Protein AF-A0A0D1YVL4-F1 (afdb_monomer_lite)

Secondary structure (DSSP, 8-state):
--SSS-S-HHHHHHHHHHHHHIIIIIHHHHHHH-HHHHHHHHHHHHHHHIIIII---GGG-HHHHHHHHHHHHHHHHTTTTS-HHHHHHHHHHHHHHHHHHT-HHHHHHHHHHHHHHHHHHHHTTPPPPHHIIIIIHHHHHHHHHHHHHHT-S-TT--S----------PPPPPSS-SSHHHHHHHHHHHHHHHHHHHTT--HHHHTTHHHHHHHHHHHHHHHHHHHHHH--S-HHHHHHHHHHHHHHHHHHHHHHHSTTT--SGGGG-HHHHHHHHHHHHHHHHTTTT---GGGGGG-S-SSBS-SHHHHHHHHHH---HHHHHHHHHHHHHH-EEETTEEHHHHHHHHHHHHHHHHHHHHH-TTS-EEEEEEEEEE-TTS-EEEEEEEEETTEEEEEEEEEEE-S---TT-GGG-S-HHHHHHTTT--SSB--EE--S-SS------

pLDDT: mean 76.83, std 17.74, range [25.94, 97.75]

Sequence (449 aa):
MMESLNDDKGMVSYSTAQAWTFWNKLVVQASETNASIRHSLAAISSLHEWLELTKRNPFQNHSFTLHYTNAITEINKNQGTIPLEILLIACVLFAHCDFLMGAAGAGMKHLRSGYMIMSESRQKQVQLPVEVRELIEPMIAGFMAKSAKYRLTDSAATKSEAAEATSPSLPEMPKIFQNLSQANKHLLEAVYWVLSLELRQSQQLATMAPSVRKYVTDWATAFDRWKSTYELDDPLMKDWQLLLLAHHRMAFLILKTLPPENDQGYTRAAADFRIMFAQLRTFLRAGYTNLDPKQSDHLVLKTHLGFIAPLFFIATNCRVHEIRQGALEALEDLNVVEGHWNSCVAYAIAKTAGEIDEKINETNPSKTIRIKLDRVDRLKDGTMTMTFYKAYGHVSSDEAESKIITEPACHHEVNMQWPVVRVVQLHGFQASVKPRKLHCNCRPTKPTR

Radius of gyration: 23.59 Å; chains: 1; bounding box: 61×60×64 Å

Foldseek 3Di:
DQQQADPDPVVSVLLVVLQCCCVVPVLVVCLVVALLSVLLVQLLVQLVCCCVPVLDQSVPSPSNVVSNVVSVVSCVVCPPPDDLSSLLSSLQSVLSSCVSNQNLQRSLVSLVVNVVSVVVCVVVVHDDDPSCVRRRVVVSVSVVLVCVLVVSHDPPDDDDDDDDDDQDDQDDQDQADPAVSRLQNLLLSLLSLLLCVLVCVDPSSVVCLVVSLVSLVSSVNRHVVHCVVPPDVDPLRVLSVLVSVLSSLLSNLSSCCGPPNVPQFCAVVQVSLVSSLVSLVVSVVVPPLVCDVVCLVVHRDQKGFDNLQSLLCSLQGHPPPVSNVSSLVCLQPSQKDWQLDHSLVSSLVSVVLNVVLVVVCVVPVPFNKHKQWQWWDADPVRKIKTKIWIDRSPDTDPDIDIDIRPFDGPSSRSSNPHTRRVCSSSSNGDRMTRMDGHPDGRDPDDPPD

Organism: NCBI:txid1016849

Structure (mmCIF, N/CA/C/O backbone):
data_AF-A0A0D1YVL4-F1
#
_entry.id   AF-A0A0D1YVL4-F1
#
loop_
_atom_site.group_PDB
_atom_site.id
_atom_site.type_symbol
_atom_site.label_atom_id
_atom_site.label_alt_id
_atom_site.label_comp_id
_atom_site.label_asym_id
_atom_site.label_entity_id
_atom_site.label_seq_id
_atom_site.pdbx_PDB_ins_code
_atom_site.Cartn_x
_atom_site.Cartn_y
_atom_site.Cartn_z
_atom_site.occupancy
_atom_site.B_iso_or_equiv
_atom_site.auth_seq_id
_atom_site.auth_comp_id
_atom_site.auth_asym_id
_atom_site.auth_atom_id
_atom_site.pdbx_PDB_model_num
ATOM 1 N N . MET A 1 1 ? -11.411 -2.832 7.078 1.00 29.89 1 MET A N 1
ATOM 2 C CA . MET A 1 1 ? -10.036 -3.048 7.605 1.00 29.89 1 MET A CA 1
ATOM 3 C C . MET A 1 1 ? -9.834 -4.447 8.218 1.00 29.89 1 MET A C 1
ATOM 5 O O . MET A 1 1 ? -8.715 -4.956 8.196 1.00 29.89 1 MET A O 1
ATOM 9 N N . MET A 1 2 ? -10.878 -5.112 8.750 1.00 25.94 2 MET A N 1
ATOM 10 C CA . MET A 1 2 ? -10.729 -6.448 9.353 1.00 25.94 2 MET A CA 1
ATOM 11 C C . MET A 1 2 ? -10.723 -7.637 8.369 1.00 25.94 2 MET A C 1
ATOM 13 O O . MET A 1 2 ? -10.011 -8.604 8.628 1.00 25.94 2 MET A O 1
ATOM 17 N N . GLU A 1 3 ? -11.402 -7.530 7.228 1.00 31.95 3 GLU A N 1
ATOM 18 C CA . GLU A 1 3 ? -11.808 -8.673 6.386 1.00 31.95 3 GLU A CA 1
ATOM 19 C C . GLU A 1 3 ? -10.750 -9.254 5.434 1.00 31.95 3 GLU A C 1
ATOM 21 O O . GLU A 1 3 ? -10.950 -10.335 4.893 1.00 31.95 3 GLU A O 1
ATOM 26 N N . SER A 1 4 ? -9.617 -8.592 5.196 1.00 32.59 4 SER A N 1
ATOM 27 C CA . SER A 1 4 ? -8.809 -8.903 4.006 1.00 32.59 4 SER A CA 1
ATOM 28 C C . SER A 1 4 ? -7.952 -10.180 4.065 1.00 32.59 4 SER A C 1
ATOM 30 O O . SER A 1 4 ? -7.156 -10.364 3.150 1.00 32.59 4 SER A O 1
ATOM 32 N N . LEU A 1 5 ? -8.021 -11.031 5.106 1.00 33.94 5 LEU A N 1
ATOM 33 C CA . LEU A 1 5 ? -6.963 -12.038 5.332 1.00 33.94 5 LEU A CA 1
ATOM 34 C C . LEU A 1 5 ? -7.321 -13.422 5.914 1.00 33.94 5 LEU A C 1
ATOM 36 O O . LEU A 1 5 ? -6.435 -14.271 5.890 1.00 33.94 5 LEU A O 1
ATOM 40 N N . ASN A 1 6 ? -8.537 -13.725 6.381 1.00 29.23 6 ASN A N 1
ATOM 41 C CA . ASN A 1 6 ? -8.824 -15.073 6.922 1.00 29.23 6 ASN A CA 1
ATOM 42 C C . ASN A 1 6 ? -9.355 -16.028 5.832 1.00 29.23 6 ASN A C 1
ATOM 44 O O . ASN A 1 6 ? -10.251 -15.655 5.082 1.00 29.23 6 ASN A O 1
ATOM 48 N N . ASP A 1 7 ? -8.787 -17.239 5.724 1.00 30.92 7 ASP A N 1
ATOM 49 C CA . ASP A 1 7 ? -9.175 -18.278 4.739 1.00 30.92 7 ASP A CA 1
ATOM 50 C C . ASP A 1 7 ? -10.385 -19.122 5.152 1.00 30.92 7 ASP A C 1
ATOM 52 O O . ASP A 1 7 ? -10.988 -19.795 4.318 1.00 30.92 7 ASP A O 1
ATOM 56 N N . ASP A 1 8 ? -10.775 -19.079 6.421 1.00 33.75 8 ASP A N 1
ATOM 57 C CA . ASP A 1 8 ? -11.943 -19.806 6.894 1.00 33.75 8 ASP A CA 1
ATOM 58 C C . ASP A 1 8 ? -13.174 -18.894 6.829 1.00 33.75 8 ASP A C 1
ATOM 60 O O . ASP A 1 8 ? -13.328 -17.976 7.636 1.00 33.75 8 ASP A O 1
ATOM 64 N N . LYS A 1 9 ? -14.062 -19.139 5.855 1.00 32.72 9 LYS A N 1
ATOM 65 C CA . LYS A 1 9 ? -15.342 -18.420 5.716 1.00 32.72 9 LYS A CA 1
ATOM 66 C C . LYS A 1 9 ? -16.157 -18.453 7.016 1.00 32.72 9 LYS A C 1
ATOM 68 O O . LYS A 1 9 ? -16.844 -17.475 7.305 1.00 32.72 9 LYS A O 1
ATOM 73 N N . GLY A 1 10 ? -16.039 -19.523 7.809 1.00 31.12 10 GLY A N 1
ATOM 74 C CA . GLY A 1 10 ? -16.618 -19.649 9.143 1.00 31.12 10 GLY A CA 1
ATOM 75 C C . GLY A 1 10 ? -16.019 -18.635 10.113 1.00 31.12 10 GLY A C 1
ATOM 76 O O . GLY A 1 10 ? -16.753 -17.809 10.648 1.00 31.12 10 GLY A O 1
ATOM 77 N N . MET A 1 11 ? -14.692 -18.596 10.262 1.00 34.12 11 MET A N 1
ATOM 78 C CA . MET A 1 11 ? -14.016 -17.611 11.121 1.00 34.12 11 MET A CA 1
ATOM 79 C C . MET A 1 11 ? -14.140 -16.164 10.632 1.00 34.12 11 MET A C 1
ATOM 81 O O . MET A 1 11 ? -14.194 -15.262 11.463 1.00 34.12 11 MET A O 1
ATOM 85 N N . VAL A 1 12 ? -14.188 -15.909 9.318 1.00 36.03 12 VAL A N 1
ATOM 86 C CA . VAL A 1 12 ? -14.478 -14.569 8.781 1.00 36.03 12 VAL A CA 1
ATOM 87 C C . VAL A 1 12 ? -15.893 -14.174 9.171 1.00 36.03 12 VAL A C 1
ATOM 89 O O . VAL A 1 12 ? -16.058 -13.143 9.801 1.00 36.03 12 VAL A O 1
ATOM 92 N N . SER A 1 13 ? -16.899 -15.009 8.891 1.00 42.59 13 SER A N 1
ATOM 93 C CA . SER A 1 13 ? -18.294 -14.708 9.244 1.00 42.59 13 SER A CA 1
ATOM 94 C C . SER A 1 13 ? -18.495 -14.518 10.753 1.00 42.59 13 SER A C 1
ATOM 96 O O . SER A 1 13 ? -19.195 -13.598 11.169 1.00 42.59 13 SER A O 1
ATOM 98 N N . TYR A 1 14 ? -17.807 -15.319 11.568 1.00 48.09 14 TYR A N 1
ATOM 99 C CA . TYR A 1 14 ? -17.820 -15.245 13.025 1.00 48.09 14 TYR A CA 1
ATOM 100 C C . TYR A 1 14 ? -17.128 -13.976 13.545 1.00 48.09 14 TYR A C 1
ATOM 102 O O . TYR A 1 14 ? -17.696 -13.253 14.359 1.00 48.09 14 TYR A O 1
ATOM 110 N N . SER A 1 15 ? -15.949 -13.635 13.014 1.00 55.88 15 SER A N 1
ATOM 111 C CA . SER A 1 15 ? -15.232 -12.395 13.342 1.00 55.88 15 SER A CA 1
ATOM 112 C C . SER A 1 15 ? -16.010 -11.148 12.904 1.00 55.88 15 SER A C 1
ATOM 114 O O . SER A 1 15 ? -16.061 -10.164 13.643 1.00 55.88 15 SER A O 1
ATOM 116 N N . THR A 1 16 ? -16.678 -11.194 11.747 1.00 61.78 16 THR A N 1
ATOM 117 C CA . THR A 1 16 ? -17.556 -10.122 11.264 1.00 61.78 16 THR A CA 1
ATOM 118 C C . THR A 1 16 ? -18.801 -9.995 12.146 1.00 61.78 16 THR A C 1
ATOM 120 O O . THR A 1 16 ? -19.187 -8.878 12.474 1.00 61.78 16 THR A O 1
ATOM 123 N N . ALA A 1 17 ? -19.395 -11.102 12.608 1.00 72.31 17 ALA A N 1
ATOM 124 C CA . ALA A 1 17 ? -20.541 -11.084 13.521 1.00 72.31 17 ALA A CA 1
ATOM 125 C C . ALA A 1 17 ? -20.182 -10.529 14.912 1.00 72.31 17 ALA A C 1
ATOM 127 O O . ALA A 1 17 ? -20.935 -9.729 15.473 1.00 72.31 17 ALA A O 1
ATOM 128 N N . GLN A 1 18 ? -19.016 -10.891 15.454 1.00 78.12 18 GLN A N 1
ATOM 129 C CA . GLN A 1 18 ? -18.507 -10.343 16.717 1.00 78.12 18 GLN A CA 1
ATOM 130 C C . GLN A 1 18 ? -18.211 -8.848 16.602 1.00 78.12 18 GLN A C 1
ATOM 132 O O . GLN A 1 18 ? -18.669 -8.065 17.431 1.00 78.12 18 GLN A O 1
ATOM 137 N N . ALA A 1 19 ? -17.511 -8.433 15.543 1.00 74.88 19 ALA A N 1
ATOM 138 C CA . ALA A 1 19 ? -17.250 -7.023 15.279 1.00 74.88 19 ALA A CA 1
ATOM 139 C C . ALA A 1 19 ? -18.554 -6.235 15.094 1.00 74.88 19 ALA A C 1
ATOM 141 O O . ALA A 1 19 ? -18.701 -5.144 15.641 1.00 74.88 19 ALA A O 1
ATOM 142 N N . TRP A 1 20 ? -19.523 -6.796 14.368 1.00 85.25 20 TRP A N 1
ATOM 143 C CA . TRP A 1 20 ? -20.833 -6.180 14.190 1.00 85.25 20 TRP A CA 1
ATOM 144 C C . TRP A 1 20 ? -21.561 -6.019 15.526 1.00 85.25 20 TRP A C 1
ATOM 146 O O . TRP A 1 20 ? -22.065 -4.934 15.806 1.00 85.25 20 TRP A O 1
ATOM 156 N N . THR A 1 21 ? -21.562 -7.051 16.373 1.00 88.75 21 THR A N 1
ATOM 157 C CA . THR A 1 21 ? -22.201 -7.023 17.699 1.00 88.75 21 THR A CA 1
ATOM 158 C C . THR A 1 21 ? -21.517 -6.023 18.631 1.00 88.75 21 THR A C 1
ATOM 160 O O . THR A 1 21 ? -22.193 -5.268 19.328 1.00 88.75 21 THR A O 1
ATOM 163 N N . PHE A 1 22 ? -20.185 -5.954 18.603 1.00 90.50 22 PHE A N 1
ATOM 164 C CA . PHE A 1 22 ? -19.420 -4.947 19.332 1.00 90.50 22 PHE A CA 1
ATOM 165 C C . PHE A 1 22 ? -19.878 -3.527 18.960 1.00 90.50 22 PHE A C 1
ATOM 167 O O . PHE A 1 22 ? -20.283 -2.762 19.833 1.00 90.50 22 PHE A O 1
ATOM 174 N N . TRP A 1 23 ? -19.879 -3.189 17.667 1.00 89.44 23 TRP A N 1
ATOM 175 C CA . TRP A 1 23 ? -20.183 -1.830 17.208 1.00 89.44 23 TRP A CA 1
ATOM 176 C C . TRP A 1 23 ? -21.665 -1.460 17.310 1.00 89.44 23 TRP A C 1
ATOM 178 O O . TRP A 1 23 ? -21.982 -0.349 17.721 1.00 89.44 23 TRP A O 1
ATOM 188 N N . ASN A 1 24 ? -22.574 -2.370 16.951 1.00 88.31 24 ASN A N 1
ATOM 189 C CA . ASN A 1 24 ? -24.004 -2.060 16.829 1.00 88.31 24 ASN A CA 1
ATOM 190 C C . ASN A 1 24 ? -24.798 -2.305 18.114 1.00 88.31 24 ASN A C 1
ATOM 192 O O . ASN A 1 24 ? -25.922 -1.825 18.229 1.00 88.31 24 ASN A O 1
ATOM 196 N N . LYS A 1 25 ? -24.242 -3.052 19.075 1.00 92.12 25 LYS A N 1
ATOM 197 C CA . LYS A 1 25 ? -24.911 -3.340 20.346 1.00 92.12 25 LYS A CA 1
ATOM 198 C C . LYS A 1 25 ? -24.093 -2.840 21.524 1.00 92.12 25 LYS A C 1
ATOM 200 O O . LYS A 1 25 ? -24.546 -1.945 22.231 1.00 92.12 25 LYS A O 1
ATOM 205 N N . LEU A 1 26 ? -22.887 -3.374 21.713 1.00 93.31 26 LEU A N 1
ATOM 206 C CA . LEU A 1 26 ? -22.133 -3.139 22.944 1.00 93.31 26 LEU A CA 1
ATOM 207 C C . LEU A 1 26 ? -21.722 -1.669 23.113 1.00 93.31 26 LEU A C 1
ATOM 209 O O . LEU A 1 26 ? -21.994 -1.061 24.145 1.00 93.31 26 LEU A O 1
ATOM 213 N N . VAL A 1 27 ? -21.111 -1.077 22.085 1.00 94.94 27 VAL A N 1
ATOM 214 C CA . VAL A 1 27 ? -20.679 0.331 22.110 1.00 94.94 27 VAL A CA 1
ATOM 215 C C . VAL A 1 27 ? -21.872 1.275 22.286 1.00 94.94 27 VAL A C 1
ATOM 217 O O . VAL A 1 27 ? -21.785 2.235 23.052 1.00 94.94 27 VAL A O 1
ATOM 220 N N . VAL A 1 28 ? -22.996 0.987 21.621 1.00 94.44 28 VAL A N 1
ATOM 221 C CA . VAL A 1 28 ? -24.224 1.792 21.715 1.00 94.44 28 VAL A CA 1
ATOM 222 C C . VAL A 1 28 ? -24.767 1.768 23.143 1.00 94.44 28 VAL A C 1
ATOM 224 O O . VAL A 1 28 ? -24.925 2.827 23.746 1.00 94.44 28 VAL A O 1
ATOM 227 N N . GLN A 1 29 ? -24.947 0.582 23.729 1.00 95.00 29 GLN A N 1
ATOM 228 C CA . GLN A 1 29 ? -25.432 0.419 25.105 1.00 95.00 29 GLN A CA 1
ATOM 229 C C . GLN A 1 29 ? -24.494 1.071 26.133 1.00 95.00 29 GLN A C 1
ATOM 231 O O . GLN A 1 29 ? -24.939 1.777 27.041 1.00 95.00 29 GLN A O 1
ATOM 236 N N . ALA A 1 30 ? -23.180 0.904 25.967 1.00 95.62 30 ALA A N 1
ATOM 237 C CA . ALA A 1 30 ? -22.191 1.543 26.830 1.00 95.62 30 ALA A CA 1
ATOM 238 C C . ALA A 1 30 ? -22.230 3.080 26.724 1.00 95.62 30 ALA A C 1
ATOM 240 O O . ALA A 1 30 ? -22.016 3.774 27.718 1.00 95.62 30 ALA A O 1
ATOM 241 N N . SER A 1 31 ? -22.545 3.638 25.551 1.00 96.69 31 SER A N 1
ATOM 242 C CA . SER A 1 31 ? -22.654 5.091 25.359 1.00 96.69 31 SER A CA 1
ATOM 243 C C . SER A 1 31 ? -23.870 5.716 26.064 1.00 96.69 31 SER A C 1
ATOM 245 O O . SER A 1 31 ? -23.820 6.877 26.487 1.00 96.69 31 SER A O 1
ATOM 247 N N . GLU A 1 32 ? -24.951 4.956 26.254 1.00 95.44 32 GLU A N 1
ATOM 248 C CA . GLU A 1 32 ? -26.157 5.424 26.953 1.00 95.44 32 GLU A CA 1
ATOM 249 C C . GLU A 1 32 ? -25.934 5.585 28.456 1.00 95.44 32 GLU A C 1
ATOM 251 O O . GLU A 1 32 ? -26.510 6.475 29.081 1.00 95.44 32 GLU A O 1
ATOM 256 N N . THR A 1 33 ? -25.052 4.774 29.033 1.00 93.38 33 THR A N 1
ATOM 257 C CA . THR A 1 33 ? -24.821 4.733 30.481 1.00 93.38 33 THR A CA 1
ATOM 258 C C . THR A 1 33 ? -23.506 5.386 30.899 1.00 93.38 33 THR A C 1
ATOM 260 O O . THR A 1 33 ? -23.402 5.875 32.021 1.00 93.38 33 THR A O 1
ATOM 263 N N . ASN A 1 34 ? -22.511 5.463 30.007 1.00 96.06 34 ASN A N 1
ATOM 264 C CA . ASN A 1 34 ? -21.194 6.007 30.318 1.00 96.06 34 ASN A CA 1
ATOM 265 C C . ASN A 1 34 ? -20.825 7.224 29.449 1.00 96.06 34 ASN A C 1
ATOM 267 O O . ASN A 1 34 ? -20.706 7.141 28.224 1.00 96.06 34 ASN A O 1
ATOM 271 N N . ALA A 1 35 ? -20.572 8.362 30.104 1.00 95.44 35 ALA A N 1
ATOM 272 C CA . ALA A 1 35 ? -20.254 9.626 29.439 1.00 95.44 35 ALA A CA 1
ATOM 273 C C . ALA A 1 35 ? -18.943 9.584 28.635 1.00 95.44 35 ALA A C 1
ATOM 275 O O . ALA A 1 35 ? -18.873 10.166 27.550 1.00 95.44 35 ALA A O 1
ATOM 276 N N . SER A 1 36 ? -17.920 8.863 29.111 1.00 95.31 36 SER A N 1
ATOM 277 C CA . SER A 1 36 ? -16.647 8.757 28.387 1.00 95.31 36 SER A CA 1
ATOM 278 C C . SER A 1 36 ? -16.800 8.013 27.060 1.00 95.31 36 SER A C 1
ATOM 280 O O . SER A 1 36 ? -16.270 8.452 26.037 1.00 95.31 36 SER A O 1
ATOM 282 N N . ILE A 1 37 ? -17.599 6.941 27.041 1.00 97.50 37 ILE A N 1
ATOM 283 C CA . ILE A 1 37 ? -17.903 6.183 25.823 1.00 97.50 37 ILE A CA 1
ATOM 284 C C . ILE A 1 37 ? -18.762 7.011 24.877 1.00 97.50 37 ILE A C 1
ATOM 286 O O . ILE A 1 37 ? -18.483 7.045 23.682 1.00 97.50 37 ILE A O 1
ATOM 290 N N . ARG A 1 38 ? -19.747 7.747 25.400 1.00 97.75 38 ARG A N 1
ATOM 291 C CA . ARG A 1 38 ? -20.570 8.664 24.600 1.00 97.75 38 ARG A CA 1
ATOM 292 C C . ARG A 1 38 ? -19.735 9.705 23.870 1.00 97.75 38 ARG A C 1
ATOM 294 O O . ARG A 1 38 ? -19.902 9.900 22.669 1.00 97.75 38 ARG A O 1
ATOM 301 N N . HIS A 1 39 ? -18.817 10.351 24.582 1.00 92.62 39 HIS A N 1
ATOM 302 C CA . HIS A 1 39 ? -17.907 11.318 23.987 1.00 92.62 39 HIS A CA 1
ATOM 303 C C . HIS A 1 39 ? -16.929 10.662 23.004 1.00 92.62 39 HIS A C 1
ATOM 305 O O . HIS A 1 39 ? -16.737 11.188 21.912 1.00 92.62 39 HIS A O 1
ATOM 311 N N . SER A 1 40 ? -16.387 9.484 23.319 1.00 94.25 40 SER A N 1
ATOM 312 C CA . SER A 1 40 ? -15.508 8.745 22.399 1.00 94.25 40 SER A CA 1
ATOM 313 C C . SER A 1 40 ? -16.224 8.371 21.095 1.00 94.25 40 SER A C 1
ATOM 315 O O . SER A 1 40 ? -15.682 8.559 20.008 1.00 94.25 40 SER A O 1
ATOM 317 N N . LEU A 1 41 ? -17.471 7.900 21.186 1.00 96.44 41 LEU A N 1
ATOM 318 C CA . LEU A 1 41 ? -18.295 7.548 20.031 1.00 96.44 41 LEU A CA 1
ATOM 319 C C . LEU A 1 41 ? -18.633 8.779 19.177 1.00 96.44 41 LEU A C 1
ATOM 321 O O . LEU A 1 41 ? -18.522 8.722 17.951 1.00 96.44 41 LEU A O 1
ATOM 325 N N . ALA A 1 42 ? -18.988 9.902 19.810 1.00 94.81 42 ALA A N 1
ATOM 326 C CA . ALA A 1 42 ? -19.219 11.168 19.117 1.00 94.81 42 ALA A CA 1
ATOM 327 C C . ALA A 1 42 ? -17.950 11.674 18.408 1.00 94.81 42 ALA A C 1
ATOM 329 O O . ALA A 1 42 ? -18.030 12.158 17.279 1.00 94.81 42 ALA A O 1
ATOM 330 N N . ALA A 1 43 ? -16.778 11.509 19.031 1.00 86.19 43 ALA A N 1
ATOM 331 C CA . ALA A 1 43 ? -15.497 11.873 18.437 1.00 86.19 43 ALA A CA 1
ATOM 332 C C . ALA A 1 43 ? -15.207 11.052 17.170 1.00 86.19 43 ALA A C 1
ATOM 334 O O . ALA A 1 43 ? -14.975 11.644 16.117 1.00 86.19 43 ALA A O 1
ATOM 335 N N . ILE A 1 44 ? -15.286 9.714 17.232 1.00 90.25 44 ILE A N 1
ATOM 336 C CA . ILE A 1 44 ? -15.070 8.850 16.054 1.00 90.25 44 ILE A CA 1
ATOM 337 C C . ILE A 1 44 ? -16.070 9.175 14.952 1.00 90.25 44 ILE A C 1
ATOM 339 O O . ILE A 1 44 ? -15.676 9.298 13.797 1.00 90.25 44 ILE A O 1
ATOM 343 N N . SER A 1 45 ? -17.349 9.331 15.301 1.00 89.88 45 SER A N 1
ATOM 344 C CA . SER A 1 45 ? -18.410 9.597 14.325 1.00 89.88 45 SER A CA 1
ATOM 345 C C . SER A 1 45 ? -18.168 10.917 13.600 1.00 89.88 45 SER A C 1
ATOM 347 O O . SER A 1 45 ? -18.145 10.946 12.372 1.00 89.88 45 SER A O 1
ATOM 349 N N . SER A 1 46 ? -17.885 11.988 14.352 1.00 87.00 46 SER A N 1
ATOM 350 C CA . SER A 1 46 ? -17.562 13.298 13.785 1.00 87.00 46 SER A CA 1
ATOM 351 C C . SER A 1 46 ? -16.297 13.253 12.929 1.00 87.00 46 SER A C 1
ATOM 353 O O . SER A 1 46 ? -16.257 13.854 11.858 1.00 87.00 46 SER A O 1
ATOM 355 N N . LEU A 1 47 ? -15.259 12.542 13.376 1.00 77.62 47 LEU A N 1
ATOM 356 C CA . LEU A 1 47 ? -14.011 12.417 12.629 1.00 77.62 47 LEU A CA 1
ATOM 357 C C . LEU A 1 47 ? -14.206 11.638 11.326 1.00 77.62 47 LEU A C 1
ATOM 359 O O . LEU A 1 47 ? -13.735 12.075 10.279 1.00 77.62 47 LEU A O 1
ATOM 363 N N . HIS A 1 48 ? -14.914 10.514 11.383 1.00 77.75 48 HIS A N 1
ATOM 364 C CA . HIS A 1 48 ? -15.219 9.697 10.216 1.00 77.75 48 HIS A CA 1
ATOM 365 C C . HIS A 1 48 ? -16.060 10.481 9.203 1.00 77.75 48 HIS A C 1
ATOM 367 O O . HIS A 1 48 ? -15.702 10.551 8.032 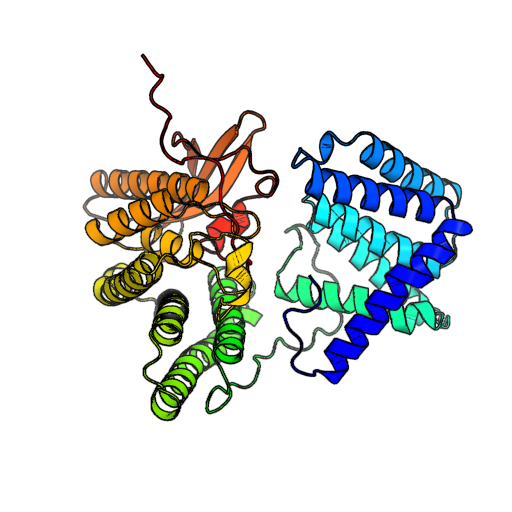1.00 77.75 48 HIS A O 1
ATOM 373 N N . GLU A 1 49 ? -17.138 11.129 9.651 1.00 80.06 49 GLU A N 1
ATOM 374 C CA . GLU A 1 49 ? -17.970 11.986 8.804 1.00 80.06 49 GLU A CA 1
ATOM 375 C C . GLU A 1 49 ? -17.156 13.125 8.174 1.00 80.06 49 GLU A C 1
ATOM 377 O O . GLU A 1 49 ? -17.245 13.367 6.971 1.00 80.06 49 GLU A O 1
ATOM 382 N N . TRP A 1 50 ? -16.307 13.794 8.957 1.00 75.44 50 TRP A N 1
ATOM 383 C CA . TRP A 1 50 ? -15.437 14.860 8.467 1.00 75.44 50 TRP A CA 1
ATOM 384 C C . TRP A 1 50 ? -14.476 14.368 7.383 1.00 75.44 50 TRP A C 1
ATOM 386 O O . TRP A 1 50 ? -14.341 15.016 6.341 1.00 75.44 50 TRP A O 1
ATOM 396 N N . LEU A 1 51 ? -13.834 13.222 7.603 1.00 55.81 51 LEU A N 1
ATOM 397 C CA . LEU A 1 51 ? -12.914 12.609 6.648 1.00 55.81 51 LEU A CA 1
ATOM 398 C C . LEU A 1 51 ? -13.621 12.201 5.350 1.00 55.81 51 LEU A C 1
ATOM 400 O O . LEU A 1 51 ? -13.121 12.514 4.268 1.00 55.81 51 LEU A O 1
ATOM 404 N N . GLU A 1 52 ? -14.788 11.566 5.454 1.00 65.38 52 GLU A N 1
ATOM 405 C CA . GLU A 1 52 ? -15.542 11.068 4.301 1.00 65.38 52 GLU A CA 1
ATOM 406 C C . GLU A 1 52 ? -16.213 12.194 3.501 1.00 65.38 52 GLU A C 1
ATOM 408 O O . GLU A 1 52 ? -16.097 12.237 2.273 1.00 65.38 52 GLU A O 1
ATOM 413 N N . LEU A 1 53 ? -16.892 13.129 4.175 1.00 62.16 53 LEU A N 1
ATOM 414 C CA . LEU A 1 53 ? -17.699 14.159 3.516 1.00 62.16 53 LEU A CA 1
ATOM 415 C C . LEU A 1 53 ? -16.885 15.382 3.115 1.00 62.16 53 LEU A C 1
ATOM 417 O O . LEU A 1 53 ? -17.031 15.892 2.005 1.00 62.16 53 LEU A O 1
ATOM 421 N N . THR A 1 54 ? -16.049 15.891 4.022 1.00 53.03 54 THR A N 1
ATOM 422 C CA . THR A 1 54 ? -15.363 17.167 3.779 1.00 53.03 54 THR A CA 1
ATOM 423 C C . THR A 1 54 ? -14.025 16.978 3.094 1.00 53.03 54 THR A C 1
ATOM 425 O O . THR A 1 54 ? -13.572 17.902 2.418 1.00 53.03 54 THR A O 1
ATOM 428 N N . LYS A 1 55 ? -13.391 15.808 3.276 1.00 50.25 55 LYS A N 1
ATOM 429 C CA . LYS A 1 55 ? -11.999 15.571 2.883 1.00 50.25 55 LYS A CA 1
ATOM 430 C C . LYS A 1 55 ? -11.136 16.759 3.322 1.00 50.25 55 LYS A C 1
ATOM 432 O O . LYS A 1 55 ? -10.442 17.373 2.514 1.00 50.25 55 LYS A O 1
ATOM 437 N N . ARG A 1 56 ? -11.212 17.136 4.601 1.00 48.59 56 ARG A N 1
ATOM 438 C CA . ARG A 1 56 ? -10.376 18.180 5.218 1.00 48.59 56 ARG A CA 1
ATOM 439 C C . ARG A 1 56 ? -9.487 17.586 6.299 1.00 48.59 56 ARG A C 1
ATOM 441 O O . ARG A 1 56 ? -9.646 16.437 6.699 1.00 48.59 56 ARG A O 1
ATOM 448 N N . ASN A 1 57 ? -8.532 18.380 6.778 1.00 50.03 57 ASN A N 1
ATOM 449 C CA . ASN A 1 57 ? -7.594 17.939 7.798 1.00 50.03 57 ASN A CA 1
ATOM 450 C C . ASN A 1 57 ? -8.331 17.569 9.110 1.00 50.03 57 ASN A C 1
ATOM 452 O O . ASN A 1 57 ? -9.084 18.405 9.615 1.00 50.03 57 ASN A O 1
ATOM 456 N N . PRO A 1 58 ? -8.111 16.367 9.678 1.00 52.03 58 PRO A N 1
ATOM 457 C CA . PRO A 1 58 ? -8.668 15.953 10.966 1.00 52.03 58 PRO A CA 1
ATOM 458 C C . PRO A 1 58 ? -8.438 16.930 12.123 1.00 52.03 58 PRO A C 1
ATOM 460 O O . PRO A 1 58 ? -9.341 17.161 12.921 1.00 52.03 58 PRO A O 1
ATOM 463 N N . PHE A 1 59 ? -7.268 17.575 12.185 1.00 52.62 59 PHE A N 1
ATOM 464 C CA . PHE A 1 59 ? -6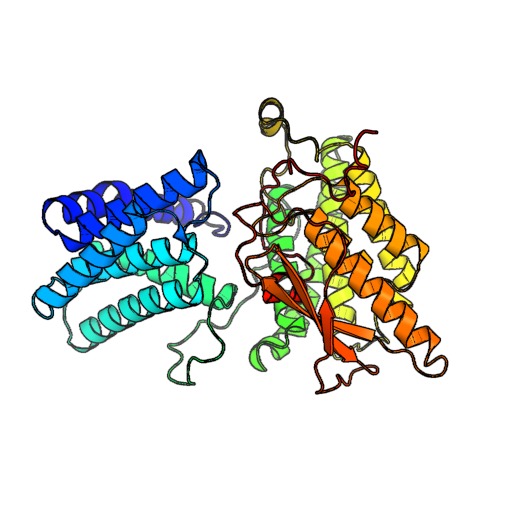.911 18.537 13.235 1.00 52.62 59 PHE A CA 1
ATOM 465 C C . PHE A 1 59 ? -7.759 19.821 13.205 1.00 52.62 59 PHE A C 1
ATOM 467 O O . PHE A 1 59 ? -7.748 20.586 14.165 1.00 52.62 59 PHE A O 1
ATOM 474 N N . GLN A 1 60 ? -8.488 20.077 12.113 1.00 57.03 60 GLN A N 1
ATOM 475 C CA . GLN A 1 60 ? -9.415 21.210 11.997 1.00 57.03 60 GLN A CA 1
ATOM 476 C C . GLN A 1 60 ? -10.827 20.870 12.487 1.00 57.03 60 GLN A C 1
ATOM 478 O O . GLN A 1 60 ? -11.663 21.766 12.608 1.00 57.03 60 GLN A O 1
ATOM 483 N N . ASN A 1 61 ? -11.111 19.597 12.774 1.00 70.00 61 ASN A N 1
ATOM 484 C CA . ASN A 1 61 ? -12.398 19.186 13.303 1.00 70.00 61 ASN A CA 1
ATOM 485 C C . ASN A 1 61 ? -12.476 19.527 14.802 1.00 70.00 61 ASN A C 1
ATOM 487 O O . ASN A 1 61 ? -12.013 18.782 15.670 1.00 70.00 61 ASN A O 1
ATOM 491 N N . HIS A 1 62 ? -13.067 20.684 15.108 1.00 72.69 62 HIS A N 1
ATOM 492 C CA . HIS A 1 62 ? -13.237 21.140 16.487 1.00 72.69 62 HIS A CA 1
ATOM 493 C C . HIS A 1 62 ? -14.145 20.207 17.303 1.00 72.69 62 HIS A C 1
ATOM 495 O O . HIS A 1 62 ? -13.858 19.959 18.472 1.00 72.69 62 HIS A O 1
ATOM 501 N N . SER A 1 63 ? -15.186 19.639 16.686 1.00 80.12 63 SER A N 1
ATOM 502 C CA . SER A 1 63 ? -16.102 18.695 17.338 1.00 80.12 63 SER A CA 1
ATOM 503 C C . SER A 1 63 ? -15.399 17.401 17.746 1.00 80.12 63 SER A C 1
ATOM 505 O O . SER A 1 63 ? -15.594 16.936 18.869 1.00 80.12 63 SER A O 1
ATOM 507 N N . PHE A 1 64 ? -14.530 16.860 16.884 1.00 80.25 64 PHE A N 1
ATOM 508 C CA . PHE A 1 64 ? -13.656 15.741 17.236 1.00 80.25 64 PHE A CA 1
ATOM 509 C C . PHE A 1 64 ? -12.782 16.092 18.444 1.00 80.25 64 PHE A C 1
ATOM 511 O O . PHE A 1 64 ? -12.846 15.399 19.455 1.00 80.25 64 PHE A O 1
ATOM 518 N N . THR A 1 65 ? -12.019 17.189 18.375 1.00 72.00 65 THR A N 1
ATOM 519 C CA . THR A 1 65 ? -11.095 17.595 19.449 1.00 72.00 65 THR A CA 1
ATOM 520 C C . THR A 1 65 ? -11.817 17.805 20.781 1.00 72.00 65 THR A C 1
ATOM 522 O O . THR A 1 65 ? -11.339 17.355 21.825 1.00 72.00 65 THR A O 1
ATOM 525 N N . LEU A 1 66 ? -12.985 18.450 20.753 1.00 73.06 66 LEU A N 1
ATOM 526 C CA . LEU A 1 66 ? -13.819 18.683 21.927 1.00 73.06 66 LEU A CA 1
ATOM 527 C C . LEU A 1 66 ? -14.265 17.363 22.564 1.00 73.06 66 LEU A C 1
ATOM 529 O O . LEU A 1 66 ? -14.040 17.138 23.752 1.00 73.06 66 LEU A O 1
ATOM 533 N N . HIS A 1 67 ? -14.877 16.472 21.783 1.00 86.38 67 HIS A N 1
ATOM 534 C CA . HIS A 1 67 ? -15.392 15.210 22.307 1.00 86.38 67 HIS A CA 1
ATOM 535 C C . HIS A 1 67 ? -14.280 14.245 22.727 1.00 86.38 67 HIS A C 1
ATOM 537 O O . HIS A 1 67 ? -14.395 13.610 23.771 1.00 86.38 67 HIS A O 1
ATOM 543 N N . TYR A 1 68 ? -13.173 14.191 21.989 1.00 80.00 68 TYR A N 1
ATOM 544 C CA . TYR A 1 68 ? -11.996 13.409 22.360 1.00 80.00 68 TYR A CA 1
ATOM 545 C C . TYR A 1 68 ? -11.433 13.854 23.719 1.00 80.00 68 TYR A C 1
ATOM 547 O O . TYR A 1 68 ? -11.185 13.030 24.600 1.00 80.00 68 TYR A O 1
ATOM 555 N N . THR A 1 69 ? -11.304 15.170 23.926 1.00 72.19 69 THR A N 1
ATOM 556 C CA . THR A 1 69 ? -10.820 15.744 25.192 1.00 72.19 69 THR A CA 1
ATOM 557 C C . THR A 1 69 ? -11.793 15.464 26.335 1.00 72.19 69 THR A C 1
ATOM 559 O O . THR A 1 69 ? -11.372 14.994 27.391 1.00 72.19 69 THR A O 1
ATOM 562 N N . ASN A 1 70 ? -13.097 15.665 26.118 1.00 78.12 70 ASN A N 1
ATOM 563 C CA . ASN A 1 70 ? -14.114 15.385 27.133 1.00 78.12 70 ASN A CA 1
ATOM 564 C C . ASN A 1 70 ? -14.125 13.907 27.541 1.00 78.12 70 ASN A C 1
ATOM 566 O O . ASN A 1 70 ? -14.257 13.606 28.724 1.00 78.12 70 ASN A O 1
ATOM 570 N N . ALA A 1 71 ? -13.941 12.980 26.596 1.00 87.06 71 ALA A N 1
ATOM 571 C CA . ALA A 1 71 ? -13.853 11.556 26.904 1.00 87.06 71 ALA A CA 1
ATOM 572 C C . ALA A 1 71 ? -12.686 11.244 27.857 1.00 87.06 71 ALA A C 1
ATOM 574 O O . ALA A 1 71 ? -12.875 10.536 28.846 1.00 87.06 71 ALA A O 1
ATOM 575 N N . ILE A 1 72 ? -11.504 11.821 27.608 1.00 78.81 72 ILE A N 1
ATOM 576 C CA . ILE A 1 72 ? -10.334 11.683 28.490 1.00 78.81 72 ILE A CA 1
ATOM 577 C C . ILE A 1 72 ? -10.608 12.304 29.861 1.00 78.81 72 ILE A C 1
ATOM 579 O O . ILE A 1 72 ? -10.294 11.704 30.889 1.00 78.81 72 ILE A O 1
ATOM 583 N N . THR A 1 73 ? -11.214 13.493 29.897 1.00 79.00 73 THR A N 1
ATOM 584 C CA . THR A 1 73 ? -11.579 14.159 31.150 1.00 79.00 73 THR A CA 1
ATOM 585 C C . THR A 1 73 ? -12.520 13.298 31.994 1.00 79.00 73 THR A C 1
ATOM 587 O O . THR A 1 73 ? -12.288 13.155 33.192 1.00 79.00 73 THR A O 1
ATOM 590 N N . GLU A 1 74 ? -13.540 12.685 31.391 1.00 90.44 74 GLU A N 1
ATOM 591 C CA . GLU A 1 74 ? -14.467 11.798 32.102 1.00 90.44 74 GLU A CA 1
ATOM 592 C C . GLU A 1 74 ? -13.792 10.517 32.609 1.00 90.44 74 GLU A C 1
ATOM 594 O O . GLU A 1 74 ? -14.098 10.065 33.713 1.00 90.44 74 GLU A O 1
ATOM 599 N N . ILE A 1 75 ? -12.831 9.962 31.864 1.00 88.94 75 ILE A N 1
ATOM 600 C CA . ILE A 1 75 ? -12.037 8.816 32.334 1.00 88.94 75 ILE A CA 1
ATOM 601 C C . ILE A 1 75 ? -11.190 9.202 33.549 1.00 88.94 75 ILE A C 1
ATOM 603 O O . ILE A 1 75 ? -11.184 8.494 34.553 1.00 88.94 75 ILE A O 1
ATOM 607 N N . ASN A 1 76 ? -10.512 10.348 33.483 1.00 84.88 76 ASN A N 1
ATOM 608 C CA . ASN A 1 76 ? -9.643 10.813 34.562 1.00 84.88 76 ASN A CA 1
ATOM 609 C C . ASN A 1 76 ? -10.430 11.162 35.832 1.00 84.88 76 ASN A C 1
ATOM 611 O O . ASN A 1 76 ? -9.977 10.863 36.932 1.00 84.88 76 ASN A O 1
ATOM 615 N N . LYS A 1 77 ? -11.623 11.755 35.698 1.00 89.25 77 LYS A N 1
ATOM 616 C CA . LYS A 1 77 ? -12.500 12.057 36.843 1.00 89.25 77 LYS A CA 1
ATOM 617 C C . LYS A 1 77 ? -12.949 10.805 37.593 1.00 89.25 77 LYS A C 1
ATOM 619 O O . LYS A 1 77 ? -13.094 10.847 38.808 1.00 89.25 77 LYS A O 1
ATOM 624 N N . ASN A 1 78 ? -13.180 9.711 36.872 1.00 86.44 78 ASN A N 1
ATOM 625 C CA . ASN A 1 78 ? -13.699 8.461 37.425 1.00 86.44 78 ASN A CA 1
ATOM 626 C C . ASN A 1 78 ? -12.596 7.406 37.610 1.00 86.44 78 ASN A C 1
ATOM 628 O O . ASN A 1 78 ? -12.864 6.207 37.667 1.00 86.44 78 ASN A O 1
ATOM 632 N N . GLN A 1 79 ? -11.330 7.820 37.674 1.00 82.56 79 GLN A N 1
ATOM 633 C CA . GLN A 1 79 ? -10.212 6.887 37.736 1.00 82.56 79 GLN A CA 1
ATOM 634 C C . GLN A 1 79 ? -10.347 5.930 38.935 1.00 82.56 79 GLN A C 1
ATOM 636 O O . GLN A 1 79 ? -10.554 6.348 40.071 1.00 82.56 79 GLN A O 1
ATOM 641 N N . GLY A 1 80 ? -10.241 4.626 38.672 1.00 79.81 80 GLY A N 1
ATOM 642 C CA . GLY A 1 80 ? -10.378 3.574 39.687 1.00 79.81 80 GLY A CA 1
ATOM 643 C C . GLY A 1 80 ? -11.810 3.096 39.954 1.00 79.81 80 GLY A C 1
ATOM 644 O O . GLY A 1 80 ? -11.969 2.050 40.577 1.00 79.81 80 GLY A O 1
ATOM 645 N N . THR A 1 81 ? -12.841 3.786 39.453 1.00 88.12 81 THR A N 1
ATOM 646 C CA . THR A 1 81 ? -14.249 3.353 39.574 1.00 88.12 81 THR A CA 1
ATOM 647 C C . THR A 1 81 ? -14.846 2.856 38.256 1.00 88.12 81 THR A C 1
ATOM 649 O O . THR A 1 81 ? -15.927 2.266 38.254 1.00 88.12 81 THR A O 1
ATOM 652 N N . ILE A 1 82 ? -14.153 3.061 37.130 1.00 88.56 82 ILE A N 1
ATOM 653 C CA . ILE A 1 82 ? -14.633 2.648 35.806 1.00 88.56 82 ILE A CA 1
ATOM 654 C C . ILE A 1 82 ? -14.618 1.117 35.694 1.00 88.56 82 ILE A C 1
ATOM 656 O O . ILE A 1 82 ? -13.567 0.505 35.906 1.00 88.56 82 ILE A O 1
ATOM 660 N N . PRO A 1 83 ? -15.742 0.491 35.299 1.00 90.69 83 PRO A N 1
ATOM 661 C CA . PRO A 1 83 ? -15.784 -0.940 35.039 1.00 90.69 83 PRO A CA 1
ATOM 662 C C . PRO A 1 83 ? -14.777 -1.358 33.965 1.00 90.69 83 PRO A C 1
ATOM 664 O O . PRO A 1 83 ? -14.572 -0.656 32.973 1.00 90.69 83 PRO A O 1
ATOM 667 N N . LEU A 1 84 ? -14.199 -2.547 34.134 1.00 90.06 84 LEU A N 1
ATOM 668 C CA . LEU A 1 84 ? -13.204 -3.112 33.221 1.00 90.06 84 LEU A CA 1
ATOM 669 C C . LEU A 1 84 ? -13.665 -3.095 31.756 1.00 90.06 84 LEU A C 1
ATOM 671 O O . LEU A 1 84 ? -12.926 -2.667 30.874 1.00 90.06 84 LEU A O 1
ATOM 675 N N . GLU A 1 85 ? -14.897 -3.527 31.501 1.00 92.06 85 GLU A N 1
ATOM 676 C CA . GLU A 1 85 ? -15.492 -3.544 30.164 1.00 92.06 85 GLU A CA 1
ATOM 677 C C . GLU A 1 85 ? -15.477 -2.158 29.505 1.00 92.06 85 GLU A C 1
ATOM 679 O O . GLU A 1 85 ? -15.042 -2.018 28.363 1.00 92.06 85 GLU A O 1
ATOM 684 N N . ILE A 1 86 ? -15.856 -1.114 30.246 1.00 94.12 86 ILE A N 1
ATOM 685 C CA . ILE A 1 86 ? -15.880 0.266 29.754 1.00 94.12 86 ILE A CA 1
ATOM 686 C C . ILE A 1 86 ? -14.468 0.753 29.412 1.00 94.12 86 ILE A C 1
ATOM 688 O O . ILE A 1 86 ? -14.271 1.366 28.363 1.00 94.12 86 ILE A O 1
ATOM 692 N N . LEU A 1 87 ? -13.468 0.449 30.245 1.00 92.38 87 LEU A N 1
ATOM 693 C CA . LEU A 1 87 ? -12.071 0.792 29.953 1.00 92.38 87 LEU A CA 1
AT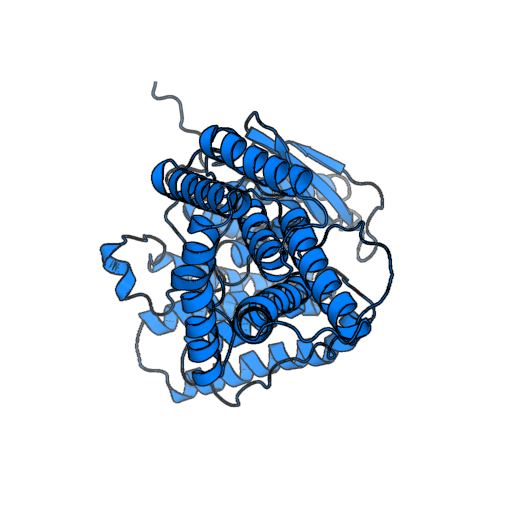OM 694 C C . LEU A 1 87 ? -11.581 0.132 28.660 1.00 92.38 87 LEU A C 1
ATOM 696 O O . LEU A 1 87 ? -10.889 0.768 27.862 1.00 92.38 87 LEU A O 1
ATOM 700 N N . LEU A 1 88 ? -11.948 -1.128 28.430 1.00 94.88 88 LEU A N 1
ATOM 701 C CA . LEU A 1 88 ? -11.533 -1.866 27.240 1.00 94.88 88 LEU A CA 1
ATOM 702 C C . LEU A 1 88 ? -12.257 -1.377 25.978 1.00 94.88 88 LEU A C 1
ATOM 704 O O . LEU A 1 88 ? -11.611 -1.222 24.939 1.00 94.88 88 LEU A O 1
ATOM 708 N N . ILE A 1 89 ? -13.550 -1.043 26.069 1.00 94.88 89 ILE A N 1
ATOM 709 C CA . ILE A 1 89 ? -14.279 -0.371 24.981 1.00 94.88 89 ILE A CA 1
ATOM 710 C C . ILE A 1 89 ? -13.594 0.960 24.651 1.00 94.88 89 ILE A C 1
ATOM 712 O O . ILE A 1 89 ? -13.292 1.215 23.485 1.00 94.88 89 ILE A O 1
ATOM 716 N N . ALA A 1 90 ? -13.281 1.781 25.660 1.00 94.31 90 ALA A N 1
ATOM 717 C CA . ALA A 1 90 ? -12.587 3.050 25.460 1.00 94.31 90 ALA A CA 1
ATOM 718 C C . ALA A 1 90 ? -11.237 2.854 24.750 1.00 94.31 90 ALA A C 1
ATOM 720 O O . ALA A 1 90 ? -10.949 3.568 23.794 1.00 94.31 90 ALA A O 1
ATOM 721 N N . CYS A 1 91 ? -10.438 1.853 25.143 1.00 93.81 91 CYS A N 1
ATOM 722 C CA . CYS A 1 91 ? -9.166 1.539 24.479 1.00 93.81 91 CYS A CA 1
ATOM 723 C C . CYS A 1 91 ? -9.346 1.252 22.978 1.00 93.81 91 CYS A C 1
ATOM 725 O O . CYS A 1 91 ? -8.572 1.751 22.162 1.00 93.81 91 CYS A O 1
ATOM 727 N N . VAL A 1 92 ? -10.371 0.484 22.595 1.00 93.62 92 VAL A N 1
ATOM 728 C CA . VAL A 1 92 ? -10.671 0.215 21.178 1.00 93.62 92 VAL A CA 1
ATOM 729 C C . VAL A 1 92 ? -11.122 1.489 20.460 1.00 93.62 92 VAL A C 1
ATOM 731 O O . VAL A 1 92 ? -10.642 1.763 19.360 1.00 93.62 92 VAL A O 1
ATOM 734 N N . LEU A 1 93 ? -12.004 2.285 21.066 1.00 94.44 93 LEU A N 1
ATOM 735 C CA . LEU A 1 93 ? -12.515 3.528 20.479 1.00 94.44 93 LEU A CA 1
ATOM 736 C C . LEU A 1 93 ? -11.401 4.565 20.257 1.00 94.44 93 LEU A C 1
ATOM 738 O O . LEU A 1 93 ? -11.262 5.084 19.150 1.00 94.44 93 LEU A O 1
ATOM 742 N N . PHE A 1 94 ? -10.550 4.803 21.258 1.00 88.12 94 PHE A N 1
ATOM 743 C CA . PHE A 1 94 ? -9.392 5.692 21.133 1.00 88.12 94 PHE A CA 1
ATOM 744 C C . PHE A 1 94 ? -8.386 5.192 20.102 1.00 88.12 94 PHE A C 1
ATOM 746 O O . PHE A 1 94 ? -7.898 5.983 19.299 1.00 88.12 94 PHE A O 1
ATOM 753 N N . ALA A 1 95 ? -8.145 3.879 20.040 1.00 84.56 95 ALA A N 1
ATOM 754 C CA . ALA A 1 95 ? -7.296 3.320 18.998 1.00 84.56 95 ALA A CA 1
ATOM 755 C C . ALA A 1 95 ? -7.822 3.638 17.593 1.00 84.56 95 ALA A C 1
ATOM 757 O O . ALA A 1 95 ? -7.042 4.000 16.718 1.00 84.56 95 ALA A O 1
ATOM 758 N N . HIS A 1 96 ? -9.138 3.558 17.379 1.00 82.50 96 HIS A N 1
ATOM 759 C CA . HIS A 1 96 ? -9.749 3.900 16.095 1.00 82.50 96 HIS A CA 1
ATOM 760 C C . HIS A 1 96 ? -9.704 5.401 15.799 1.00 82.50 96 HIS A C 1
ATOM 762 O O . HIS A 1 96 ? -9.423 5.756 14.656 1.00 82.50 96 HIS A O 1
ATOM 768 N N . CYS A 1 97 ? -9.909 6.275 16.794 1.00 78.62 97 CYS A N 1
ATOM 769 C CA . CYS A 1 97 ? -9.636 7.709 16.641 1.00 78.62 97 CYS A CA 1
ATOM 770 C C . CYS A 1 97 ? -8.205 7.924 16.143 1.00 78.62 97 CYS A C 1
ATOM 772 O O . CYS A 1 97 ? -8.002 8.546 15.108 1.00 78.62 97 CYS A O 1
ATOM 774 N N . ASP A 1 98 ? -7.220 7.349 16.830 1.00 72.38 98 ASP A N 1
ATOM 775 C CA . ASP A 1 98 ? -5.810 7.510 16.488 1.00 72.38 98 ASP A CA 1
ATOM 776 C C . ASP A 1 98 ? -5.465 6.931 15.114 1.00 72.38 98 ASP A C 1
ATOM 778 O O . ASP A 1 98 ? -4.706 7.536 14.357 1.00 72.38 98 ASP A O 1
ATOM 782 N N . PHE A 1 99 ? -6.049 5.789 14.743 1.00 70.75 99 PHE A N 1
ATOM 783 C CA . PHE A 1 99 ? -5.898 5.225 13.403 1.00 70.75 99 PHE A CA 1
ATOM 784 C C . PHE A 1 99 ? -6.520 6.115 12.329 1.00 70.75 99 PHE A C 1
ATOM 786 O O . PHE A 1 99 ? -5.931 6.259 11.267 1.00 70.75 99 PHE A O 1
ATOM 793 N N . LEU A 1 100 ? -7.667 6.743 12.577 1.00 66.88 100 LEU A N 1
ATOM 794 C CA . LEU A 1 100 ? -8.244 7.714 11.642 1.00 66.88 100 LEU A CA 1
ATOM 795 C C . LEU A 1 100 ? -7.425 9.013 11.589 1.00 66.88 100 LEU A C 1
ATOM 797 O O . LEU A 1 100 ? -7.365 9.665 10.549 1.00 66.88 100 LEU A O 1
ATOM 801 N N . MET A 1 101 ? -6.763 9.367 12.690 1.00 59.19 101 MET A N 1
ATOM 802 C CA . MET A 1 101 ? -5.964 10.585 12.836 1.00 59.19 101 MET A CA 1
ATOM 803 C C . MET A 1 101 ? -4.563 10.519 12.225 1.00 59.19 101 MET A C 1
ATOM 805 O O . MET A 1 101 ? -3.890 11.547 12.199 1.00 59.19 101 MET A O 1
ATOM 809 N N . GLY A 1 102 ? -4.069 9.361 11.782 1.00 51.94 102 GLY A N 1
ATOM 810 C CA . GLY A 1 102 ? -2.664 9.271 11.359 1.00 51.94 102 GLY A CA 1
ATOM 811 C C . GLY A 1 102 ? -1.730 8.550 12.336 1.00 51.94 102 GLY A C 1
ATOM 812 O O . GLY A 1 102 ? -0.594 8.199 12.013 1.00 51.94 102 GLY A O 1
ATOM 813 N N . ALA A 1 103 ? -2.172 8.360 13.574 1.00 53.22 103 ALA A N 1
ATOM 814 C CA . ALA A 1 103 ? -1.318 8.080 14.716 1.00 53.22 103 ALA A CA 1
ATOM 815 C C . ALA A 1 103 ? -1.287 6.582 15.049 1.00 53.22 103 ALA A C 1
ATOM 817 O O . ALA A 1 103 ? -1.607 6.165 16.160 1.00 53.22 103 ALA A O 1
ATOM 818 N N . ALA A 1 104 ? -0.856 5.746 14.096 1.00 59.47 104 ALA A N 1
ATOM 819 C CA . ALA A 1 104 ? -0.850 4.288 14.268 1.00 59.47 104 ALA A CA 1
ATOM 820 C C . ALA A 1 104 ? -0.093 3.814 15.524 1.00 59.47 104 ALA A C 1
ATOM 822 O O . ALA A 1 104 ? -0.534 2.882 16.198 1.00 59.47 104 ALA A O 1
ATOM 823 N N . GLY A 1 105 ? 1.006 4.488 15.879 1.00 57.56 105 GLY A N 1
ATOM 824 C CA . GLY A 1 105 ? 1.746 4.218 17.111 1.00 57.56 105 GLY A CA 1
ATOM 825 C C . GLY A 1 105 ? 0.938 4.518 18.379 1.00 57.56 105 GLY A C 1
ATOM 826 O O . GLY A 1 105 ? 0.987 3.727 19.319 1.00 57.56 105 GLY A O 1
ATOM 827 N N . ALA A 1 106 ? 0.174 5.616 18.404 1.00 62.66 106 ALA A N 1
ATOM 828 C CA . ALA A 1 106 ? -0.701 5.978 19.522 1.00 62.66 106 ALA A CA 1
ATOM 829 C C . ALA A 1 106 ? -1.885 5.009 19.636 1.00 62.66 106 ALA A C 1
ATOM 831 O O . ALA A 1 106 ? -2.089 4.416 20.697 1.00 62.66 106 ALA A O 1
ATOM 832 N N . GLY A 1 107 ? -2.533 4.689 18.512 1.00 71.38 107 GLY A N 1
ATOM 833 C CA . GLY A 1 107 ? -3.623 3.719 18.513 1.00 71.38 107 GLY A CA 1
ATOM 834 C C . GLY A 1 107 ? -3.164 2.331 18.966 1.00 71.38 107 GLY A C 1
ATOM 835 O O . GLY A 1 107 ? -3.845 1.654 19.734 1.00 71.38 107 GLY A O 1
ATOM 836 N N . MET A 1 108 ? -1.941 1.932 18.603 1.00 77.56 108 MET A N 1
ATOM 837 C CA . MET A 1 108 ? -1.347 0.690 19.097 1.00 77.56 108 MET A CA 1
ATOM 838 C C . MET A 1 108 ? -1.015 0.726 20.593 1.00 77.56 108 MET A C 1
ATOM 840 O O . MET A 1 108 ? -1.075 -0.313 21.251 1.00 77.56 108 MET A O 1
ATOM 844 N N . LYS A 1 109 ? -0.675 1.891 21.159 1.00 77.75 109 LYS A N 1
ATOM 845 C CA . LYS A 1 109 ? -0.503 2.034 22.613 1.00 77.75 109 LYS A CA 1
ATOM 846 C C . LYS A 1 109 ? -1.823 1.774 23.337 1.00 77.75 109 LYS A C 1
ATOM 848 O O . LYS A 1 109 ? -1.812 0.989 24.276 1.00 77.75 109 LYS A O 1
ATOM 853 N N . HIS A 1 110 ? -2.945 2.318 22.859 1.00 86.75 110 HIS A N 1
ATOM 854 C CA . HIS A 1 110 ? -4.260 2.044 23.451 1.00 86.75 110 HIS A CA 1
ATOM 855 C C . HIS A 1 110 ? -4.613 0.552 23.438 1.00 86.75 110 HIS A C 1
ATOM 857 O O . HIS A 1 110 ? -5.014 0.003 24.464 1.00 86.75 110 HIS A O 1
ATOM 863 N N . LEU A 1 111 ? -4.400 -0.132 22.310 1.00 87.88 111 LEU A N 1
ATOM 864 C CA . LEU A 1 111 ? -4.669 -1.570 22.212 1.00 87.88 111 LEU A CA 1
ATOM 865 C C . LEU A 1 111 ? -3.765 -2.405 23.126 1.00 87.88 111 LEU A C 1
ATOM 867 O O . LEU A 1 111 ? -4.239 -3.343 23.764 1.00 87.88 111 LEU A O 1
ATOM 871 N N . ARG A 1 112 ? -2.478 -2.050 23.239 1.00 86.38 112 ARG A N 1
ATOM 872 C CA . ARG A 1 112 ? -1.556 -2.700 24.182 1.00 86.38 112 ARG A CA 1
ATOM 873 C C . ARG A 1 112 ? -1.962 -2.482 25.627 1.00 86.38 112 ARG A C 1
ATOM 875 O O . ARG A 1 112 ? -1.926 -3.433 26.395 1.00 86.38 112 ARG A O 1
ATOM 882 N N . SER A 1 113 ? -2.357 -1.265 25.993 1.00 88.56 113 SER A N 1
ATOM 883 C CA . SER A 1 113 ? -2.888 -0.982 27.326 1.00 88.56 113 SER A CA 1
ATOM 884 C C . SER A 1 113 ? -4.107 -1.852 27.621 1.00 88.56 113 SER A C 1
ATOM 886 O O . SER A 1 113 ? -4.132 -2.503 28.659 1.00 88.56 113 SER A O 1
ATOM 888 N N . GLY A 1 114 ? -5.052 -1.968 26.681 1.00 92.06 114 GLY A N 1
ATOM 889 C CA . GLY A 1 114 ? -6.192 -2.878 26.817 1.00 92.06 114 GLY A CA 1
ATOM 890 C C . GLY A 1 114 ? -5.774 -4.342 27.003 1.00 92.06 114 GLY A C 1
ATOM 891 O O . GLY A 1 114 ? -6.284 -5.027 27.887 1.00 92.06 114 GLY A O 1
ATOM 892 N N . TYR A 1 115 ? -4.791 -4.813 26.230 1.00 90.31 115 TYR A N 1
ATOM 893 C CA . TYR A 1 115 ? -4.234 -6.160 26.380 1.00 90.31 115 TYR A CA 1
ATOM 894 C C . TYR A 1 115 ? -3.585 -6.389 27.755 1.00 90.31 115 TYR A C 1
ATOM 896 O O . TYR A 1 115 ? -3.867 -7.396 28.405 1.00 90.31 115 TYR A O 1
ATOM 904 N N . MET A 1 116 ? -2.769 -5.441 28.231 1.00 90.44 116 MET A N 1
ATOM 905 C CA . MET A 1 116 ? -2.135 -5.514 29.552 1.00 90.44 116 MET A CA 1
ATOM 906 C C . MET A 1 116 ? -3.183 -5.576 30.668 1.00 90.44 116 MET A C 1
ATOM 908 O O . MET A 1 116 ? -3.110 -6.467 31.511 1.00 90.44 116 MET A O 1
ATOM 912 N N . ILE A 1 117 ? -4.219 -4.733 30.615 1.00 90.25 117 ILE A N 1
ATOM 913 C CA . ILE A 1 117 ? -5.311 -4.727 31.601 1.00 90.25 117 ILE A CA 1
ATOM 914 C C . ILE A 1 117 ? -6.013 -6.100 31.672 1.00 90.25 117 ILE A C 1
ATOM 916 O O . ILE A 1 117 ? -6.292 -6.609 32.764 1.00 90.25 117 ILE A O 1
ATOM 920 N N . MET A 1 118 ? -6.281 -6.735 30.524 1.00 90.69 118 MET A N 1
ATOM 921 C CA . MET A 1 118 ? -6.867 -8.084 30.489 1.00 90.69 118 MET A CA 1
ATOM 922 C C . MET A 1 118 ? -5.917 -9.131 31.084 1.00 90.69 118 MET A C 1
ATOM 924 O O . MET A 1 118 ? -6.354 -10.002 31.839 1.00 90.69 118 MET A O 1
ATOM 928 N N . SER A 1 119 ? -4.619 -9.037 30.783 1.00 87.81 119 SER A N 1
ATOM 929 C CA . SER A 1 119 ? -3.610 -9.963 31.306 1.00 87.81 119 SER A CA 1
ATOM 930 C C . SER A 1 119 ? -3.455 -9.862 32.830 1.00 87.81 119 SER A C 1
ATOM 932 O O . SER A 1 119 ? -3.464 -10.886 33.513 1.00 87.81 119 SER A O 1
ATOM 934 N N . GLU A 1 120 ? -3.439 -8.645 33.382 1.00 88.56 120 GLU A N 1
ATOM 935 C CA . GLU A 1 120 ? -3.392 -8.400 34.828 1.00 88.56 120 GLU A CA 1
ATOM 936 C C . GLU A 1 120 ? -4.647 -8.928 35.532 1.00 88.56 120 GLU A C 1
ATOM 938 O O . GLU A 1 120 ? -4.568 -9.499 36.622 1.00 88.56 120 GLU A O 1
ATOM 943 N N . SER A 1 121 ? -5.816 -8.782 34.900 1.00 87.00 121 SER A N 1
ATOM 944 C CA . SER A 1 121 ? -7.084 -9.296 35.433 1.00 87.00 121 SER A CA 1
ATOM 945 C C . SER A 1 121 ? -7.068 -10.825 35.543 1.00 87.00 121 SER A C 1
ATOM 947 O O . SER A 1 121 ? -7.480 -11.376 36.565 1.00 87.00 121 SER A O 1
ATOM 949 N N . ARG A 1 122 ? -6.507 -11.517 34.539 1.00 85.75 122 ARG A N 1
ATOM 950 C CA . ARG A 1 122 ? -6.319 -12.978 34.570 1.00 85.75 122 ARG A CA 1
ATOM 951 C C . ARG A 1 122 ? -5.322 -13.412 35.645 1.00 85.75 122 ARG A C 1
ATOM 953 O O . ARG A 1 122 ? -5.583 -14.391 36.338 1.00 85.75 122 ARG A O 1
ATOM 960 N N . GLN A 1 123 ? -4.214 -12.685 35.821 1.00 86.81 123 GLN A N 1
ATOM 961 C CA . GLN A 1 123 ? -3.232 -12.970 36.880 1.00 86.81 123 GLN A CA 1
ATOM 962 C C . GLN A 1 123 ? -3.845 -12.848 38.280 1.00 86.81 123 GLN A C 1
ATOM 964 O O . GLN A 1 123 ? -3.562 -13.664 39.154 1.00 86.81 123 GLN A O 1
ATOM 969 N N . LYS A 1 124 ? -4.746 -11.879 38.475 1.00 87.75 124 LYS A N 1
ATOM 970 C CA . LYS A 1 124 ? -5.530 -11.706 39.709 1.00 87.75 124 LYS A CA 1
ATOM 971 C C . LYS A 1 124 ? -6.694 -12.700 39.846 1.00 87.75 124 LYS A C 1
ATOM 973 O O . LYS A 1 124 ? -7.497 -12.554 40.761 1.00 87.75 124 LYS A O 1
ATOM 978 N N . GLN A 1 125 ? -6.798 -13.687 38.951 1.00 82.31 125 GLN A N 1
ATOM 979 C CA . GLN A 1 125 ? -7.865 -14.695 38.904 1.00 82.31 125 GLN A CA 1
ATOM 980 C C . GLN A 1 125 ? -9.283 -14.102 38.804 1.00 82.31 125 GLN A C 1
ATOM 982 O O . GLN A 1 125 ? -10.266 -14.745 39.173 1.00 82.31 125 GLN A O 1
ATOM 987 N N . VAL A 1 126 ? -9.412 -12.886 38.265 1.00 82.38 126 VAL A N 1
ATOM 988 C CA . VAL A 1 126 ? -10.710 -12.263 37.996 1.00 82.38 126 VAL A CA 1
ATOM 989 C C . VAL A 1 126 ? -11.266 -12.847 36.699 1.00 82.38 126 VAL A C 1
ATOM 991 O O . VAL A 1 126 ? -10.609 -12.806 35.656 1.00 82.38 126 VAL A O 1
ATOM 994 N N . GLN A 1 127 ? -12.484 -13.391 36.744 1.00 82.62 127 GLN A N 1
ATOM 995 C CA . GLN A 1 127 ? -13.169 -13.837 35.532 1.00 82.62 127 GLN A CA 1
ATOM 996 C C . GLN A 1 127 ? -13.539 -12.626 34.672 1.00 82.62 127 GLN A C 1
ATOM 998 O O . GLN A 1 127 ? -14.222 -11.711 35.130 1.00 82.62 127 GLN A O 1
ATOM 1003 N N . LEU A 1 128 ? -13.077 -12.624 33.420 1.00 84.94 128 LEU A N 1
ATOM 1004 C CA . LEU A 1 128 ? -13.460 -11.600 32.453 1.00 84.94 128 LEU A CA 1
ATOM 1005 C C . LEU A 1 128 ? -14.941 -11.772 32.076 1.00 84.94 128 LEU A C 1
ATOM 1007 O O . LEU A 1 128 ? -15.359 -12.912 31.845 1.00 84.94 128 LEU A O 1
ATOM 1011 N N . PRO A 1 129 ? -15.713 -10.674 31.957 1.00 87.75 129 PRO A N 1
ATOM 1012 C CA . PRO A 1 129 ? -17.067 -10.719 31.413 1.00 87.75 129 PRO A CA 1
ATOM 1013 C C . PRO A 1 129 ? -17.107 -11.405 30.043 1.00 87.75 129 PRO A C 1
ATOM 1015 O O . PRO A 1 129 ? -16.144 -11.335 29.269 1.00 87.75 129 PRO A O 1
ATOM 1018 N N . VAL A 1 130 ? -18.225 -12.062 29.733 1.00 87.56 130 VAL A N 1
ATOM 1019 C CA . VAL A 1 130 ? -18.396 -12.821 28.483 1.00 87.56 130 VAL A CA 1
ATOM 1020 C C . VAL A 1 130 ? -18.242 -11.896 27.277 1.00 87.56 130 VAL A C 1
ATOM 1022 O O . VAL A 1 130 ? -17.534 -12.225 26.328 1.00 87.56 130 VAL A O 1
ATOM 1025 N N . GLU A 1 131 ? -18.808 -10.697 27.367 1.00 87.25 131 GLU A N 1
ATOM 1026 C CA . GLU A 1 131 ? -18.736 -9.631 26.374 1.00 87.25 131 GLU A CA 1
ATOM 1027 C C . GLU A 1 131 ? -17.284 -9.232 26.084 1.00 87.25 131 GLU A C 1
ATOM 1029 O O . GLU A 1 131 ? -16.883 -9.103 24.927 1.00 87.25 131 GLU A O 1
ATOM 1034 N N . VAL A 1 132 ? -16.455 -9.113 27.126 1.00 87.25 132 VAL A N 1
ATOM 1035 C CA . VAL A 1 132 ? -15.026 -8.801 26.985 1.00 87.25 132 VAL A CA 1
ATOM 1036 C C . VAL A 1 132 ? -14.300 -9.929 26.253 1.00 87.25 132 VAL A C 1
ATOM 1038 O O . VAL A 1 132 ? -13.583 -9.666 25.287 1.00 87.25 132 VAL A O 1
ATOM 1041 N N . ARG A 1 133 ? -14.506 -11.177 26.683 1.00 88.19 133 ARG A N 1
ATOM 1042 C CA . ARG A 1 133 ? -13.832 -12.361 26.128 1.00 88.19 133 ARG A CA 1
ATOM 1043 C C . ARG A 1 133 ? -14.226 -12.642 24.676 1.00 88.19 133 ARG A C 1
ATOM 1045 O O . ARG A 1 133 ? -13.402 -13.101 23.894 1.00 88.19 133 ARG A O 1
ATOM 1052 N N . GLU A 1 134 ? -15.485 -12.410 24.318 1.00 87.44 134 GLU A N 1
ATOM 1053 C CA . GLU A 1 134 ? -16.026 -12.812 23.015 1.00 87.44 134 GLU A CA 1
ATOM 1054 C C . GLU A 1 134 ? -16.065 -11.677 21.993 1.00 87.44 134 GLU A C 1
ATOM 1056 O O . GLU A 1 134 ? -15.981 -11.952 20.799 1.00 87.44 134 GLU A O 1
ATOM 1061 N N . LEU A 1 135 ? -16.159 -10.414 22.420 1.00 87.56 135 LEU A N 1
ATOM 1062 C CA . LEU A 1 135 ? -16.312 -9.281 21.499 1.00 87.56 135 LEU A CA 1
ATOM 1063 C C . LEU A 1 135 ? -15.082 -8.369 21.460 1.00 87.56 135 LEU A C 1
ATOM 1065 O O . LEU A 1 135 ? -14.728 -7.871 20.390 1.00 87.56 135 LEU A O 1
ATOM 1069 N N . ILE A 1 136 ? -14.420 -8.146 22.601 1.00 90.12 136 ILE A N 1
ATOM 1070 C CA . ILE A 1 136 ? -13.335 -7.157 22.707 1.00 90.12 136 ILE A CA 1
ATOM 1071 C C . ILE A 1 136 ? -11.959 -7.804 22.541 1.00 90.12 136 ILE A C 1
ATOM 1073 O O . ILE A 1 136 ? -11.149 -7.348 21.731 1.00 90.12 136 ILE A O 1
ATOM 1077 N N . GLU A 1 137 ? -11.687 -8.880 23.278 1.00 88.38 137 GLU A N 1
ATOM 1078 C CA . GLU A 1 137 ? -10.397 -9.574 23.265 1.00 88.38 137 GLU A CA 1
ATOM 1079 C C . GLU A 1 137 ? -10.001 -10.064 21.859 1.00 88.38 137 GLU A C 1
ATOM 1081 O O . GLU A 1 137 ? -8.881 -9.755 21.439 1.00 88.38 137 GLU A O 1
ATOM 1086 N N . PRO A 1 138 ? -10.885 -10.707 21.063 1.00 83.94 138 PRO A N 1
ATOM 1087 C CA . PRO A 1 138 ? -10.543 -11.123 19.703 1.00 83.94 138 PRO A CA 1
ATOM 1088 C C . PRO A 1 138 ? -10.232 -9.936 18.787 1.00 83.94 138 PRO A C 1
ATOM 1090 O O . PRO A 1 138 ? -9.384 -10.044 17.901 1.00 83.94 138 PRO A O 1
ATOM 1093 N N . MET A 1 139 ? -10.874 -8.784 19.012 1.00 82.19 139 MET A N 1
ATOM 1094 C CA . MET A 1 139 ? -10.618 -7.570 18.242 1.00 82.19 139 MET A CA 1
ATOM 1095 C C . MET A 1 139 ? -9.230 -7.009 18.557 1.00 82.19 139 MET A C 1
ATOM 1097 O O . MET A 1 139 ? -8.433 -6.797 17.640 1.00 82.19 139 MET A O 1
ATOM 1101 N N . ILE A 1 140 ? -8.907 -6.826 19.843 1.00 86.12 140 ILE A N 1
ATOM 1102 C CA . ILE A 1 140 ? -7.583 -6.362 20.283 1.00 86.12 140 ILE A CA 1
ATOM 1103 C C . ILE A 1 140 ? -6.501 -7.338 19.807 1.00 86.12 140 ILE A C 1
ATOM 1105 O O . ILE A 1 140 ? -5.521 -6.911 19.197 1.00 86.12 140 ILE A O 1
ATOM 1109 N N . ALA A 1 141 ? -6.696 -8.644 20.003 1.00 78.44 141 ALA A N 1
ATOM 1110 C CA . ALA A 1 141 ? -5.769 -9.677 19.549 1.00 78.44 141 ALA A CA 1
ATOM 1111 C C . ALA A 1 141 ? -5.593 -9.659 18.023 1.00 78.44 141 ALA A C 1
ATOM 1113 O O . ALA A 1 141 ? -4.467 -9.721 17.532 1.00 78.44 141 ALA A O 1
ATOM 1114 N N . GLY A 1 142 ? -6.677 -9.491 17.261 1.00 70.00 142 GLY A N 1
ATOM 1115 C CA . GLY A 1 142 ? -6.639 -9.380 15.804 1.00 70.00 142 GLY A CA 1
ATOM 1116 C C . GLY A 1 142 ? -5.840 -8.167 15.324 1.00 70.00 142 GLY A C 1
ATOM 1117 O O . GLY A 1 142 ? -5.033 -8.283 14.398 1.00 70.00 142 GLY A O 1
ATOM 1118 N N . PHE A 1 143 ? -6.005 -7.009 15.969 1.00 70.56 143 PHE A N 1
ATOM 1119 C CA . PHE A 1 143 ? -5.194 -5.826 15.678 1.00 70.56 143 PHE A CA 1
ATOM 1120 C C . PHE A 1 143 ? -3.735 -5.990 16.106 1.00 70.56 143 PHE A C 1
ATOM 1122 O O . PHE A 1 143 ? -2.857 -5.534 15.381 1.00 70.56 143 PHE A O 1
ATOM 1129 N N . MET A 1 144 ? -3.455 -6.650 17.231 1.00 70.19 144 MET A N 1
ATOM 1130 C CA . MET A 1 144 ? -2.092 -6.930 17.698 1.00 70.19 144 MET A CA 1
ATOM 1131 C C . MET A 1 144 ? -1.361 -7.919 16.781 1.00 70.19 144 MET A C 1
ATOM 1133 O O . MET A 1 144 ? -0.211 -7.691 16.411 1.00 70.19 144 MET A O 1
ATOM 1137 N N . ALA A 1 145 ? -2.038 -8.975 16.331 1.00 63.06 145 ALA A N 1
ATOM 1138 C CA . ALA A 1 145 ? -1.499 -9.917 15.354 1.00 63.06 145 ALA A CA 1
ATOM 1139 C C . ALA A 1 145 ? -1.208 -9.212 14.021 1.00 63.06 145 ALA A C 1
ATOM 1141 O O . ALA A 1 145 ? -0.135 -9.376 13.438 1.00 63.06 145 ALA A O 1
ATOM 1142 N N . LYS A 1 146 ? -2.127 -8.348 13.569 1.00 59.44 146 LYS A N 1
ATOM 1143 C CA . LYS A 1 146 ? -1.911 -7.500 12.393 1.00 59.44 146 LYS A CA 1
ATOM 1144 C C . LYS A 1 146 ? -0.786 -6.502 12.609 1.00 59.44 146 LYS A C 1
ATOM 1146 O O . LYS A 1 146 ? 0.015 -6.310 11.714 1.00 59.44 146 LYS A O 1
ATOM 1151 N N . SER A 1 147 ? -0.674 -5.871 13.768 1.00 55.66 147 SER A N 1
ATOM 1152 C CA . SER A 1 147 ? 0.370 -4.880 14.017 1.00 55.66 147 SER A CA 1
ATOM 1153 C C . SER A 1 147 ? 1.747 -5.508 14.146 1.00 55.66 147 SER A C 1
ATOM 1155 O O . SER A 1 147 ? 2.703 -4.883 13.712 1.00 55.66 147 SER A O 1
ATOM 1157 N N . ALA A 1 148 ? 1.866 -6.743 14.633 1.00 50.72 148 ALA A N 1
ATOM 1158 C CA . ALA A 1 148 ? 3.086 -7.536 14.512 1.00 50.72 148 ALA A CA 1
ATOM 1159 C C . ALA A 1 148 ? 3.382 -7.868 13.036 1.00 50.72 148 ALA A C 1
ATOM 1161 O O . ALA A 1 148 ? 4.522 -7.731 12.590 1.00 50.72 148 ALA A O 1
ATOM 1162 N N . LYS A 1 149 ? 2.334 -8.188 12.260 1.00 42.12 149 LYS A N 1
ATOM 1163 C CA . LYS A 1 149 ? 2.363 -8.406 10.802 1.00 42.12 149 LYS A CA 1
ATOM 1164 C C . LYS A 1 149 ? 2.496 -7.121 9.960 1.00 42.12 149 LYS A C 1
ATOM 1166 O O . LYS A 1 149 ? 2.675 -7.203 8.768 1.00 42.12 149 LYS A O 1
ATOM 1171 N N . TYR A 1 150 ? 2.406 -5.915 10.506 1.00 39.75 150 TYR A N 1
ATOM 1172 C CA . TYR A 1 150 ? 2.559 -4.657 9.740 1.00 39.75 150 TYR A CA 1
ATOM 1173 C C . TYR A 1 150 ? 3.522 -3.682 10.435 1.00 39.75 150 TYR A C 1
ATOM 1175 O O . TYR A 1 150 ? 3.700 -2.536 10.019 1.00 39.75 150 TYR A O 1
ATOM 1183 N N . ARG A 1 151 ? 4.129 -4.146 11.532 1.00 50.53 151 ARG A N 1
ATOM 1184 C CA . ARG A 1 151 ? 4.991 -3.434 12.480 1.00 50.53 151 ARG A CA 1
ATOM 1185 C C . ARG A 1 151 ? 4.600 -1.986 12.745 1.00 50.53 151 ARG A C 1
ATOM 1187 O O . ARG A 1 151 ? 5.474 -1.129 12.734 1.00 50.53 151 ARG A O 1
ATOM 1194 N N . LEU A 1 152 ? 3.328 -1.676 13.009 1.00 44.03 152 LEU A N 1
ATOM 1195 C CA . LEU A 1 152 ? 2.799 -0.310 13.255 1.00 44.03 152 LEU A CA 1
ATOM 1196 C C . LEU A 1 152 ? 3.346 0.386 14.528 1.00 44.03 152 LEU A C 1
ATOM 1198 O O . LEU A 1 152 ? 2.757 1.329 15.044 1.00 44.03 152 LEU A O 1
ATOM 1202 N N . THR A 1 153 ? 4.459 -0.089 15.075 1.00 39.06 153 THR A N 1
ATOM 1203 C CA . THR A 1 153 ? 5.010 0.312 16.363 1.00 39.06 153 THR A CA 1
ATOM 1204 C C . THR A 1 153 ? 6.151 1.300 16.162 1.00 39.06 153 THR A C 1
ATOM 1206 O O . THR A 1 153 ? 7.037 1.049 15.342 1.00 39.06 153 THR A O 1
ATOM 1209 N N . ASP A 1 154 ? 6.150 2.389 16.930 1.00 37.53 154 ASP A N 1
ATOM 1210 C CA . ASP A 1 154 ? 7.292 3.299 17.028 1.00 37.53 154 ASP A CA 1
ATOM 1211 C C . ASP A 1 154 ? 8.544 2.570 17.528 1.00 37.53 154 ASP A C 1
ATOM 1213 O O . ASP A 1 154 ? 8.471 1.717 18.418 1.00 37.53 154 ASP A O 1
ATOM 1217 N N . SER A 1 155 ? 9.697 2.972 16.992 1.00 37.72 155 SER A N 1
ATOM 1218 C CA . SER A 1 155 ? 11.049 2.467 17.286 1.00 37.72 155 SER A CA 1
ATOM 1219 C C . SER A 1 155 ? 11.530 2.702 18.736 1.00 37.72 155 SER A C 1
ATOM 1221 O O . SER A 1 155 ? 12.713 2.548 19.025 1.00 37.72 155 SER A O 1
ATOM 1223 N N . ALA A 1 156 ? 10.641 3.072 19.658 1.00 33.47 156 ALA A N 1
ATOM 1224 C CA . ALA A 1 156 ? 10.972 3.439 21.035 1.00 33.47 156 ALA A CA 1
ATOM 1225 C C . ALA A 1 156 ? 10.338 2.522 22.100 1.00 33.47 156 ALA A C 1
ATOM 1227 O O . ALA A 1 156 ? 10.424 2.821 23.287 1.00 33.47 156 ALA A O 1
ATOM 1228 N N . ALA A 1 157 ? 9.692 1.414 21.716 1.00 35.16 157 ALA A N 1
ATOM 1229 C CA . ALA A 1 157 ? 9.211 0.438 22.693 1.00 35.16 157 ALA A CA 1
ATOM 1230 C C . ALA A 1 157 ? 10.362 -0.482 23.124 1.00 35.16 157 ALA A C 1
ATOM 1232 O O . ALA A 1 157 ? 10.812 -1.353 22.378 1.00 35.16 157 ALA A O 1
ATOM 1233 N N . THR A 1 158 ? 10.839 -0.225 24.337 1.00 30.94 158 THR A N 1
ATOM 1234 C CA . THR A 1 158 ? 11.822 -0.978 25.109 1.00 30.94 158 THR A CA 1
ATOM 1235 C C . THR A 1 158 ? 11.600 -2.485 24.993 1.00 30.94 158 THR A C 1
ATOM 1237 O O . THR A 1 158 ? 10.472 -2.971 25.073 1.00 30.94 158 THR A O 1
ATOM 1240 N N . LYS A 1 159 ? 12.702 -3.224 24.828 1.00 37.41 159 LYS A N 1
ATOM 1241 C CA . LYS A 1 159 ? 12.757 -4.683 24.947 1.00 37.41 159 LYS A CA 1
ATOM 1242 C C . LYS A 1 159 ? 12.211 -5.092 26.320 1.00 37.41 159 LYS A C 1
ATOM 1244 O O . LYS A 1 159 ? 12.955 -5.041 27.291 1.00 37.41 159 LYS A O 1
ATOM 1249 N N . SER A 1 160 ? 10.950 -5.492 26.412 1.00 31.23 160 SER A N 1
ATOM 1250 C CA . SER A 1 160 ? 10.494 -6.321 27.523 1.00 31.23 160 SER A CA 1
ATOM 1251 C C . SER A 1 160 ? 9.277 -7.139 27.118 1.00 31.23 160 SER A C 1
ATOM 1253 O O . SER A 1 160 ? 8.283 -6.597 26.644 1.00 31.23 160 SER A O 1
ATOM 1255 N N . GLU A 1 161 ? 9.440 -8.446 27.304 1.00 31.97 161 GLU A N 1
ATOM 1256 C CA . GLU A 1 161 ? 8.417 -9.489 27.387 1.00 31.97 161 GLU A CA 1
ATOM 1257 C C . GLU A 1 161 ? 7.526 -9.665 26.153 1.00 31.97 161 GLU A C 1
ATOM 1259 O O . GLU A 1 161 ? 6.349 -9.314 26.093 1.00 31.97 161 GLU A O 1
ATOM 1264 N N . ALA A 1 162 ? 8.126 -10.320 25.156 1.00 30.56 162 ALA A N 1
ATOM 1265 C CA . ALA A 1 162 ? 7.393 -11.097 24.175 1.00 30.56 162 ALA A CA 1
ATOM 1266 C C . ALA A 1 162 ? 6.600 -12.200 24.899 1.00 30.56 162 ALA A C 1
ATOM 1268 O O . ALA A 1 162 ? 7.152 -13.244 25.242 1.00 30.56 162 ALA A O 1
ATOM 1269 N N . ALA A 1 163 ? 5.304 -11.968 25.112 1.00 30.84 163 ALA A N 1
ATOM 1270 C CA . ALA A 1 163 ? 4.346 -13.060 25.224 1.00 30.84 163 ALA A CA 1
ATOM 1271 C C . ALA A 1 163 ? 4.503 -13.943 23.979 1.00 30.84 163 ALA A C 1
ATOM 1273 O O . ALA A 1 163 ? 4.629 -13.401 22.879 1.00 30.84 163 ALA A O 1
ATOM 1274 N N . GLU A 1 164 ? 4.554 -15.261 24.184 1.00 33.56 164 GLU A N 1
ATOM 1275 C CA . GLU A 1 164 ? 4.771 -16.324 23.197 1.00 33.56 164 GLU A CA 1
ATOM 1276 C C . GLU A 1 164 ? 4.088 -16.033 21.853 1.00 33.56 164 GLU A C 1
ATOM 1278 O O . GLU A 1 164 ? 2.948 -16.411 21.585 1.00 33.56 164 GLU A O 1
ATOM 1283 N N . ALA A 1 165 ? 4.804 -15.319 20.987 1.00 34.41 165 ALA A N 1
ATOM 1284 C CA . ALA A 1 165 ? 4.390 -15.090 19.625 1.00 34.41 165 ALA A CA 1
ATOM 1285 C C . ALA A 1 165 ? 4.620 -16.410 18.902 1.00 34.41 165 ALA A C 1
ATOM 1287 O O . ALA A 1 165 ? 5.761 -16.855 18.754 1.00 34.41 165 ALA A O 1
ATOM 1288 N N . THR A 1 166 ? 3.528 -17.037 18.472 1.00 37.94 166 THR A N 1
ATOM 1289 C CA . THR A 1 166 ? 3.554 -18.122 17.494 1.00 37.94 166 THR A CA 1
ATOM 1290 C C . THR A 1 166 ? 4.548 -17.730 16.406 1.00 37.94 166 THR A C 1
ATOM 1292 O O . THR A 1 166 ? 4.452 -16.642 15.832 1.00 37.94 166 THR A O 1
ATOM 1295 N N . SER A 1 167 ? 5.556 -18.575 16.187 1.00 45.47 167 SER A N 1
ATOM 1296 C CA . SER A 1 167 ? 6.588 -18.335 15.183 1.00 45.47 167 SER A CA 1
ATOM 1297 C C . SER A 1 167 ? 5.917 -17.936 13.865 1.00 45.47 167 SER A C 1
ATOM 1299 O O . SER A 1 167 ? 5.030 -18.677 13.429 1.00 45.47 167 SER A O 1
ATOM 1301 N N . PRO A 1 168 ? 6.286 -16.805 13.239 1.00 52.72 168 PRO A N 1
ATOM 1302 C CA . PRO A 1 168 ? 5.680 -16.386 11.984 1.00 52.72 168 PRO A CA 1
ATOM 1303 C C . PRO A 1 168 ? 5.812 -17.512 10.954 1.00 52.72 168 PRO A C 1
ATOM 1305 O O . PRO A 1 168 ? 6.919 -17.864 10.553 1.00 52.72 168 PRO A O 1
ATOM 1308 N N . SER A 1 169 ? 4.689 -18.113 10.564 1.00 62.62 169 SER A N 1
ATOM 1309 C CA . SER A 1 169 ? 4.642 -19.189 9.578 1.00 62.62 169 SER A CA 1
ATOM 1310 C C . SER A 1 169 ? 4.066 -18.669 8.266 1.00 62.62 169 SER A C 1
ATOM 1312 O O . SER A 1 169 ? 3.138 -17.857 8.234 1.00 62.62 169 SER A O 1
ATOM 1314 N N . LEU A 1 170 ? 4.661 -19.117 7.162 1.00 67.44 170 LEU A N 1
ATOM 1315 C CA . LEU A 1 170 ? 4.125 -18.865 5.831 1.00 67.44 170 LEU A CA 1
ATOM 1316 C C . LEU A 1 170 ? 2.914 -19.781 5.608 1.00 67.44 170 LEU A C 1
ATOM 1318 O O . LEU A 1 170 ? 2.980 -20.951 5.995 1.00 67.44 170 LEU A O 1
ATOM 1322 N N . PRO A 1 171 ? 1.838 -19.294 4.966 1.00 77.06 171 PRO A N 1
ATOM 1323 C CA . PRO A 1 171 ? 0.757 -20.158 4.510 1.00 77.06 171 PRO A CA 1
ATOM 1324 C C . PRO A 1 171 ? 1.290 -21.247 3.571 1.00 77.06 171 PRO A C 1
ATOM 1326 O O . PRO A 1 171 ? 2.314 -21.065 2.912 1.00 77.06 171 PRO A O 1
ATOM 1329 N N . GLU A 1 172 ? 0.581 -22.366 3.457 1.00 87.75 172 GLU A N 1
ATOM 1330 C CA . GLU A 1 172 ? 0.898 -23.354 2.426 1.00 87.75 172 GLU A CA 1
ATOM 1331 C C . GLU A 1 172 ? 0.488 -22.821 1.043 1.00 87.75 172 GLU A C 1
ATOM 1333 O O . GLU A 1 172 ? -0.603 -22.272 0.872 1.00 87.75 172 GLU A O 1
ATOM 1338 N N . MET A 1 173 ? 1.368 -22.960 0.046 1.00 93.88 173 MET A N 1
ATOM 1339 C CA . MET A 1 173 ? 1.047 -22.582 -1.330 1.00 93.88 173 MET A CA 1
ATOM 1340 C C . MET A 1 173 ? 0.180 -23.675 -1.975 1.00 93.88 173 MET A C 1
ATOM 1342 O O . MET A 1 173 ? 0.614 -24.830 -2.031 1.00 93.88 173 MET A O 1
ATOM 1346 N N . PRO A 1 174 ? -1.011 -23.357 -2.512 1.00 93.44 174 PRO A N 1
ATOM 1347 C CA . PRO A 1 174 ? -1.805 -24.335 -3.243 1.00 93.44 174 PRO A CA 1
ATOM 1348 C C . PRO A 1 174 ? -1.071 -24.814 -4.502 1.00 93.44 174 PRO A C 1
ATOM 1350 O O . PRO A 1 174 ? -0.350 -24.064 -5.156 1.00 93.44 174 PRO A O 1
ATOM 1353 N N . LYS A 1 175 ? -1.300 -26.072 -4.899 1.00 93.44 175 LYS A N 1
ATOM 1354 C CA . LYS A 1 175 ? -0.687 -26.653 -6.111 1.00 93.44 175 LYS A CA 1
ATOM 1355 C C . LYS A 1 175 ? -1.126 -25.963 -7.407 1.00 93.44 175 LYS A C 1
ATOM 1357 O O . LYS A 1 175 ? -0.378 -26.013 -8.384 1.00 93.44 175 LYS A O 1
ATOM 1362 N N . ILE A 1 176 ? -2.339 -25.412 -7.408 1.00 93.75 176 ILE A N 1
ATOM 1363 C CA . ILE A 1 176 ? -2.979 -24.654 -8.485 1.00 93.75 176 ILE A CA 1
ATOM 1364 C C . ILE A 1 176 ? -3.958 -23.663 -7.846 1.00 93.75 176 ILE A C 1
ATOM 1366 O O . ILE A 1 176 ? -4.622 -24.008 -6.865 1.00 93.75 176 ILE A O 1
ATOM 1370 N N . PHE A 1 177 ? -4.050 -22.443 -8.372 1.00 92.19 177 PHE A N 1
ATOM 1371 C CA . PHE A 1 177 ? -5.039 -21.480 -7.888 1.00 92.19 177 PHE A CA 1
ATOM 1372 C C . PHE A 1 177 ? -6.443 -21.814 -8.399 1.00 92.19 177 PHE A C 1
ATOM 1374 O O . PHE A 1 177 ? -6.614 -22.357 -9.484 1.00 92.19 177 PHE A O 1
ATOM 1381 N N . GLN A 1 178 ? -7.462 -21.477 -7.614 1.00 89.75 178 GLN A N 1
ATOM 1382 C CA . GLN A 1 178 ? -8.866 -21.611 -8.005 1.00 89.75 178 GLN A CA 1
ATOM 1383 C C . GLN A 1 178 ? -9.313 -20.446 -8.893 1.00 89.75 178 GLN A C 1
ATOM 1385 O O . GLN A 1 178 ? -10.146 -20.609 -9.777 1.00 89.75 178 GLN A O 1
ATOM 1390 N N . ASN A 1 179 ? -8.791 -19.249 -8.627 1.00 86.56 179 ASN A N 1
ATOM 1391 C CA . ASN A 1 179 ? -9.125 -18.020 -9.335 1.00 86.56 179 ASN A CA 1
ATOM 1392 C C . ASN A 1 179 ? -8.048 -16.951 -9.095 1.00 86.56 179 ASN A C 1
ATOM 1394 O O . ASN A 1 179 ? -7.157 -17.101 -8.252 1.00 86.56 179 ASN A O 1
ATOM 1398 N N . LEU A 1 180 ? -8.179 -15.832 -9.806 1.00 86.81 180 LEU A N 1
ATOM 1399 C CA . LEU A 1 180 ? -7.239 -14.722 -9.720 1.00 86.81 180 LEU A CA 1
ATOM 1400 C C . LEU A 1 180 ? -7.216 -14.049 -8.335 1.00 86.81 180 LEU A C 1
ATOM 1402 O O . LEU A 1 180 ? -6.169 -13.570 -7.908 1.00 86.81 180 LEU A O 1
ATOM 1406 N N . SER A 1 181 ? -8.333 -14.052 -7.599 1.00 83.25 181 SER A N 1
ATOM 1407 C CA . SER A 1 181 ? -8.387 -13.498 -6.238 1.00 83.25 181 SER A CA 1
ATOM 1408 C C . SER A 1 181 ? -7.511 -14.295 -5.269 1.00 83.25 181 SER A C 1
ATOM 1410 O O . SER A 1 181 ? -6.817 -13.701 -4.442 1.00 83.25 181 SER A O 1
ATOM 1412 N N . GLN A 1 182 ? -7.497 -15.627 -5.380 1.00 85.06 182 GLN A N 1
ATOM 1413 C CA . GLN A 1 182 ? -6.606 -16.472 -4.585 1.00 85.06 182 GLN A CA 1
ATOM 1414 C C . GLN A 1 182 ? -5.137 -16.218 -4.956 1.00 85.06 182 GLN A C 1
ATOM 1416 O O . GLN A 1 182 ? -4.308 -16.027 -4.065 1.00 85.06 182 GLN A O 1
ATOM 1421 N N . ALA A 1 183 ? -4.819 -16.129 -6.252 1.00 91.56 183 ALA A N 1
ATOM 1422 C CA . ALA A 1 183 ? -3.470 -15.795 -6.712 1.00 91.56 183 ALA A CA 1
ATOM 1423 C C . ALA A 1 183 ? -2.997 -14.433 -6.165 1.00 91.56 183 ALA A C 1
ATOM 1425 O O . ALA A 1 183 ? -1.901 -14.337 -5.610 1.00 91.56 183 ALA A O 1
ATOM 1426 N N . ASN A 1 184 ? -3.846 -13.403 -6.251 1.00 84.94 184 ASN A N 1
ATOM 1427 C CA . ASN A 1 184 ? -3.602 -12.064 -5.709 1.00 84.94 184 ASN A CA 1
ATOM 1428 C C . ASN A 1 184 ? -3.342 -12.095 -4.195 1.00 84.94 184 ASN A C 1
ATOM 1430 O O . ASN A 1 184 ? -2.401 -11.464 -3.721 1.00 84.94 184 ASN A O 1
ATOM 1434 N N . LYS A 1 185 ? -4.126 -12.872 -3.437 1.00 78.25 185 LYS A N 1
ATOM 1435 C CA . LYS A 1 185 ? -3.938 -13.030 -1.989 1.00 78.25 185 LYS A CA 1
ATOM 1436 C C . LYS A 1 185 ? -2.577 -13.639 -1.645 1.00 78.25 185 LYS A C 1
ATOM 1438 O O . LYS A 1 185 ? -1.850 -13.077 -0.830 1.00 78.25 185 LYS A O 1
ATOM 1443 N N . HIS A 1 186 ? -2.211 -14.766 -2.257 1.00 84.06 186 HIS A N 1
ATOM 1444 C CA . HIS A 1 186 ? -0.914 -15.390 -1.969 1.00 84.06 186 HIS A CA 1
ATOM 1445 C C . HIS A 1 186 ? 0.258 -14.509 -2.425 1.00 84.06 186 HIS A C 1
ATOM 1447 O O . HIS A 1 186 ? 1.298 -14.500 -1.767 1.00 84.06 186 HIS A O 1
ATOM 1453 N N . LEU A 1 187 ? 0.082 -13.725 -3.496 1.00 87.75 187 LEU A N 1
ATOM 1454 C CA . LEU A 1 187 ? 1.090 -12.764 -3.939 1.00 87.75 187 LEU A CA 1
ATOM 1455 C C . LEU A 1 187 ? 1.252 -11.599 -2.961 1.00 87.75 187 LEU A C 1
ATOM 1457 O O . LEU A 1 187 ? 2.374 -11.170 -2.706 1.00 87.75 187 LEU A O 1
ATOM 1461 N N . LEU A 1 188 ? 0.150 -11.104 -2.393 1.00 77.50 188 LEU A N 1
ATOM 1462 C CA . LEU A 1 188 ? 0.165 -10.070 -1.361 1.00 77.50 188 LEU A CA 1
ATOM 1463 C C . LEU A 1 188 ? 1.004 -10.508 -0.154 1.00 77.50 188 LEU A C 1
ATOM 1465 O O . LEU A 1 188 ? 1.843 -9.742 0.318 1.00 77.50 188 LEU A O 1
ATOM 1469 N N . GLU A 1 189 ? 0.810 -11.747 0.308 1.00 75.44 189 GLU A N 1
ATOM 1470 C CA . GLU A 1 189 ? 1.630 -12.340 1.371 1.00 75.44 189 GLU A CA 1
ATOM 1471 C C . GLU A 1 189 ? 3.099 -12.412 0.951 1.00 75.44 189 GLU A C 1
ATOM 1473 O O . GLU A 1 189 ? 3.979 -11.995 1.700 1.00 75.44 189 GLU A O 1
ATOM 1478 N N . ALA A 1 190 ? 3.374 -12.889 -0.264 1.00 83.81 190 ALA A N 1
ATOM 1479 C CA . ALA A 1 190 ? 4.733 -13.012 -0.773 1.00 83.81 190 ALA A CA 1
ATOM 1480 C C . ALA A 1 190 ? 5.467 -11.657 -0.804 1.00 83.81 190 ALA A C 1
ATOM 1482 O O . ALA A 1 190 ? 6.552 -11.540 -0.239 1.00 83.81 190 ALA A O 1
ATOM 1483 N N . VAL A 1 191 ? 4.860 -10.622 -1.397 1.00 78.00 191 VAL A N 1
ATOM 1484 C CA . VAL A 1 191 ? 5.423 -9.259 -1.457 1.00 78.00 191 VAL A CA 1
ATOM 1485 C C . VAL A 1 191 ? 5.646 -8.701 -0.055 1.00 78.00 191 VAL A C 1
ATOM 1487 O O . VAL A 1 191 ? 6.710 -8.149 0.218 1.00 78.00 191 VAL A O 1
ATOM 1490 N N . TYR A 1 192 ? 4.687 -8.896 0.852 1.00 74.56 192 TYR A N 1
ATOM 1491 C CA . TYR A 1 192 ? 4.827 -8.478 2.242 1.00 74.56 192 TYR A CA 1
ATOM 1492 C C . TYR A 1 192 ? 6.076 -9.090 2.901 1.00 74.56 192 TYR A C 1
ATOM 1494 O O . TYR A 1 192 ? 6.922 -8.353 3.408 1.00 74.56 192 TYR A O 1
ATOM 1502 N N . TRP A 1 193 ? 6.235 -10.416 2.842 1.00 74.94 193 TRP A N 1
ATOM 1503 C CA . TRP A 1 193 ? 7.378 -11.094 3.458 1.00 74.94 193 TRP A CA 1
ATOM 1504 C C . TRP A 1 193 ? 8.713 -10.671 2.846 1.00 74.94 193 TRP A C 1
ATOM 1506 O O . TRP A 1 193 ? 9.686 -10.482 3.574 1.00 74.94 193 TRP A O 1
ATOM 1516 N N . VAL A 1 194 ? 8.761 -10.479 1.527 1.00 83.38 194 VAL A N 1
ATOM 1517 C CA . VAL A 1 194 ? 9.960 -9.997 0.831 1.00 83.38 194 VAL A CA 1
ATOM 1518 C C . VAL A 1 194 ? 10.373 -8.610 1.322 1.00 83.38 194 VAL A C 1
ATOM 1520 O O . VAL A 1 194 ? 11.537 -8.407 1.670 1.00 83.38 194 VAL A O 1
ATOM 1523 N N . LEU A 1 195 ? 9.428 -7.676 1.418 1.00 76.62 195 LEU A N 1
ATOM 1524 C CA . LEU A 1 195 ? 9.705 -6.323 1.898 1.00 76.62 195 LEU A CA 1
ATOM 1525 C C . LEU A 1 195 ? 10.111 -6.311 3.381 1.00 76.62 195 LEU A C 1
ATOM 1527 O O . LEU A 1 195 ? 11.009 -5.570 3.779 1.00 76.62 195 LEU A O 1
ATOM 1531 N N . SER A 1 196 ? 9.519 -7.176 4.212 1.00 69.06 196 SER A N 1
ATOM 1532 C CA . SER A 1 196 ? 9.943 -7.348 5.609 1.00 69.06 196 SER A CA 1
ATOM 1533 C C . SER A 1 196 ? 11.396 -7.818 5.733 1.00 69.06 196 SER A C 1
ATOM 1535 O O . SER A 1 196 ? 12.104 -7.376 6.644 1.00 69.06 196 SER A O 1
ATOM 1537 N N . LEU A 1 197 ? 11.853 -8.693 4.830 1.00 75.62 197 LEU A N 1
ATOM 1538 C CA . LEU A 1 197 ? 13.253 -9.121 4.772 1.00 75.62 197 LEU A CA 1
ATOM 1539 C C . LEU A 1 197 ? 14.176 -7.986 4.312 1.00 75.62 197 LEU A C 1
ATOM 1541 O O . LEU A 1 197 ? 15.247 -7.803 4.895 1.00 75.62 197 LEU A O 1
ATOM 1545 N N . GLU A 1 198 ? 13.762 -7.207 3.309 1.00 78.06 198 GLU A N 1
ATOM 1546 C CA . GLU A 1 198 ? 14.525 -6.063 2.789 1.00 78.06 198 GLU A CA 1
ATOM 1547 C C . GLU A 1 198 ? 14.761 -4.992 3.858 1.00 78.06 198 GLU A C 1
ATOM 1549 O O . GLU A 1 198 ? 15.885 -4.515 4.020 1.00 78.06 198 GLU A O 1
ATOM 1554 N N . LEU A 1 199 ? 13.744 -4.705 4.674 1.00 66.38 199 LEU A N 1
ATOM 1555 C CA . LEU A 1 199 ? 13.839 -3.772 5.798 1.00 66.38 199 LEU A CA 1
ATOM 1556 C C . LEU A 1 199 ? 14.650 -4.308 6.995 1.00 66.38 199 LEU A C 1
ATOM 1558 O O . LEU A 1 199 ? 14.721 -3.640 8.026 1.00 66.38 199 LEU A O 1
ATOM 1562 N N . ARG A 1 200 ? 15.252 -5.508 6.889 1.00 63.16 200 ARG A N 1
ATOM 1563 C CA . ARG A 1 200 ? 16.147 -6.143 7.888 1.00 63.16 200 ARG A CA 1
ATOM 1564 C C . ARG A 1 200 ? 15.618 -6.064 9.314 1.00 63.16 200 ARG A C 1
ATOM 1566 O O . ARG A 1 200 ? 16.311 -5.767 10.282 1.00 63.16 200 ARG A O 1
ATOM 1573 N N . GLN A 1 201 ? 14.339 -6.366 9.415 1.00 49.38 201 GLN A N 1
ATOM 1574 C CA . GLN A 1 201 ? 13.515 -6.068 10.563 1.00 49.38 201 GLN A CA 1
ATOM 1575 C C . GLN A 1 201 ? 13.871 -6.897 11.823 1.00 49.38 201 GLN A C 1
ATOM 1577 O O . GLN A 1 201 ? 13.615 -6.440 12.938 1.00 49.38 201 GLN A O 1
ATOM 1582 N N . SER A 1 202 ? 14.451 -8.100 11.704 1.00 52.59 202 SER A N 1
ATOM 1583 C CA . SER A 1 202 ? 15.120 -8.804 12.818 1.00 52.59 202 SER A CA 1
ATOM 1584 C C . SER A 1 202 ? 15.970 -9.986 12.334 1.00 52.59 202 SER A C 1
ATOM 1586 O O . SER A 1 202 ? 15.797 -10.482 11.220 1.00 52.59 202 SER A O 1
ATOM 1588 N N . GLN A 1 203 ? 16.839 -10.497 13.211 1.00 57.41 203 GLN A N 1
ATOM 1589 C CA . GLN A 1 203 ? 17.635 -11.703 12.958 1.00 57.41 203 GLN A CA 1
ATOM 1590 C C . GLN A 1 203 ? 16.770 -12.973 12.822 1.00 57.41 203 GLN A C 1
ATOM 1592 O O . GLN A 1 203 ? 17.129 -13.872 12.071 1.00 57.41 203 GLN A O 1
ATOM 1597 N N . GLN A 1 204 ? 15.599 -13.023 13.471 1.00 60.41 204 GLN A N 1
ATOM 1598 C CA . GLN A 1 204 ? 14.623 -14.111 13.308 1.00 60.41 204 GLN A CA 1
ATOM 1599 C C . GLN A 1 204 ? 13.909 -14.067 11.951 1.00 60.41 204 GLN A C 1
ATOM 1601 O O . GLN A 1 204 ? 13.576 -15.106 11.402 1.00 60.41 204 GLN A O 1
ATOM 1606 N N . LEU A 1 205 ? 13.677 -12.883 11.377 1.00 62.16 205 LEU A N 1
ATOM 1607 C CA . LEU A 1 205 ? 13.132 -12.790 10.019 1.00 62.16 205 LEU A CA 1
ATOM 1608 C C . LEU A 1 205 ? 14.167 -13.227 8.983 1.00 62.16 205 LEU A C 1
ATOM 1610 O O . LEU A 1 205 ? 13.817 -13.890 8.014 1.00 62.16 205 LEU A O 1
ATOM 1614 N N . ALA A 1 206 ? 15.449 -12.926 9.210 1.00 69.19 206 ALA A N 1
ATOM 1615 C CA . ALA A 1 206 ? 16.519 -13.344 8.307 1.00 69.19 206 ALA A CA 1
ATOM 1616 C C . ALA A 1 206 ? 16.584 -14.875 8.127 1.00 69.19 206 ALA A C 1
ATOM 1618 O O . ALA A 1 206 ? 16.880 -15.341 7.028 1.00 69.19 206 ALA A O 1
ATOM 1619 N N . THR A 1 207 ? 16.243 -15.665 9.155 1.00 79.31 207 THR A N 1
ATOM 1620 C CA . THR A 1 207 ? 16.203 -17.136 9.043 1.00 79.31 207 THR A CA 1
ATOM 1621 C C . THR A 1 207 ? 15.049 -17.644 8.176 1.00 79.31 207 THR A C 1
ATOM 1623 O O . THR A 1 207 ? 15.125 -18.757 7.662 1.00 79.31 207 THR A O 1
ATOM 1626 N N . MET A 1 208 ? 14.012 -16.831 7.940 1.00 78.62 208 MET A N 1
ATOM 1627 C CA . MET A 1 208 ? 12.897 -17.173 7.052 1.00 78.62 208 MET A CA 1
ATOM 1628 C C . MET A 1 208 ? 13.213 -16.962 5.567 1.00 78.62 208 MET A C 1
ATOM 1630 O O . MET A 1 208 ? 12.423 -17.385 4.723 1.00 78.62 208 MET A O 1
ATOM 1634 N N . ALA A 1 209 ? 14.345 -16.338 5.217 1.00 83.75 209 ALA A N 1
ATOM 1635 C CA . ALA A 1 209 ? 14.674 -16.013 3.829 1.00 83.75 209 ALA A CA 1
ATOM 1636 C C . ALA A 1 209 ? 14.591 -17.217 2.863 1.00 83.75 209 ALA A C 1
ATOM 1638 O O . ALA A 1 209 ? 13.979 -17.059 1.805 1.00 83.75 209 ALA A O 1
ATOM 1639 N N . PRO A 1 210 ? 15.095 -18.428 3.193 1.00 89.44 210 PRO A N 1
ATOM 1640 C CA . PRO A 1 210 ? 14.943 -19.596 2.321 1.00 89.44 210 PRO A CA 1
ATOM 1641 C C . PRO A 1 210 ? 13.476 -19.982 2.091 1.00 89.44 210 PRO A C 1
ATOM 1643 O O . PRO A 1 210 ? 13.071 -20.250 0.960 1.00 89.44 210 PRO A O 1
ATOM 1646 N N . SER A 1 211 ? 12.658 -19.954 3.146 1.00 89.25 211 SER A N 1
ATOM 1647 C CA . SER A 1 211 ? 11.232 -20.283 3.070 1.00 89.25 211 SER A CA 1
ATOM 1648 C C . SER A 1 211 ? 10.455 -19.254 2.249 1.00 89.25 211 SER A C 1
ATOM 1650 O O . SER A 1 211 ? 9.602 -19.631 1.450 1.00 89.25 211 SER A O 1
ATOM 1652 N N . VAL A 1 212 ? 10.782 -17.963 2.377 1.00 86.81 212 VAL A N 1
ATOM 1653 C CA . VAL A 1 212 ? 10.171 -16.890 1.574 1.00 86.81 212 VAL A CA 1
ATOM 1654 C C . VAL A 1 212 ? 10.577 -17.004 0.101 1.00 86.81 212 VAL A C 1
ATOM 1656 O O . VAL A 1 212 ? 9.718 -16.886 -0.772 1.00 86.81 212 VAL A O 1
ATOM 1659 N N . ARG A 1 213 ? 11.850 -17.307 -0.202 1.00 91.94 213 ARG A N 1
ATOM 1660 C CA . ARG A 1 213 ? 12.313 -17.573 -1.581 1.00 91.94 213 ARG A CA 1
ATOM 1661 C C . ARG A 1 213 ? 11.560 -18.737 -2.211 1.00 91.94 213 ARG A C 1
ATOM 1663 O O . ARG A 1 213 ? 11.099 -18.628 -3.350 1.00 91.94 213 ARG A O 1
ATOM 1670 N N . LYS A 1 214 ? 11.399 -19.829 -1.456 1.00 93.81 214 LYS A N 1
ATOM 1671 C CA . LYS A 1 214 ? 10.597 -20.975 -1.883 1.00 93.81 214 LYS A CA 1
ATOM 1672 C C . LYS A 1 214 ? 9.153 -20.550 -2.149 1.00 93.81 214 LYS A C 1
ATOM 1674 O O . LYS A 1 214 ? 8.655 -20.802 -3.233 1.00 93.81 214 LYS A O 1
ATOM 1679 N N . TYR A 1 215 ? 8.524 -19.822 -1.230 1.00 93.69 215 TYR A N 1
ATOM 1680 C CA . TYR A 1 215 ? 7.136 -19.374 -1.371 1.00 93.69 215 TYR A CA 1
ATOM 1681 C C . TYR A 1 215 ? 6.908 -18.479 -2.606 1.00 93.69 215 TYR A C 1
ATOM 1683 O O . TYR A 1 215 ? 5.936 -18.669 -3.334 1.00 93.69 215 TYR A O 1
ATOM 1691 N N . VAL A 1 216 ? 7.828 -17.553 -2.908 1.00 95.00 216 VAL A N 1
ATOM 1692 C CA . VAL A 1 216 ? 7.786 -16.732 -4.138 1.00 95.00 216 VAL A CA 1
ATOM 1693 C C . VAL A 1 216 ? 7.946 -17.588 -5.402 1.00 95.00 216 VAL A C 1
ATOM 1695 O O . VAL A 1 216 ? 7.303 -17.318 -6.418 1.00 95.00 216 VAL A O 1
ATOM 1698 N N . THR A 1 217 ? 8.782 -18.625 -5.357 1.00 95.94 217 THR A N 1
ATOM 1699 C CA . THR A 1 217 ? 8.993 -19.555 -6.483 1.00 95.94 217 THR A CA 1
ATOM 1700 C C . THR A 1 217 ? 7.780 -20.467 -6.696 1.00 95.94 217 THR A C 1
ATOM 1702 O O . THR A 1 217 ? 7.314 -20.647 -7.824 1.00 95.94 217 THR A O 1
ATOM 1705 N N . ASP A 1 218 ? 7.220 -20.990 -5.607 1.00 96.88 218 ASP A N 1
ATOM 1706 C CA . ASP A 1 218 ? 6.034 -21.841 -5.615 1.00 96.88 218 ASP A CA 1
ATOM 1707 C C . ASP A 1 218 ? 4.814 -21.067 -6.133 1.00 96.88 218 ASP A C 1
ATOM 1709 O O . ASP A 1 218 ? 4.016 -21.630 -6.881 1.00 96.88 218 ASP A O 1
ATOM 1713 N N . TRP A 1 219 ? 4.703 -19.764 -5.827 1.00 97.56 219 TRP A N 1
ATOM 1714 C CA . TRP A 1 219 ? 3.647 -18.908 -6.376 1.00 97.56 219 TRP A CA 1
ATOM 1715 C C . TRP A 1 219 ? 3.667 -18.893 -7.906 1.00 97.56 219 TRP A C 1
ATOM 1717 O O . TRP A 1 219 ? 2.624 -19.096 -8.521 1.00 97.56 219 TRP A O 1
ATOM 1727 N N . ALA A 1 220 ? 4.840 -18.705 -8.526 1.00 96.62 220 ALA A N 1
ATOM 1728 C CA . ALA A 1 220 ? 4.965 -18.705 -9.986 1.00 96.62 220 ALA A CA 1
ATOM 1729 C C . ALA A 1 220 ? 4.556 -20.057 -10.580 1.00 96.62 220 ALA A C 1
ATOM 1731 O O . ALA A 1 220 ? 3.786 -20.109 -11.532 1.00 96.62 220 ALA A O 1
ATOM 1732 N N . THR A 1 221 ? 4.986 -21.152 -9.949 1.00 96.81 221 THR A N 1
ATOM 1733 C CA . THR A 1 221 ? 4.634 -22.512 -10.382 1.00 96.81 221 THR A CA 1
ATOM 1734 C C . THR A 1 221 ? 3.124 -22.764 -10.299 1.00 96.81 221 THR A C 1
ATOM 1736 O O . THR A 1 221 ? 2.529 -23.321 -11.223 1.00 96.81 221 THR A O 1
ATOM 1739 N N . ALA A 1 222 ? 2.482 -22.359 -9.200 1.00 96.19 222 ALA A N 1
ATOM 1740 C CA . ALA A 1 222 ? 1.037 -22.478 -9.021 1.00 96.19 222 ALA A CA 1
ATOM 1741 C C . ALA A 1 222 ? 0.261 -21.583 -10.002 1.00 96.19 222 ALA A C 1
ATOM 1743 O O . ALA A 1 222 ? -0.788 -21.990 -10.511 1.00 96.19 222 ALA A O 1
ATOM 1744 N N . PHE A 1 223 ? 0.792 -20.392 -10.296 1.00 95.44 223 PHE A N 1
ATOM 1745 C CA . PHE A 1 223 ? 0.219 -19.445 -11.247 1.00 95.44 223 PHE A CA 1
ATOM 1746 C C . PHE A 1 223 ? 0.286 -19.963 -12.683 1.00 95.44 223 PHE A C 1
ATOM 1748 O O . PHE A 1 223 ? -0.725 -19.932 -13.379 1.00 95.44 223 PHE A O 1
ATOM 1755 N N . ASP A 1 224 ? 1.428 -20.510 -13.101 1.00 93.81 224 ASP A N 1
ATOM 1756 C CA . ASP A 1 224 ? 1.611 -21.079 -14.438 1.00 93.81 224 ASP A CA 1
ATOM 1757 C C . ASP A 1 224 ? 0.703 -22.292 -14.667 1.00 93.81 224 ASP A C 1
ATOM 1759 O O . ASP A 1 224 ? 0.089 -22.413 -15.725 1.00 93.81 224 ASP A O 1
ATOM 1763 N N . ARG A 1 225 ? 0.542 -23.159 -13.656 1.00 93.56 225 ARG A N 1
ATOM 1764 C CA . ARG A 1 225 ? -0.416 -24.279 -13.711 1.00 93.56 225 ARG A CA 1
ATOM 1765 C C . ARG A 1 225 ? -1.857 -23.807 -13.824 1.00 93.56 225 ARG A C 1
ATOM 1767 O O . ARG A 1 225 ? -2.643 -24.400 -14.556 1.00 93.56 225 ARG A O 1
ATOM 1774 N N . TRP A 1 226 ? -2.220 -22.765 -13.080 1.00 91.06 226 TRP A N 1
ATOM 1775 C CA . TRP A 1 226 ? -3.557 -22.187 -13.169 1.00 91.06 226 TRP A CA 1
ATOM 1776 C C . TRP A 1 226 ? -3.795 -21.596 -14.559 1.00 91.06 226 TRP A C 1
ATOM 1778 O O . TRP A 1 226 ? -4.799 -21.912 -15.191 1.00 91.06 226 TRP A O 1
ATOM 1788 N N . LYS A 1 227 ? -2.831 -20.830 -15.073 1.00 88.19 227 LYS A N 1
ATOM 1789 C CA . LYS A 1 227 ? -2.881 -20.248 -16.411 1.00 88.19 227 LYS A CA 1
ATOM 1790 C C . LYS A 1 227 ? -3.032 -21.322 -17.492 1.00 88.19 227 LYS A C 1
ATOM 1792 O O . LYS A 1 227 ? -3.938 -21.217 -18.303 1.00 88.19 227 LYS A O 1
ATOM 1797 N N . SER A 1 228 ? -2.231 -22.387 -17.465 1.00 87.25 228 SER A N 1
ATOM 1798 C CA . SER A 1 228 ? -2.316 -23.452 -18.476 1.00 87.25 228 SER A CA 1
ATOM 1799 C C . SER A 1 228 ? -3.606 -24.278 -18.412 1.00 87.25 228 SER A C 1
ATOM 1801 O O . SER A 1 228 ? -4.026 -24.828 -19.424 1.00 87.25 228 SER A O 1
ATOM 1803 N N . THR A 1 229 ? -4.232 -24.381 -17.236 1.00 82.00 229 THR A N 1
ATOM 1804 C CA . THR A 1 229 ? -5.449 -25.188 -17.037 1.00 82.00 229 THR A CA 1
ATOM 1805 C C . THR A 1 229 ? -6.728 -24.405 -17.340 1.00 82.00 229 THR A C 1
ATOM 1807 O O . THR A 1 229 ? -7.711 -24.989 -17.787 1.00 82.00 229 THR A O 1
ATOM 1810 N N . TYR A 1 230 ? -6.732 -23.095 -17.080 1.00 72.69 230 TYR A N 1
ATOM 1811 C CA . TYR A 1 230 ? -7.935 -22.257 -17.100 1.00 72.69 230 TYR A CA 1
ATOM 1812 C C . TYR A 1 230 ? -7.834 -21.065 -18.061 1.00 72.69 230 TYR A C 1
ATOM 1814 O O . TYR A 1 230 ? -8.600 -20.110 -17.919 1.00 72.69 230 TYR A O 1
ATOM 1822 N N . GLU A 1 231 ? -6.906 -21.092 -19.024 1.00 66.88 231 GLU A N 1
ATOM 1823 C CA . GLU A 1 231 ? -6.832 -20.106 -20.109 1.00 66.88 231 GLU A CA 1
ATOM 1824 C C . GLU A 1 231 ? -8.088 -20.184 -20.995 1.00 66.88 231 GLU A C 1
ATOM 1826 O O . GLU A 1 231 ? -8.135 -20.834 -22.035 1.00 66.88 231 GLU A O 1
ATOM 1831 N N . LEU A 1 232 ? -9.139 -19.498 -20.554 1.00 62.12 232 LEU A N 1
ATOM 1832 C CA . LEU A 1 232 ? -10.195 -18.992 -21.416 1.00 62.12 232 LEU A CA 1
ATOM 1833 C C . LEU A 1 232 ? -9.616 -17.787 -22.173 1.00 62.12 232 LEU A C 1
ATOM 1835 O O . LEU A 1 232 ? -8.843 -17.011 -21.604 1.00 62.12 232 LEU A O 1
ATOM 1839 N N . ASP A 1 233 ? -9.986 -17.607 -23.442 1.00 71.69 233 ASP A N 1
ATOM 1840 C CA . ASP A 1 233 ? -9.588 -16.467 -24.287 1.00 71.69 233 ASP A CA 1
ATOM 1841 C C . ASP A 1 233 ? -10.259 -15.144 -23.850 1.00 71.69 233 ASP A C 1
ATOM 1843 O O . ASP A 1 233 ? -10.779 -14.383 -24.658 1.00 71.69 233 ASP A O 1
ATOM 1847 N N . ASP A 1 234 ? -10.257 -14.865 -22.546 1.00 81.69 234 ASP A N 1
ATOM 1848 C CA . ASP A 1 234 ? -10.800 -13.659 -21.935 1.00 81.69 234 ASP A CA 1
ATOM 1849 C C . ASP A 1 234 ? -9.703 -12.575 -21.835 1.00 81.69 234 ASP A C 1
ATOM 1851 O O . ASP A 1 234 ? -8.762 -12.714 -21.039 1.00 81.69 234 ASP A O 1
ATOM 1855 N N . PRO A 1 235 ? -9.796 -11.484 -22.624 1.00 82.81 235 PRO A N 1
ATOM 1856 C CA . PRO A 1 235 ? -8.823 -10.394 -22.597 1.00 82.81 235 PRO A CA 1
ATOM 1857 C C . PRO A 1 235 ? -8.716 -9.717 -21.227 1.00 82.81 235 PRO A C 1
ATOM 1859 O O . PRO A 1 235 ? -7.613 -9.382 -20.798 1.00 82.81 235 PRO A O 1
ATOM 1862 N N . LEU A 1 236 ? -9.836 -9.578 -20.508 1.00 82.50 236 LEU A N 1
ATOM 1863 C CA . LEU A 1 236 ? -9.873 -8.934 -19.198 1.00 82.50 236 LEU A CA 1
ATOM 1864 C C . LEU A 1 236 ? -9.027 -9.731 -18.201 1.00 82.50 236 LEU A C 1
ATOM 1866 O O . LEU A 1 236 ? -8.173 -9.180 -17.507 1.00 82.50 236 LEU A O 1
ATOM 1870 N N . MET A 1 237 ? -9.210 -11.051 -18.162 1.00 83.00 237 MET A N 1
ATOM 1871 C CA . MET A 1 237 ? -8.425 -11.928 -17.293 1.00 83.00 237 MET A CA 1
ATOM 1872 C C . MET A 1 237 ? -6.935 -11.886 -17.638 1.00 83.00 237 MET A C 1
ATOM 1874 O O . MET A 1 237 ? -6.108 -11.805 -16.726 1.00 83.00 237 MET A O 1
ATOM 1878 N N . LYS A 1 238 ? -6.587 -11.898 -18.933 1.00 87.38 238 LYS A N 1
ATOM 1879 C CA . LYS A 1 238 ? -5.193 -11.800 -19.400 1.00 87.38 238 LYS A CA 1
ATOM 1880 C C . LYS A 1 238 ? -4.532 -10.511 -18.926 1.00 87.38 238 LYS A C 1
ATOM 1882 O O . LYS A 1 238 ? -3.396 -10.561 -18.459 1.00 87.38 238 LYS A O 1
ATOM 1887 N N . ASP A 1 239 ? -5.240 -9.389 -18.958 1.00 88.50 239 ASP A N 1
ATOM 1888 C CA . ASP A 1 239 ? -4.692 -8.129 -18.472 1.00 88.50 239 ASP A CA 1
ATOM 1889 C C . ASP A 1 239 ? -4.383 -8.193 -16.973 1.00 88.50 239 ASP A C 1
ATOM 1891 O O . ASP A 1 239 ? -3.253 -7.931 -16.558 1.00 88.50 239 ASP A O 1
ATOM 1895 N N . TRP A 1 240 ? -5.333 -8.610 -16.134 1.00 89.06 240 TRP A N 1
ATOM 1896 C CA . TRP A 1 240 ? -5.095 -8.668 -14.688 1.00 89.06 240 TRP A CA 1
ATOM 1897 C C . TRP A 1 240 ? -3.982 -9.653 -14.286 1.00 89.06 240 TRP A C 1
ATOM 1899 O O . TRP A 1 240 ? -3.311 -9.444 -13.270 1.00 89.06 240 TRP A O 1
ATOM 1909 N N . GLN A 1 241 ? -3.715 -10.685 -15.093 1.00 91.38 241 GLN A N 1
ATOM 1910 C CA . GLN A 1 241 ? -2.533 -11.535 -14.916 1.00 91.38 241 GLN A CA 1
ATOM 1911 C C . GLN A 1 241 ? -1.226 -10.748 -15.078 1.00 91.38 241 GLN A C 1
ATOM 1913 O O . GLN A 1 241 ? -0.288 -10.978 -14.315 1.00 91.38 241 GLN A O 1
ATOM 1918 N N . LEU A 1 242 ? -1.151 -9.804 -16.025 1.00 93.25 242 LEU A N 1
ATOM 1919 C CA . LEU A 1 242 ? 0.037 -8.967 -16.236 1.00 93.25 242 LEU A CA 1
ATOM 1920 C C . LEU A 1 242 ? 0.368 -8.148 -14.987 1.00 93.25 242 LEU A C 1
ATOM 1922 O O . LEU A 1 242 ? 1.540 -8.044 -14.621 1.00 93.25 242 LEU A O 1
ATOM 1926 N N . LEU A 1 243 ? -0.653 -7.622 -14.303 1.00 93.00 243 LEU A N 1
ATOM 1927 C CA . LEU A 1 243 ? -0.463 -6.878 -13.060 1.00 93.00 243 LEU A CA 1
ATOM 1928 C C . LEU A 1 243 ? 0.140 -7.757 -11.957 1.00 93.00 243 LEU A C 1
ATOM 1930 O O . LEU A 1 243 ? 1.097 -7.344 -11.298 1.00 93.00 243 LEU A O 1
ATOM 1934 N N . LEU A 1 244 ? -0.383 -8.973 -11.760 1.00 94.62 244 LEU A N 1
ATOM 1935 C CA . LEU A 1 244 ? 0.160 -9.902 -10.762 1.00 94.62 244 LEU A CA 1
ATOM 1936 C C . LEU A 1 244 ? 1.584 -10.346 -11.122 1.00 94.62 244 LEU A C 1
ATOM 1938 O O . LEU A 1 244 ? 2.464 -10.354 -10.264 1.00 94.62 244 LEU A O 1
ATOM 1942 N N . LEU A 1 245 ? 1.849 -10.643 -12.395 1.00 95.88 245 LEU A N 1
ATOM 1943 C CA . LEU A 1 245 ? 3.186 -11.017 -12.857 1.00 95.88 245 LEU A CA 1
ATOM 1944 C C . LEU A 1 245 ? 4.213 -9.893 -12.651 1.00 95.88 245 LEU A C 1
ATOM 1946 O O . LEU A 1 245 ? 5.356 -10.181 -12.294 1.00 95.88 245 LEU A O 1
ATOM 1950 N N . ALA A 1 246 ? 3.817 -8.627 -12.811 1.00 96.81 246 ALA A N 1
ATOM 1951 C CA . ALA A 1 246 ? 4.693 -7.491 -12.539 1.00 96.81 246 ALA A CA 1
ATOM 1952 C C . ALA A 1 246 ? 5.076 -7.400 -11.048 1.00 96.81 246 ALA A C 1
ATOM 1954 O O . ALA A 1 246 ? 6.247 -7.206 -10.720 1.00 96.81 246 ALA A O 1
ATOM 1955 N N . HIS A 1 247 ? 4.121 -7.604 -10.135 1.00 94.81 247 HIS A N 1
ATOM 1956 C CA . HIS A 1 247 ? 4.391 -7.622 -8.690 1.00 94.81 247 HIS A CA 1
ATOM 1957 C C . HIS A 1 247 ? 5.220 -8.831 -8.256 1.00 94.81 247 HIS A C 1
ATOM 1959 O O . HIS A 1 247 ? 6.098 -8.704 -7.403 1.00 94.81 247 HIS A O 1
ATOM 1965 N N . HIS A 1 248 ? 4.982 -9.999 -8.855 1.00 96.81 248 HIS A N 1
ATOM 1966 C CA . HIS A 1 248 ? 5.825 -11.172 -8.635 1.00 96.81 248 HIS A CA 1
ATOM 1967 C C . HIS A 1 248 ? 7.269 -10.900 -9.059 1.00 96.81 248 HIS A C 1
ATOM 1969 O O . HIS A 1 248 ? 8.194 -11.162 -8.289 1.00 96.81 248 HIS A O 1
ATOM 1975 N N . ARG A 1 249 ? 7.466 -10.283 -10.233 1.00 95.69 249 ARG A N 1
ATOM 1976 C CA . ARG A 1 249 ? 8.794 -9.888 -10.721 1.00 95.69 249 ARG A CA 1
ATOM 1977 C C . ARG A 1 249 ? 9.480 -8.918 -9.763 1.00 95.69 249 ARG A C 1
ATOM 1979 O O . ARG A 1 249 ? 10.657 -9.103 -9.471 1.00 95.69 249 ARG A O 1
ATOM 1986 N N . MET A 1 250 ? 8.746 -7.932 -9.246 1.00 94.88 250 MET A N 1
ATOM 1987 C CA . MET A 1 250 ? 9.236 -7.006 -8.221 1.00 94.88 250 MET A CA 1
ATOM 1988 C C . MET A 1 250 ? 9.736 -7.757 -6.981 1.00 94.88 250 MET A C 1
ATOM 1990 O O . MET A 1 250 ? 10.890 -7.594 -6.592 1.00 94.88 250 MET A O 1
ATOM 1994 N N . ALA A 1 251 ? 8.907 -8.632 -6.401 1.00 93.00 251 ALA A N 1
ATOM 1995 C CA . ALA A 1 251 ? 9.274 -9.426 -5.226 1.00 93.00 251 ALA A CA 1
ATOM 1996 C C . ALA A 1 251 ? 10.509 -10.305 -5.481 1.00 93.00 251 ALA A C 1
ATOM 1998 O O . ALA A 1 251 ? 11.426 -10.378 -4.663 1.00 93.00 251 ALA A O 1
ATOM 1999 N N . PHE A 1 252 ? 10.560 -10.949 -6.645 1.00 92.25 252 PHE A N 1
ATOM 2000 C CA . PHE A 1 252 ? 11.684 -11.783 -7.048 1.00 92.25 252 PHE A CA 1
ATOM 2001 C C . PHE A 1 252 ? 12.987 -10.985 -7.202 1.00 92.25 252 PHE A C 1
ATOM 2003 O O . PHE A 1 252 ? 14.047 -11.439 -6.769 1.00 92.25 252 PHE A O 1
ATOM 2010 N N . LEU A 1 253 ? 12.918 -9.783 -7.781 1.00 91.06 253 LEU A N 1
ATOM 2011 C CA . LEU A 1 253 ? 14.071 -8.896 -7.918 1.00 91.06 253 LEU A CA 1
ATOM 2012 C C . LEU A 1 253 ? 14.594 -8.416 -6.566 1.00 91.06 253 LEU A C 1
ATOM 2014 O O . LEU A 1 253 ? 15.802 -8.472 -6.347 1.00 91.06 253 LEU A O 1
ATOM 2018 N N . ILE A 1 254 ? 13.709 -8.015 -5.651 1.00 88.44 254 ILE A N 1
ATOM 2019 C CA . ILE A 1 254 ? 14.103 -7.621 -4.293 1.00 88.44 254 ILE A CA 1
ATOM 2020 C C . ILE A 1 254 ? 14.833 -8.786 -3.611 1.00 88.44 254 ILE A C 1
ATOM 2022 O O . ILE A 1 254 ? 15.959 -8.614 -3.145 1.00 88.44 254 ILE A O 1
ATOM 2026 N N . LEU A 1 255 ? 14.271 -10.002 -3.646 1.00 87.50 255 LEU A N 1
ATOM 2027 C CA . LEU A 1 255 ? 14.906 -11.199 -3.077 1.00 87.50 255 LEU A CA 1
ATOM 2028 C C . LEU A 1 255 ? 16.310 -11.472 -3.627 1.00 87.50 255 LEU A C 1
ATOM 2030 O O . LEU A 1 255 ? 17.200 -11.836 -2.859 1.00 87.50 255 LEU A O 1
ATOM 2034 N N . LYS A 1 256 ? 16.536 -11.300 -4.933 1.00 84.44 256 LYS A N 1
ATOM 2035 C CA . LYS A 1 256 ? 17.860 -11.503 -5.552 1.00 84.44 256 LYS A CA 1
ATOM 2036 C C . LYS A 1 256 ? 18.928 -10.535 -5.041 1.00 84.44 256 LYS A C 1
ATOM 2038 O O . LYS A 1 256 ? 20.114 -10.850 -5.100 1.00 84.44 256 LYS A O 1
ATOM 2043 N N . THR A 1 257 ? 18.517 -9.368 -4.552 1.00 79.06 257 THR A N 1
ATOM 2044 C CA . THR A 1 257 ? 19.432 -8.383 -3.957 1.00 79.06 257 THR A CA 1
ATOM 2045 C C . THR A 1 257 ? 19.705 -8.629 -2.473 1.00 79.06 257 THR A C 1
ATOM 2047 O O . THR A 1 257 ? 20.612 -8.018 -1.905 1.00 79.06 257 THR A O 1
ATOM 2050 N N . LEU A 1 258 ? 18.952 -9.530 -1.831 1.00 77.75 258 LEU A N 1
ATOM 2051 C CA . LEU A 1 258 ? 19.196 -9.937 -0.452 1.00 77.75 258 LEU A CA 1
ATOM 2052 C C . LEU A 1 258 ? 20.316 -10.993 -0.378 1.00 77.75 258 LEU A C 1
ATOM 2054 O O . LEU A 1 258 ? 20.518 -11.751 -1.328 1.00 77.75 258 LEU A O 1
ATOM 2058 N N . PRO A 1 259 ? 21.021 -11.111 0.760 1.00 66.69 259 PRO A N 1
ATOM 2059 C CA . PRO A 1 259 ? 21.959 -12.208 0.986 1.00 66.69 259 PRO A CA 1
ATOM 2060 C C . PRO A 1 259 ? 21.277 -13.591 0.890 1.00 66.69 259 PRO A C 1
ATOM 2062 O O . PRO A 1 259 ? 20.118 -13.727 1.305 1.00 66.69 259 PRO A O 1
ATOM 2065 N N . PRO A 1 260 ? 21.974 -14.641 0.416 1.00 57.34 260 PRO A N 1
ATOM 2066 C CA . PRO A 1 260 ? 23.390 -14.677 0.045 1.00 57.34 260 PRO A CA 1
ATOM 2067 C C . PRO A 1 260 ? 23.677 -14.352 -1.428 1.00 57.34 260 PRO A C 1
ATOM 2069 O O . PRO A 1 260 ? 24.847 -14.183 -1.755 1.00 57.34 260 PRO A O 1
ATOM 2072 N N . GLU A 1 261 ? 22.669 -14.278 -2.311 1.00 57.41 261 GLU A N 1
ATOM 2073 C CA . GLU A 1 261 ? 22.908 -14.089 -3.751 1.00 57.41 261 GLU A CA 1
ATOM 2074 C C . GLU A 1 261 ? 23.631 -12.773 -4.020 1.00 57.41 261 GLU A C 1
ATOM 2076 O O . GLU A 1 261 ? 24.524 -12.746 -4.864 1.00 57.41 261 GLU A O 1
ATOM 2081 N N . ASN A 1 262 ? 23.279 -11.728 -3.254 1.00 62.66 262 ASN A N 1
ATOM 2082 C CA . ASN A 1 262 ? 24.009 -10.465 -3.140 1.00 62.66 262 ASN A CA 1
ATOM 2083 C C . ASN A 1 262 ? 24.459 -9.902 -4.504 1.00 62.66 262 ASN A C 1
ATOM 2085 O O . ASN A 1 262 ? 25.538 -9.313 -4.620 1.00 62.66 262 ASN A O 1
ATOM 2089 N N . ASP A 1 263 ? 23.652 -10.146 -5.545 1.00 51.94 263 ASP A N 1
ATOM 2090 C CA . ASP A 1 263 ? 24.019 -9.823 -6.917 1.00 51.94 263 ASP A CA 1
ATOM 2091 C C . ASP A 1 263 ? 24.136 -8.303 -7.020 1.00 51.94 263 ASP A C 1
ATOM 2093 O O . ASP A 1 263 ? 23.416 -7.577 -6.330 1.00 51.94 263 ASP A O 1
ATOM 2097 N N . GLN A 1 264 ? 25.091 -7.832 -7.822 1.00 55.12 264 GLN A N 1
ATOM 2098 C CA . GLN A 1 264 ? 25.570 -6.446 -7.905 1.00 55.12 264 GLN A CA 1
ATOM 2099 C C . GLN A 1 264 ? 24.453 -5.452 -8.283 1.00 55.12 264 GLN A C 1
ATOM 2101 O O . GLN A 1 264 ? 24.392 -4.943 -9.403 1.00 55.12 264 GLN A O 1
ATOM 2106 N N . GLY A 1 265 ? 23.558 -5.165 -7.339 1.00 61.94 265 GLY A N 1
ATOM 2107 C CA . GLY A 1 265 ? 22.351 -4.371 -7.501 1.00 61.94 265 GLY A CA 1
ATOM 2108 C C . GLY A 1 265 ? 21.463 -4.780 -8.682 1.00 61.94 265 GLY A C 1
ATOM 2109 O O . GLY A 1 265 ? 21.745 -5.655 -9.496 1.00 61.94 265 GLY A O 1
ATOM 2110 N N . TYR A 1 266 ? 20.392 -4.021 -8.852 1.00 72.31 266 TYR A N 1
ATOM 2111 C CA . TYR A 1 266 ? 19.500 -4.015 -10.017 1.00 72.31 266 TYR A CA 1
ATOM 2112 C C . TYR A 1 266 ? 20.183 -3.814 -11.392 1.00 72.31 266 TYR A C 1
ATOM 2114 O O . TYR A 1 266 ? 19.513 -3.775 -12.421 1.00 72.31 266 TYR A O 1
ATOM 2122 N N . THR A 1 267 ? 21.511 -3.688 -11.435 1.00 68.38 267 THR A N 1
ATOM 2123 C CA . THR A 1 267 ? 22.325 -3.433 -12.629 1.00 68.38 267 THR A CA 1
ATOM 2124 C C . THR A 1 267 ? 22.250 -4.579 -13.641 1.00 68.38 267 THR A C 1
ATOM 2126 O O . THR A 1 267 ? 22.159 -4.328 -14.839 1.00 68.38 267 THR A O 1
ATOM 2129 N N . ARG A 1 268 ? 22.226 -5.838 -13.179 1.00 76.06 268 ARG A N 1
ATOM 2130 C CA . ARG A 1 268 ? 22.129 -7.029 -14.050 1.00 76.06 268 ARG A CA 1
ATOM 2131 C C . ARG A 1 268 ? 20.690 -7.454 -14.362 1.00 76.06 268 ARG A C 1
ATOM 2133 O O . ARG A 1 268 ? 20.471 -8.337 -15.182 1.00 76.06 268 ARG A O 1
ATOM 2140 N N . ALA A 1 269 ? 19.704 -6.783 -13.769 1.00 84.56 269 ALA A N 1
ATOM 2141 C CA . ALA A 1 269 ? 18.282 -7.103 -13.892 1.00 84.56 269 ALA A CA 1
ATOM 2142 C C . ALA A 1 269 ? 17.577 -6.366 -15.048 1.00 84.56 269 ALA A C 1
ATOM 2144 O O . ALA A 1 269 ? 16.351 -6.275 -15.082 1.00 84.56 269 ALA A O 1
ATOM 2145 N N . ALA A 1 270 ? 18.322 -5.808 -16.010 1.00 88.31 270 ALA A N 1
ATOM 2146 C CA . ALA A 1 270 ? 17.752 -4.984 -17.078 1.00 88.31 270 ALA A CA 1
ATOM 2147 C C . ALA A 1 270 ? 16.670 -5.716 -17.898 1.00 88.31 270 ALA A C 1
ATOM 2149 O O . ALA A 1 270 ? 15.689 -5.099 -18.305 1.00 88.31 270 ALA A O 1
ATOM 2150 N N . ALA A 1 271 ? 16.825 -7.022 -18.140 1.00 91.38 271 ALA A N 1
ATOM 2151 C CA . ALA A 1 271 ? 15.811 -7.827 -18.824 1.00 91.38 271 ALA A CA 1
ATOM 2152 C C . ALA A 1 271 ? 14.529 -7.974 -17.986 1.00 91.38 271 ALA A C 1
ATOM 2154 O O . ALA A 1 271 ? 13.436 -7.750 -18.504 1.00 91.38 271 ALA A O 1
ATOM 2155 N N . ASP A 1 272 ? 14.657 -8.264 -16.689 1.00 92.69 272 ASP A N 1
ATOM 2156 C CA . ASP A 1 272 ? 13.517 -8.365 -15.775 1.00 92.69 272 ASP A CA 1
ATOM 2157 C C . ASP A 1 272 ? 12.748 -7.036 -15.681 1.00 92.69 272 ASP A C 1
ATOM 2159 O O . ASP A 1 272 ? 11.521 -7.038 -15.770 1.00 92.69 272 ASP A O 1
ATOM 2163 N N . PHE A 1 273 ? 13.447 -5.895 -15.594 1.00 94.50 273 PHE A N 1
ATOM 2164 C CA . PHE A 1 273 ? 12.813 -4.570 -15.617 1.00 94.50 273 PHE A CA 1
ATOM 2165 C C . PHE A 1 273 ? 12.077 -4.288 -16.930 1.00 94.50 273 PHE A C 1
ATOM 2167 O O . PHE A 1 273 ? 10.978 -3.736 -16.898 1.00 94.50 273 PHE A O 1
ATOM 2174 N N . ARG A 1 274 ? 12.638 -4.687 -18.084 1.00 95.62 274 ARG A N 1
ATOM 2175 C CA . ARG A 1 274 ? 11.952 -4.551 -19.384 1.00 9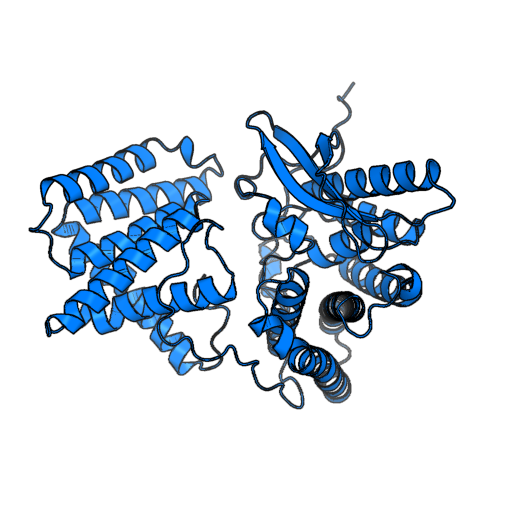5.62 274 ARG A CA 1
ATOM 2176 C C . ARG A 1 274 ? 10.653 -5.343 -19.411 1.00 95.62 274 ARG A C 1
ATOM 2178 O O . ARG A 1 274 ? 9.633 -4.807 -19.833 1.00 95.62 274 ARG A O 1
ATOM 2185 N N . ILE A 1 275 ? 10.690 -6.593 -18.949 1.00 96.12 275 ILE A N 1
ATOM 2186 C CA . ILE A 1 275 ? 9.510 -7.464 -18.890 1.00 96.12 275 ILE A CA 1
ATOM 2187 C C . ILE A 1 275 ? 8.461 -6.857 -17.956 1.00 96.12 275 ILE A C 1
ATOM 2189 O O . ILE A 1 275 ? 7.314 -6.680 -18.360 1.00 96.12 275 ILE A O 1
ATOM 2193 N N . MET A 1 276 ? 8.864 -6.480 -16.741 1.00 96.50 276 MET A N 1
ATOM 2194 C CA . MET A 1 276 ? 7.977 -5.894 -15.737 1.00 96.50 276 MET A CA 1
ATOM 2195 C C . MET A 1 276 ? 7.309 -4.610 -16.249 1.00 96.50 276 MET A C 1
ATOM 2197 O O . MET A 1 276 ? 6.092 -4.464 -16.155 1.00 96.50 276 MET A O 1
ATOM 2201 N N . PHE A 1 277 ? 8.079 -3.701 -16.856 1.00 97.62 277 PHE A N 1
ATOM 2202 C CA . PHE A 1 277 ? 7.530 -2.467 -17.413 1.00 97.62 277 PHE A CA 1
ATOM 2203 C C . PHE A 1 277 ? 6.599 -2.728 -18.604 1.00 97.62 277 PHE A C 1
ATOM 2205 O O . PHE A 1 277 ? 5.545 -2.105 -18.712 1.00 97.62 277 PHE A O 1
ATOM 2212 N N . ALA A 1 278 ? 6.938 -3.677 -19.483 1.00 96.88 278 ALA A N 1
ATOM 2213 C CA . ALA A 1 278 ? 6.080 -4.049 -20.606 1.00 96.88 278 ALA A CA 1
ATOM 2214 C C . ALA A 1 278 ? 4.726 -4.611 -20.142 1.00 96.88 278 ALA A C 1
ATOM 2216 O O . ALA A 1 278 ? 3.696 -4.265 -20.724 1.00 96.88 278 ALA A O 1
ATOM 2217 N N . GLN A 1 279 ? 4.717 -5.423 -19.079 1.00 95.75 279 GLN A N 1
ATOM 2218 C CA . GLN A 1 279 ? 3.498 -5.948 -18.456 1.00 95.75 279 GLN A CA 1
ATOM 2219 C C . GLN A 1 279 ? 2.620 -4.819 -17.905 1.00 95.75 279 GLN A C 1
ATOM 2221 O O . GLN A 1 279 ? 1.448 -4.731 -18.265 1.00 95.75 279 GLN A O 1
ATOM 2226 N N . LEU A 1 280 ? 3.201 -3.908 -17.114 1.00 95.69 280 LEU A N 1
ATOM 2227 C CA . LEU A 1 280 ? 2.482 -2.757 -16.554 1.00 95.69 280 LEU A CA 1
ATOM 2228 C C . LEU A 1 280 ? 1.932 -1.847 -17.651 1.00 95.69 280 LEU A C 1
ATOM 2230 O O . LEU A 1 280 ? 0.760 -1.497 -17.632 1.00 95.69 280 LEU A O 1
ATOM 2234 N N . ARG A 1 281 ? 2.747 -1.500 -18.650 1.00 94.81 281 ARG A N 1
ATOM 2235 C CA . ARG A 1 281 ? 2.323 -0.625 -19.748 1.00 94.81 281 ARG A CA 1
ATOM 2236 C C . ARG A 1 281 ? 1.187 -1.235 -20.564 1.00 94.81 281 ARG A C 1
ATOM 2238 O O . ARG A 1 281 ? 0.292 -0.512 -20.990 1.00 94.81 281 ARG A O 1
ATOM 2245 N N . THR A 1 282 ? 1.223 -2.546 -20.796 1.00 92.75 282 THR A N 1
ATOM 2246 C CA . THR A 1 282 ? 0.148 -3.254 -21.506 1.00 92.75 282 THR A CA 1
ATOM 2247 C C . THR A 1 282 ? -1.140 -3.228 -20.687 1.00 92.75 282 THR A C 1
ATOM 2249 O O . THR A 1 282 ? -2.169 -2.823 -21.214 1.00 92.75 282 THR A O 1
ATOM 2252 N N . PHE A 1 283 ? -1.061 -3.526 -19.386 1.00 90.75 283 PHE A N 1
ATOM 2253 C CA . PHE A 1 283 ? -2.203 -3.440 -18.476 1.00 90.75 283 PHE A CA 1
ATOM 2254 C C . PHE A 1 283 ? -2.813 -2.030 -18.416 1.00 90.75 283 PHE A C 1
ATOM 2256 O O . PHE A 1 283 ? -4.024 -1.863 -18.521 1.00 90.75 283 PHE A O 1
ATOM 2263 N N . LEU A 1 284 ? -1.982 -0.992 -18.282 1.00 90.31 284 LEU A N 1
ATOM 2264 C CA . LEU A 1 284 ? -2.447 0.394 -18.167 1.00 90.31 284 LEU A CA 1
ATOM 2265 C C . LEU A 1 284 ? -3.144 0.892 -19.443 1.00 90.31 284 LEU A C 1
ATOM 2267 O O . LEU A 1 284 ? -4.093 1.668 -19.356 1.00 90.31 284 LEU A O 1
ATOM 2271 N N . ARG A 1 285 ? -2.729 0.415 -20.626 1.00 89.19 285 ARG A N 1
ATOM 2272 C CA . ARG A 1 285 ? -3.367 0.759 -21.912 1.00 89.19 285 ARG A CA 1
ATOM 2273 C C . ARG A 1 285 ? -4.804 0.267 -22.034 1.00 89.19 285 ARG A C 1
ATOM 2275 O O . ARG A 1 285 ? -5.565 0.861 -22.790 1.00 89.19 285 ARG A O 1
ATOM 2282 N N . ALA A 1 286 ? -5.177 -0.774 -21.296 1.00 84.25 286 ALA A N 1
ATOM 2283 C CA . ALA A 1 286 ? -6.548 -1.268 -21.273 1.00 84.25 286 ALA A CA 1
ATOM 2284 C C . ALA A 1 286 ? -7.509 -0.339 -20.498 1.00 84.25 286 ALA A C 1
ATOM 2286 O O . ALA A 1 286 ? -8.722 -0.511 -20.564 1.00 84.25 286 ALA A O 1
ATOM 2287 N N . GLY A 1 287 ? -6.995 0.689 -19.807 1.00 79.88 287 GLY A N 1
ATOM 2288 C CA . GLY A 1 287 ? -7.811 1.784 -19.279 1.00 79.88 287 GLY A CA 1
ATOM 2289 C C . GLY A 1 287 ? -8.546 1.483 -17.972 1.00 79.88 287 GLY A C 1
ATOM 2290 O O . GLY A 1 287 ? -9.406 2.267 -17.576 1.00 79.88 287 GLY A O 1
ATOM 2291 N N . TYR A 1 288 ? -8.187 0.408 -17.258 1.00 74.88 288 TYR A N 1
ATOM 2292 C CA . TYR A 1 288 ? -8.796 0.031 -15.969 1.00 74.88 288 TYR A CA 1
ATOM 2293 C C . TYR A 1 288 ? -8.601 1.060 -14.842 1.00 74.88 288 TYR A C 1
ATOM 2295 O O . TYR A 1 288 ? -9.217 0.959 -13.783 1.00 74.88 288 TYR A O 1
ATOM 2303 N N . THR A 1 289 ? -7.750 2.060 -15.058 1.00 71.31 289 THR A N 1
ATOM 2304 C CA . THR A 1 289 ? -7.503 3.179 -14.140 1.00 71.31 289 THR A CA 1
ATOM 2305 C C . THR A 1 289 ? -8.524 4.313 -14.295 1.00 71.31 289 THR A C 1
ATOM 2307 O O . THR A 1 289 ? -8.613 5.183 -13.426 1.00 71.31 289 THR A O 1
ATOM 2310 N N . ASN A 1 290 ? -9.358 4.286 -15.344 1.00 68.25 290 ASN A N 1
ATOM 2311 C CA . ASN A 1 290 ? -10.499 5.186 -15.518 1.00 68.25 290 ASN A CA 1
ATOM 2312 C C . ASN A 1 290 ? -11.667 4.720 -14.638 1.00 68.25 290 ASN A C 1
ATOM 2314 O O . ASN A 1 290 ? -12.660 4.174 -15.107 1.00 68.25 290 ASN A O 1
ATOM 2318 N N . LEU A 1 291 ? -11.509 4.909 -13.331 1.00 61.69 291 LEU A N 1
ATOM 2319 C CA . LEU A 1 291 ? -12.389 4.405 -12.278 1.00 61.69 291 LEU A CA 1
ATOM 2320 C C . LEU A 1 291 ? -13.717 5.183 -12.211 1.00 61.69 291 LEU A C 1
ATOM 2322 O O . LEU A 1 291 ? -13.972 5.895 -11.237 1.00 61.69 291 LEU A O 1
ATOM 2326 N N . ASP A 1 292 ? -14.563 5.078 -13.241 1.00 60.41 292 ASP A N 1
ATOM 2327 C CA . ASP A 1 292 ? -15.967 5.486 -13.132 1.00 60.41 292 ASP A CA 1
ATOM 2328 C C . ASP A 1 292 ? -16.672 4.534 -12.142 1.00 60.41 292 ASP A C 1
ATOM 2330 O O . ASP A 1 292 ? -16.702 3.319 -12.377 1.00 60.41 292 ASP A O 1
ATOM 2334 N N . PRO A 1 293 ? -17.247 5.042 -11.032 1.00 54.28 293 PRO A N 1
ATOM 2335 C CA . PRO A 1 293 ? -17.952 4.224 -10.047 1.00 54.28 293 PRO A CA 1
ATOM 2336 C C . PRO A 1 293 ? -19.008 3.298 -10.661 1.00 54.28 293 PRO A C 1
ATOM 2338 O O . PRO A 1 293 ? -19.216 2.195 -10.151 1.00 54.28 293 PRO A O 1
ATOM 2341 N N . LYS A 1 294 ? -19.631 3.709 -11.776 1.00 55.44 294 LYS A N 1
ATOM 2342 C CA . LYS A 1 294 ? -20.686 2.951 -12.464 1.00 55.44 294 LYS A CA 1
ATOM 2343 C C . LYS A 1 294 ? -20.188 1.684 -13.167 1.00 55.44 294 LYS A C 1
ATOM 2345 O O . LYS A 1 294 ? -20.995 0.803 -13.430 1.00 55.44 294 LYS A O 1
ATOM 2350 N N . GLN A 1 295 ? -18.888 1.571 -13.455 1.00 53.97 295 GLN A N 1
ATOM 2351 C CA . GLN A 1 295 ? -18.284 0.396 -14.108 1.00 53.97 295 GLN A CA 1
ATOM 2352 C C . GLN A 1 295 ? -17.550 -0.533 -13.122 1.00 53.97 295 GLN A C 1
ATOM 2354 O O . GLN A 1 295 ? -17.051 -1.590 -13.507 1.00 53.97 295 GLN A O 1
ATOM 2359 N N . SER A 1 296 ? -17.502 -0.171 -11.834 1.00 53.34 296 SER A N 1
ATOM 2360 C CA . SER A 1 296 ? -16.697 -0.865 -10.817 1.00 53.34 296 SER A CA 1
ATOM 2361 C C . SER A 1 296 ? -17.158 -2.289 -10.473 1.00 53.34 296 SER A C 1
ATOM 2363 O O . SER A 1 296 ? -16.382 -3.060 -9.901 1.00 53.34 296 SER A O 1
ATOM 2365 N N . ASP A 1 297 ? -18.381 -2.670 -10.848 1.00 55.88 297 ASP A N 1
ATOM 2366 C CA . ASP A 1 297 ? -18.898 -4.027 -10.641 1.00 55.88 297 ASP A CA 1
ATOM 2367 C C . ASP A 1 297 ? -18.353 -5.062 -11.634 1.00 55.88 297 ASP A C 1
ATOM 2369 O O . ASP A 1 297 ? -18.412 -6.254 -11.342 1.00 55.88 297 ASP A O 1
ATOM 2373 N N . HIS A 1 298 ? -17.734 -4.627 -12.738 1.00 56.47 298 HIS A N 1
ATOM 2374 C CA . HIS A 1 298 ? -17.115 -5.510 -13.736 1.00 56.47 298 HIS A CA 1
ATOM 2375 C C . HIS A 1 298 ? -15.603 -5.725 -13.532 1.00 56.47 298 HIS A C 1
ATOM 2377 O O . HIS A 1 298 ? -14.961 -6.403 -14.333 1.00 56.47 298 HIS A O 1
ATOM 2383 N N . LEU A 1 299 ? -15.004 -5.166 -12.473 1.00 67.69 299 LEU A N 1
ATOM 2384 C CA . LEU A 1 299 ? -13.582 -5.369 -12.177 1.00 67.69 299 LEU A CA 1
ATOM 2385 C C . LEU A 1 299 ? -13.339 -6.780 -11.620 1.00 67.69 299 LEU A C 1
ATOM 2387 O O . LEU A 1 299 ? -13.941 -7.164 -10.618 1.00 67.69 299 LEU A O 1
ATOM 2391 N N . VAL A 1 300 ? -12.391 -7.515 -12.215 1.00 73.00 300 VAL A N 1
ATOM 2392 C CA . VAL A 1 300 ? -12.005 -8.871 -11.770 1.00 73.00 300 VAL A CA 1
ATOM 2393 C C . VAL A 1 300 ? -11.482 -8.862 -10.335 1.00 73.00 300 VAL A C 1
ATOM 2395 O O . VAL A 1 300 ? -11.821 -9.736 -9.539 1.00 73.00 300 VAL A O 1
ATOM 2398 N N . LEU A 1 301 ? -10.667 -7.862 -9.984 1.00 72.75 301 LEU A N 1
ATOM 2399 C CA . LEU A 1 301 ? -10.170 -7.657 -8.627 1.00 72.75 301 LEU A CA 1
ATOM 2400 C C . LEU A 1 301 ? -10.590 -6.273 -8.131 1.00 72.75 301 LEU A C 1
ATOM 2402 O O . LEU A 1 301 ? -10.031 -5.254 -8.525 1.00 72.75 301 LEU A O 1
ATOM 2406 N N . LYS A 1 302 ? -11.553 -6.233 -7.205 1.00 68.06 302 LYS A N 1
ATOM 2407 C CA . LYS A 1 302 ? -11.978 -4.983 -6.545 1.00 68.06 302 LYS A CA 1
ATOM 2408 C C . LYS A 1 302 ? -10.902 -4.410 -5.609 1.00 68.06 302 LYS A C 1
ATOM 2410 O O . LYS A 1 302 ? -10.920 -3.219 -5.307 1.00 68.06 302 LYS A O 1
ATOM 2415 N N . THR A 1 303 ? -9.986 -5.259 -5.143 1.00 65.19 303 THR A N 1
ATOM 2416 C CA . THR A 1 303 ? -8.832 -4.901 -4.311 1.00 65.19 303 THR A CA 1
ATOM 2417 C C . THR A 1 303 ? -7.611 -5.711 -4.738 1.00 65.19 303 THR A C 1
ATOM 2419 O O . THR A 1 303 ? -7.721 -6.924 -4.922 1.00 65.19 303 THR A O 1
ATOM 2422 N N . HIS A 1 304 ? -6.455 -5.068 -4.874 1.00 80.00 304 HIS A N 1
ATOM 2423 C CA . HIS A 1 304 ? -5.228 -5.686 -5.395 1.00 80.00 304 HIS A CA 1
ATOM 2424 C C . HIS A 1 304 ? -3.973 -4.988 -4.842 1.00 80.00 304 HIS A C 1
ATOM 2426 O O . HIS A 1 304 ? -4.079 -4.104 -3.998 1.00 80.00 304 HIS A O 1
ATOM 2432 N N . LEU A 1 305 ? -2.779 -5.379 -5.301 1.00 81.00 305 LEU A N 1
ATOM 2433 C CA . LEU A 1 305 ? -1.489 -4.860 -4.810 1.00 81.00 305 LEU A CA 1
ATOM 2434 C C . LEU A 1 305 ? -1.157 -3.407 -5.233 1.00 81.00 305 LEU A C 1
ATOM 2436 O O . LEU A 1 305 ? -0.128 -2.875 -4.826 1.00 81.00 305 LEU A O 1
ATOM 2440 N N . GLY A 1 306 ? -2.032 -2.762 -6.008 1.00 85.62 306 GLY A N 1
ATOM 2441 C CA . GLY A 1 306 ? -1.832 -1.412 -6.549 1.00 85.62 306 GLY A CA 1
ATOM 2442 C C . GLY A 1 306 ? -1.098 -1.367 -7.889 1.00 85.62 306 GLY A C 1
ATOM 2443 O O . GLY A 1 306 ? -0.834 -2.393 -8.505 1.00 85.62 306 GLY A O 1
ATOM 2444 N N . PHE A 1 307 ? -0.821 -0.162 -8.361 1.00 91.38 307 PHE A N 1
ATOM 2445 C CA . PHE A 1 307 ? -0.117 0.179 -9.595 1.00 91.38 307 PHE A CA 1
ATOM 2446 C C . PHE A 1 307 ? 1.104 1.049 -9.288 1.00 91.38 307 PHE A C 1
ATOM 2448 O O . PHE A 1 307 ? 2.109 0.980 -9.997 1.00 91.38 307 PHE A O 1
ATOM 2455 N N . ILE A 1 308 ? 1.028 1.859 -8.223 1.00 92.38 308 ILE A N 1
ATOM 2456 C CA . ILE A 1 308 ? 2.076 2.811 -7.858 1.00 92.38 308 ILE A CA 1
ATOM 2457 C C . ILE A 1 308 ? 3.341 2.065 -7.453 1.00 92.38 308 ILE A C 1
ATOM 2459 O O . ILE A 1 308 ? 4.415 2.404 -7.940 1.00 92.38 308 ILE A O 1
ATOM 2463 N N . ALA A 1 309 ? 3.219 1.032 -6.616 1.00 91.31 309 ALA A N 1
ATOM 2464 C CA . ALA A 1 309 ? 4.371 0.314 -6.083 1.00 91.31 309 ALA A CA 1
ATOM 2465 C C . ALA A 1 309 ? 5.319 -0.252 -7.164 1.00 91.31 309 ALA A C 1
ATOM 2467 O O . ALA A 1 309 ? 6.505 0.086 -7.169 1.00 91.31 309 ALA A O 1
ATOM 2468 N N . PRO A 1 310 ? 4.843 -1.051 -8.140 1.00 95.94 310 PRO A N 1
ATOM 2469 C CA . PRO A 1 310 ? 5.722 -1.600 -9.165 1.00 95.94 310 PRO A CA 1
ATOM 2470 C C . PRO A 1 310 ? 6.299 -0.521 -10.096 1.00 95.94 310 PRO A C 1
ATOM 2472 O O . PRO A 1 310 ? 7.452 -0.634 -10.500 1.00 95.94 310 PRO A O 1
ATOM 2475 N N . LEU A 1 311 ? 5.557 0.545 -10.414 1.00 97.12 311 LEU A N 1
ATOM 2476 C CA . LEU A 1 311 ? 6.078 1.649 -11.231 1.00 97.12 311 LEU A CA 1
ATOM 2477 C C . LEU A 1 311 ? 7.139 2.471 -10.486 1.00 97.12 311 LEU A C 1
ATOM 2479 O O . LEU A 1 311 ? 8.195 2.768 -11.043 1.00 97.12 311 LEU A O 1
ATOM 2483 N N . PHE A 1 312 ? 6.889 2.790 -9.216 1.00 95.81 312 PHE A N 1
ATOM 2484 C CA . PHE A 1 312 ? 7.827 3.496 -8.347 1.00 95.81 312 PHE A CA 1
ATOM 2485 C C . PHE A 1 312 ? 9.110 2.690 -8.145 1.00 95.81 312 PHE A C 1
ATOM 2487 O O . PHE A 1 312 ? 10.209 3.241 -8.244 1.00 95.81 312 PHE A O 1
ATOM 2494 N N . PHE A 1 313 ? 8.984 1.375 -7.950 1.00 94.62 313 PHE A N 1
ATOM 2495 C CA . PHE A 1 313 ? 10.118 0.463 -7.881 1.00 94.62 313 PHE A CA 1
ATOM 2496 C C . PHE A 1 313 ? 10.984 0.539 -9.143 1.00 94.62 313 PHE A C 1
ATOM 2498 O O . PHE A 1 313 ? 12.195 0.722 -9.038 1.00 94.62 313 PHE A O 1
ATOM 2505 N N . ILE A 1 314 ? 10.383 0.460 -10.337 1.00 95.94 314 ILE A N 1
ATOM 2506 C CA . ILE A 1 314 ? 11.115 0.582 -11.609 1.00 95.94 314 ILE A CA 1
ATOM 2507 C C . ILE A 1 314 ? 11.806 1.946 -11.706 1.00 95.94 314 ILE A C 1
ATOM 2509 O O . ILE A 1 314 ? 13.000 2.001 -12.006 1.00 95.94 314 ILE A O 1
ATOM 2513 N N . ALA A 1 315 ? 11.080 3.029 -11.425 1.00 95.56 315 ALA A N 1
ATOM 2514 C CA . ALA A 1 315 ? 11.583 4.391 -11.561 1.00 95.56 315 ALA A CA 1
ATOM 2515 C C . ALA A 1 315 ? 12.774 4.690 -10.630 1.00 95.56 315 ALA A C 1
ATOM 2517 O O . ALA A 1 315 ? 13.689 5.416 -11.006 1.00 95.56 315 ALA A O 1
ATOM 2518 N N . THR A 1 316 ? 12.805 4.099 -9.436 1.00 91.75 316 THR A N 1
ATOM 2519 C CA . THR A 1 316 ? 13.862 4.352 -8.440 1.00 91.75 316 THR A CA 1
ATOM 2520 C C . THR A 1 316 ? 15.018 3.352 -8.505 1.00 91.75 316 THR A C 1
ATOM 2522 O O . THR A 1 316 ? 16.150 3.694 -8.169 1.00 91.75 316 THR A O 1
ATOM 2525 N N . ASN A 1 317 ? 14.778 2.126 -8.981 1.00 88.88 317 ASN A N 1
ATOM 2526 C CA . ASN A 1 317 ? 15.767 1.048 -8.918 1.00 88.88 317 ASN A CA 1
ATOM 2527 C C . ASN A 1 317 ? 16.356 0.645 -10.282 1.00 88.88 317 ASN A C 1
ATOM 2529 O O . ASN A 1 317 ? 17.480 0.131 -10.332 1.00 88.88 317 ASN A O 1
ATOM 2533 N N . CYS A 1 318 ? 15.680 0.894 -11.408 1.00 90.06 318 CYS A N 1
ATOM 2534 C CA . CYS A 1 318 ? 16.183 0.502 -12.729 1.00 90.06 318 CYS A CA 1
ATOM 2535 C C . CYS A 1 318 ? 17.366 1.378 -13.192 1.00 90.06 318 CYS A C 1
ATOM 2537 O O . CYS A 1 318 ? 17.320 2.607 -13.115 1.00 90.06 318 CYS A O 1
ATOM 2539 N N . ARG A 1 319 ? 18.437 0.757 -13.719 1.00 84.44 319 ARG A N 1
ATOM 2540 C CA . ARG A 1 319 ? 19.586 1.480 -14.313 1.00 84.44 319 ARG A CA 1
ATOM 2541 C C . ARG A 1 319 ? 19.318 1.986 -15.731 1.00 84.44 319 ARG A C 1
ATOM 2543 O O . ARG A 1 319 ? 19.906 2.988 -16.122 1.00 84.44 319 ARG A O 1
ATOM 2550 N N . VAL A 1 320 ? 18.452 1.313 -16.486 1.00 89.75 320 VAL A N 1
ATOM 2551 C CA . VAL A 1 320 ? 18.176 1.651 -17.889 1.00 89.75 320 VAL A CA 1
ATOM 2552 C C . VAL A 1 320 ? 17.346 2.932 -17.933 1.00 89.75 320 VAL A C 1
ATOM 2554 O O . VAL A 1 320 ? 16.197 2.934 -17.488 1.00 89.75 320 VAL A O 1
ATOM 2557 N N . HIS A 1 321 ? 17.944 4.011 -18.440 1.00 90.75 321 HIS A N 1
ATOM 2558 C CA . HIS A 1 321 ? 17.348 5.346 -18.429 1.00 90.75 321 HIS A CA 1
ATOM 2559 C C . HIS A 1 321 ? 15.992 5.366 -19.143 1.00 90.75 321 HIS A C 1
ATOM 2561 O O . HIS A 1 321 ? 15.024 5.873 -18.588 1.00 90.75 321 HIS A O 1
ATOM 2567 N N . GLU A 1 322 ? 15.875 4.718 -20.303 1.00 94.38 322 GLU A N 1
ATOM 2568 C CA . GLU A 1 322 ? 14.636 4.700 -21.088 1.00 94.38 322 GLU A CA 1
ATOM 2569 C C . GLU A 1 322 ? 13.481 4.019 -20.336 1.00 94.38 322 GLU A C 1
ATOM 2571 O O . GLU A 1 322 ? 12.334 4.453 -20.413 1.00 94.38 322 GLU A O 1
ATOM 2576 N N . ILE A 1 323 ? 13.773 2.959 -19.573 1.00 95.75 323 ILE A N 1
ATOM 2577 C CA . ILE A 1 323 ? 12.760 2.252 -18.774 1.00 95.75 323 ILE A CA 1
ATOM 2578 C C . ILE A 1 323 ? 12.355 3.097 -17.568 1.00 95.75 323 ILE A C 1
ATOM 2580 O O . ILE A 1 323 ? 11.173 3.170 -17.237 1.00 95.75 323 ILE A O 1
ATOM 2584 N N . ARG A 1 324 ? 13.330 3.742 -16.915 1.00 94.25 324 ARG A N 1
ATOM 2585 C CA . ARG A 1 324 ? 13.083 4.644 -15.788 1.00 94.25 324 ARG A CA 1
ATOM 2586 C C . ARG A 1 324 ? 12.196 5.815 -16.209 1.00 94.25 324 ARG A C 1
ATOM 2588 O O . ARG A 1 324 ? 11.204 6.069 -15.535 1.00 94.25 324 ARG A O 1
ATOM 2595 N N . GLN A 1 325 ? 12.506 6.465 -17.330 1.00 95.94 325 GLN A N 1
ATOM 2596 C CA . GLN A 1 325 ? 11.690 7.555 -17.869 1.00 95.94 325 GLN A CA 1
ATOM 2597 C C . GLN A 1 325 ? 10.279 7.083 -18.222 1.00 95.94 325 GLN A C 1
ATOM 2599 O O . GLN A 1 325 ? 9.312 7.684 -17.772 1.00 95.94 325 GLN A O 1
ATOM 2604 N N . GLY A 1 326 ? 10.139 5.937 -18.895 1.00 97.19 326 GLY A N 1
ATOM 2605 C CA . GLY A 1 326 ? 8.815 5.381 -19.180 1.00 97.19 326 GLY A CA 1
ATOM 2606 C C . GLY A 1 326 ? 7.995 5.069 -17.917 1.00 97.19 326 GLY A C 1
ATOM 2607 O O . GLY A 1 326 ? 6.778 5.240 -17.912 1.00 97.19 326 GLY A O 1
ATOM 2608 N N . ALA A 1 327 ? 8.634 4.624 -16.831 1.00 97.56 327 ALA A N 1
ATOM 2609 C CA . ALA A 1 327 ? 7.954 4.412 -15.553 1.00 97.56 327 ALA A CA 1
ATOM 2610 C C . ALA A 1 327 ? 7.556 5.731 -14.870 1.00 97.56 327 ALA A C 1
ATOM 2612 O O . ALA A 1 327 ? 6.487 5.792 -14.265 1.00 97.56 327 ALA A O 1
ATOM 2613 N N . LEU A 1 328 ? 8.376 6.783 -14.988 1.00 96.38 328 LEU A N 1
ATOM 2614 C CA . LEU A 1 328 ? 8.038 8.128 -14.513 1.00 96.38 328 LEU A CA 1
ATOM 2615 C C . LEU A 1 328 ? 6.841 8.704 -15.273 1.00 96.38 328 LEU A C 1
ATOM 2617 O O . LEU A 1 328 ? 5.896 9.152 -14.634 1.00 96.38 328 LEU A O 1
ATOM 2621 N N . GLU A 1 329 ? 6.841 8.628 -16.603 1.00 95.50 329 GLU A N 1
ATOM 2622 C CA . GLU A 1 329 ? 5.703 9.032 -17.443 1.00 95.50 329 GLU A CA 1
ATOM 2623 C C . GLU A 1 329 ? 4.433 8.265 -17.052 1.00 95.50 329 GLU A C 1
ATOM 2625 O O . GLU A 1 329 ? 3.376 8.854 -16.843 1.00 95.50 329 GLU A O 1
ATOM 2630 N N . ALA A 1 330 ? 4.547 6.949 -16.844 1.00 95.38 330 ALA A N 1
ATOM 2631 C CA . ALA A 1 330 ? 3.420 6.140 -16.398 1.00 95.38 330 ALA A CA 1
ATOM 2632 C C . ALA A 1 330 ? 2.893 6.566 -15.017 1.00 95.38 330 ALA A C 1
ATOM 2634 O O . ALA A 1 330 ? 1.681 6.574 -14.833 1.00 95.38 330 ALA A O 1
ATOM 2635 N N . LEU A 1 331 ? 3.755 6.927 -14.054 1.00 94.75 331 LEU A N 1
ATOM 2636 C CA . LEU A 1 331 ? 3.328 7.471 -12.753 1.00 94.75 331 LEU A CA 1
ATOM 2637 C C . LEU A 1 331 ? 2.659 8.844 -12.890 1.00 94.75 331 LEU A C 1
ATOM 2639 O O . LEU A 1 331 ? 1.674 9.108 -12.199 1.00 94.75 331 LEU A O 1
ATOM 2643 N N . GLU A 1 332 ? 3.189 9.699 -13.763 1.00 93.00 332 GLU A N 1
ATOM 2644 C CA . GLU A 1 332 ? 2.640 11.025 -14.053 1.00 93.00 332 GLU A CA 1
ATOM 2645 C C . GLU A 1 332 ? 1.207 10.915 -14.603 1.00 93.00 332 GLU A C 1
ATOM 2647 O O . GLU A 1 332 ? 0.299 11.599 -14.130 1.00 93.00 332 GLU A O 1
ATOM 2652 N N . ASP A 1 333 ? 0.979 9.992 -15.540 1.00 91.31 333 ASP A N 1
ATOM 2653 C CA . ASP A 1 333 ? -0.310 9.821 -16.218 1.00 91.31 333 ASP A CA 1
ATOM 2654 C C . ASP A 1 333 ? -1.319 8.957 -15.433 1.00 91.31 333 ASP A C 1
ATOM 2656 O O . ASP A 1 333 ? -2.517 8.971 -15.733 1.00 91.31 333 ASP A O 1
ATOM 2660 N N . LEU A 1 334 ? -0.870 8.215 -14.413 1.00 90.88 334 LEU A N 1
ATOM 2661 C CA . LEU A 1 334 ? -1.683 7.210 -13.717 1.00 90.88 334 LEU A CA 1
ATOM 2662 C C . LEU A 1 334 ? -2.934 7.797 -13.041 1.00 90.88 334 LEU A C 1
ATOM 2664 O O . LEU A 1 334 ? -3.981 7.158 -13.046 1.00 90.88 334 LEU A O 1
ATOM 2668 N N . ASN A 1 335 ? -2.830 9.000 -12.468 1.00 88.75 335 ASN A N 1
ATOM 2669 C CA . ASN A 1 335 ? -3.922 9.737 -11.814 1.00 88.75 335 ASN A CA 1
ATOM 2670 C C . ASN A 1 335 ? -4.764 8.909 -10.817 1.00 88.75 335 ASN A C 1
ATOM 2672 O O . ASN A 1 335 ? -6.000 8.956 -10.825 1.00 88.75 335 ASN A O 1
ATOM 2676 N N . VAL A 1 336 ? -4.101 8.191 -9.903 1.00 86.75 336 VAL A N 1
ATOM 2677 C CA . VAL A 1 336 ? -4.769 7.408 -8.846 1.00 86.75 336 VAL A CA 1
ATOM 2678 C C . VAL A 1 336 ? -4.290 7.759 -7.439 1.00 86.75 336 VAL A C 1
ATOM 2680 O O . VAL A 1 336 ? -3.149 8.172 -7.222 1.00 86.75 336 VAL A O 1
ATOM 2683 N N . VAL A 1 337 ? -5.178 7.531 -6.473 1.00 83.44 337 VAL A N 1
ATOM 2684 C CA . VAL A 1 337 ? -4.883 7.434 -5.041 1.00 83.44 337 VAL A CA 1
ATOM 2685 C C . VAL A 1 337 ? -4.959 5.964 -4.641 1.00 83.44 337 VAL A C 1
ATOM 2687 O O . VAL A 1 337 ? -6.011 5.336 -4.782 1.00 83.44 337 VAL A O 1
ATOM 2690 N N . GLU A 1 338 ? -3.869 5.431 -4.099 1.00 80.88 338 GLU A N 1
ATOM 2691 C CA . GLU A 1 338 ? -3.795 4.091 -3.516 1.00 80.88 338 GLU A CA 1
ATOM 2692 C C . GLU A 1 338 ? -3.488 4.254 -2.038 1.00 80.88 338 GLU A C 1
ATOM 2694 O O . GLU A 1 338 ? -2.499 4.884 -1.694 1.00 80.88 338 GLU A O 1
ATOM 2699 N N . GLY A 1 339 ? -4.357 3.756 -1.156 1.00 71.94 339 GLY A N 1
ATOM 2700 C CA . GLY A 1 339 ? -4.160 3.887 0.289 1.00 71.94 339 GLY A CA 1
ATOM 2701 C C . GLY A 1 339 ? -3.881 5.332 0.732 1.00 71.94 339 GLY A C 1
ATOM 2702 O O . GLY A 1 339 ? -4.758 6.194 0.646 1.00 71.94 339 GLY A O 1
ATOM 2703 N N . HIS A 1 340 ? -2.654 5.564 1.204 1.00 69.50 340 HIS A N 1
ATOM 2704 C CA . HIS A 1 340 ? -2.184 6.847 1.750 1.00 69.50 340 HIS A CA 1
ATOM 2705 C C . HIS A 1 340 ? -1.229 7.600 0.812 1.00 69.50 340 HIS A C 1
ATOM 2707 O O . HIS A 1 340 ? -0.548 8.536 1.230 1.00 69.50 340 HIS A O 1
ATOM 2713 N N . TRP A 1 341 ? -1.128 7.170 -0.443 1.00 79.06 341 TRP A N 1
ATOM 2714 C CA . TRP A 1 341 ? -0.218 7.730 -1.431 1.00 79.06 341 TRP A CA 1
ATOM 2715 C C . TRP A 1 341 ? -0.959 8.007 -2.747 1.00 79.06 341 TRP A C 1
ATOM 2717 O O . TRP A 1 341 ? -1.969 7.376 -3.058 1.00 79.06 341 TRP A O 1
ATOM 2727 N N . ASN A 1 342 ? -0.488 8.974 -3.538 1.00 86.19 342 ASN A N 1
ATOM 2728 C CA . ASN A 1 342 ? -1.002 9.207 -4.888 1.00 86.19 342 ASN A CA 1
ATOM 2729 C C . ASN A 1 342 ? 0.095 9.224 -5.956 1.00 86.19 342 ASN A C 1
ATOM 2731 O O . ASN A 1 342 ? 1.275 9.439 -5.673 1.00 86.19 342 ASN A O 1
ATOM 2735 N N . SER A 1 343 ? -0.302 8.982 -7.200 1.00 90.69 343 SER A N 1
ATOM 2736 C CA . SER A 1 343 ? 0.640 8.816 -8.304 1.00 90.69 343 SER A CA 1
ATOM 2737 C C . SER A 1 343 ? 1.515 10.053 -8.556 1.00 90.69 343 SER A C 1
ATOM 2739 O O . SER A 1 343 ? 2.693 9.900 -8.863 1.00 90.69 343 SER A O 1
ATOM 2741 N N . CYS A 1 344 ? 1.013 11.268 -8.310 1.00 90.62 344 CYS A N 1
ATOM 2742 C CA . CYS A 1 344 ? 1.809 12.492 -8.454 1.00 90.62 344 CYS A CA 1
ATOM 2743 C C . CYS A 1 344 ? 2.902 12.636 -7.400 1.00 90.62 344 CYS A C 1
ATOM 2745 O O . CYS A 1 344 ? 4.011 13.057 -7.713 1.00 90.62 344 CYS A O 1
ATOM 2747 N N . VAL A 1 345 ? 2.628 12.255 -6.153 1.00 88.50 345 VAL A N 1
ATOM 2748 C CA . VAL A 1 345 ? 3.673 12.198 -5.125 1.00 88.50 345 VAL A CA 1
ATOM 2749 C C . VAL A 1 345 ? 4.684 11.098 -5.445 1.00 88.50 345 VAL A C 1
ATOM 2751 O O . VAL A 1 345 ? 5.879 11.296 -5.233 1.00 88.50 345 VAL A O 1
ATOM 2754 N N . ALA A 1 346 ? 4.237 9.980 -6.034 1.00 92.00 346 ALA A N 1
ATOM 2755 C CA . ALA A 1 346 ? 5.136 8.918 -6.495 1.00 92.00 346 ALA A CA 1
ATOM 2756 C C . ALA A 1 346 ? 6.106 9.436 -7.548 1.00 92.00 346 ALA A C 1
ATOM 2758 O O . ALA A 1 346 ? 7.315 9.267 -7.409 1.00 92.00 346 ALA A O 1
ATOM 2759 N N . TYR A 1 347 ? 5.554 10.106 -8.557 1.00 94.56 347 TYR A N 1
ATOM 2760 C CA . TYR A 1 347 ? 6.294 10.758 -9.621 1.00 94.56 347 TYR A CA 1
ATOM 2761 C C . TYR A 1 347 ? 7.302 11.771 -9.066 1.00 94.56 347 TYR A C 1
ATOM 2763 O O . TYR A 1 347 ? 8.491 11.657 -9.349 1.00 94.56 347 TYR A O 1
ATOM 2771 N N . ALA A 1 348 ? 6.855 12.704 -8.220 1.00 92.69 348 ALA A N 1
ATOM 2772 C CA . ALA A 1 348 ? 7.694 13.765 -7.667 1.00 92.69 348 ALA A CA 1
ATOM 2773 C C . ALA A 1 348 ? 8.904 13.214 -6.889 1.00 92.69 348 ALA A C 1
ATOM 2775 O O . ALA A 1 348 ? 10.037 13.665 -7.077 1.00 92.69 348 ALA A O 1
ATOM 2776 N N . ILE A 1 349 ? 8.677 12.197 -6.049 1.00 92.69 349 ILE A N 1
ATOM 2777 C CA . ILE A 1 349 ? 9.738 11.532 -5.282 1.00 92.69 349 ILE A CA 1
ATOM 2778 C C . ILE A 1 349 ? 10.675 10.762 -6.218 1.00 92.69 349 ILE A C 1
ATOM 2780 O O . ILE A 1 349 ? 11.890 10.930 -6.133 1.00 92.69 349 ILE A O 1
ATOM 2784 N N . ALA A 1 350 ? 10.134 9.940 -7.122 1.00 94.69 350 ALA A N 1
ATOM 2785 C CA . ALA A 1 350 ? 10.934 9.104 -8.013 1.00 94.69 350 ALA A CA 1
ATOM 2786 C C . ALA A 1 350 ? 11.780 9.929 -8.994 1.00 94.69 350 ALA A C 1
ATOM 2788 O O . ALA A 1 350 ? 12.938 9.590 -9.234 1.00 94.69 350 ALA A O 1
ATOM 2789 N N . LYS A 1 351 ? 11.237 11.034 -9.517 1.00 94.81 351 LYS A N 1
ATOM 2790 C CA . LYS A 1 351 ? 11.959 11.967 -10.388 1.00 94.81 351 LYS A CA 1
ATOM 2791 C C . LYS A 1 351 ? 13.115 12.628 -9.644 1.00 94.81 351 LYS A C 1
ATOM 2793 O O . LYS A 1 351 ? 14.254 12.538 -10.094 1.00 94.81 351 LYS A O 1
ATOM 2798 N N . THR A 1 352 ? 12.846 13.181 -8.458 1.00 93.94 352 THR A N 1
ATOM 2799 C CA . THR A 1 352 ? 13.886 13.796 -7.616 1.00 93.94 352 THR A CA 1
ATOM 2800 C C . THR A 1 352 ? 14.979 12.783 -7.256 1.00 93.94 352 THR A C 1
ATOM 2802 O O . THR A 1 352 ? 16.165 13.098 -7.290 1.00 93.94 352 THR A O 1
ATOM 2805 N N . ALA A 1 353 ? 14.600 11.542 -6.935 1.00 92.38 353 ALA A N 1
ATOM 2806 C CA . ALA A 1 353 ? 15.543 10.462 -6.660 1.00 92.38 353 ALA A CA 1
ATOM 2807 C C . ALA A 1 353 ? 16.426 10.134 -7.880 1.00 92.38 353 ALA A C 1
ATOM 2809 O O . ALA A 1 353 ? 17.640 9.991 -7.739 1.00 92.38 353 ALA A O 1
ATOM 2810 N N . GLY A 1 354 ? 15.835 10.057 -9.077 1.00 90.88 354 GLY A N 1
ATOM 2811 C CA . GLY A 1 354 ? 16.558 9.816 -10.326 1.00 90.88 354 GLY A CA 1
ATOM 2812 C C . GLY A 1 354 ? 17.596 10.896 -10.636 1.00 90.88 354 GLY A C 1
ATOM 2813 O O . GLY A 1 354 ? 18.743 10.564 -10.921 1.00 90.88 354 GLY A O 1
ATOM 2814 N N . GLU A 1 355 ? 17.228 12.172 -10.503 1.00 91.94 355 GLU A N 1
ATOM 2815 C CA . GLU A 1 355 ? 18.131 13.312 -10.736 1.00 91.94 355 GLU A CA 1
ATOM 2816 C C . GLU A 1 355 ? 19.328 13.317 -9.773 1.00 91.94 355 GLU A C 1
ATOM 2818 O O . GLU A 1 355 ? 20.458 13.632 -10.154 1.00 91.94 355 GLU A O 1
ATOM 2823 N N . ILE A 1 356 ? 19.102 12.942 -8.509 1.00 90.88 356 ILE A N 1
ATOM 2824 C CA . ILE A 1 356 ? 20.175 12.809 -7.518 1.00 90.88 356 ILE A CA 1
ATOM 2825 C C . ILE A 1 356 ? 21.098 11.637 -7.878 1.00 90.88 356 ILE A C 1
ATOM 2827 O O . ILE A 1 356 ? 22.318 11.803 -7.837 1.00 90.88 356 ILE A O 1
ATOM 2831 N N . ASP A 1 357 ? 20.544 10.467 -8.225 1.00 87.12 357 ASP A N 1
ATOM 2832 C CA . ASP A 1 357 ? 21.338 9.289 -8.612 1.00 87.12 357 ASP A CA 1
ATOM 2833 C C . ASP A 1 357 ? 22.203 9.597 -9.846 1.00 87.12 357 ASP A C 1
ATOM 2835 O O . ASP A 1 357 ? 23.393 9.280 -9.850 1.00 87.12 357 ASP A O 1
ATOM 2839 N N . GLU A 1 358 ? 21.652 10.280 -10.854 1.00 87.94 358 GLU A N 1
ATOM 2840 C CA . GLU A 1 358 ? 22.377 10.715 -12.057 1.00 87.94 358 GLU A CA 1
ATOM 2841 C C . GLU A 1 358 ? 23.530 11.669 -11.705 1.00 87.94 358 GLU A C 1
ATOM 2843 O O . GLU A 1 358 ? 24.689 11.365 -11.996 1.00 87.94 358 GLU A O 1
ATOM 2848 N N . LYS A 1 359 ? 23.256 12.748 -10.960 1.00 88.94 359 LYS A N 1
ATOM 2849 C CA . LYS A 1 359 ? 24.269 13.744 -10.570 1.00 88.94 359 LYS A CA 1
ATOM 2850 C C . LYS A 1 359 ? 25.416 13.157 -9.733 1.00 88.94 359 LYS A C 1
ATOM 2852 O O . LYS A 1 359 ? 26.577 13.559 -9.862 1.00 88.94 359 LYS A O 1
ATOM 2857 N N . ILE A 1 360 ? 25.117 12.209 -8.843 1.00 85.12 360 ILE A N 1
ATOM 2858 C CA . ILE A 1 360 ? 26.144 11.539 -8.029 1.00 85.12 360 ILE A CA 1
ATOM 2859 C C . ILE A 1 360 ? 27.058 10.674 -8.908 1.00 85.12 360 ILE A C 1
ATOM 2861 O O . ILE A 1 360 ? 28.270 10.645 -8.683 1.00 85.12 360 ILE A O 1
ATOM 2865 N N . ASN A 1 361 ? 26.499 9.977 -9.900 1.00 82.00 361 ASN A N 1
ATOM 2866 C CA . ASN A 1 361 ? 27.276 9.115 -10.790 1.00 82.00 361 ASN A CA 1
ATOM 2867 C C . ASN A 1 361 ? 28.075 9.925 -11.834 1.00 82.00 361 ASN A C 1
ATOM 2869 O O . ASN A 1 361 ? 29.189 9.526 -12.164 1.00 82.00 361 ASN A O 1
ATOM 2873 N N . GLU A 1 362 ? 27.593 11.094 -12.275 1.00 85.12 362 GLU A N 1
ATOM 2874 C CA . GLU A 1 362 ? 28.369 12.038 -13.106 1.00 85.12 362 GLU A CA 1
ATOM 2875 C C . GLU A 1 362 ? 29.630 12.545 -12.394 1.00 85.12 362 GLU A C 1
ATOM 2877 O O . GLU A 1 362 ? 30.698 12.664 -12.992 1.00 85.12 362 GLU A O 1
ATOM 2882 N N . THR A 1 363 ? 29.521 12.818 -11.093 1.00 82.44 363 THR A N 1
ATOM 2883 C CA . THR A 1 363 ? 30.635 13.326 -10.276 1.00 82.44 363 THR A CA 1
ATOM 2884 C C . THR A 1 363 ? 31.605 12.233 -9.817 1.00 82.44 363 THR A C 1
ATOM 2886 O O . THR A 1 363 ? 32.712 12.548 -9.384 1.00 82.44 363 THR A O 1
ATOM 2889 N N . ASN A 1 364 ? 31.230 10.951 -9.925 1.00 73.69 364 ASN A N 1
ATOM 2890 C CA . ASN A 1 364 ? 32.026 9.807 -9.463 1.00 73.69 364 ASN A CA 1
ATOM 2891 C C . ASN A 1 364 ? 32.071 8.663 -10.499 1.00 73.69 364 ASN A C 1
ATOM 2893 O O . ASN A 1 364 ? 31.675 7.539 -10.187 1.00 73.69 364 ASN A O 1
ATOM 2897 N N . PRO A 1 365 ? 32.604 8.882 -11.714 1.00 71.56 365 PRO A N 1
ATOM 2898 C CA . PRO A 1 365 ? 32.527 7.902 -12.803 1.00 71.56 365 PRO A CA 1
ATOM 2899 C C . PRO A 1 365 ? 33.247 6.572 -12.512 1.00 71.56 365 PRO A C 1
ATOM 2901 O O . PRO A 1 365 ? 32.959 5.557 -13.139 1.00 71.56 365 PRO A O 1
ATOM 2904 N N . SER A 1 366 ? 34.175 6.549 -11.549 1.00 69.62 366 SER A N 1
ATOM 2905 C CA . SER A 1 366 ? 34.924 5.352 -11.145 1.00 69.62 366 SER A CA 1
ATOM 2906 C C . SER A 1 366 ? 34.200 4.465 -10.126 1.00 69.62 366 SER A C 1
ATOM 2908 O O . SER A 1 366 ? 34.652 3.348 -9.868 1.00 69.62 366 SER A O 1
ATOM 2910 N N . LYS A 1 367 ? 33.094 4.932 -9.526 1.00 67.94 367 LYS A N 1
ATOM 2911 C CA . LYS A 1 367 ? 32.338 4.192 -8.506 1.00 67.94 367 LYS A CA 1
ATOM 2912 C C . LYS A 1 367 ? 30.849 4.232 -8.813 1.00 67.94 367 LYS A C 1
ATOM 2914 O O . LYS A 1 367 ? 30.242 5.289 -8.887 1.00 67.94 367 LYS A O 1
ATOM 2919 N N . THR A 1 368 ? 30.233 3.061 -8.895 1.00 71.75 368 THR A N 1
ATOM 2920 C CA . THR A 1 368 ? 28.779 2.952 -9.007 1.00 71.75 368 THR A CA 1
ATOM 2921 C C . THR A 1 368 ? 28.136 3.219 -7.646 1.00 71.75 368 THR A C 1
ATOM 2923 O O . THR A 1 368 ? 28.131 2.347 -6.777 1.00 71.75 368 THR A O 1
ATOM 2926 N N . ILE A 1 369 ? 27.591 4.422 -7.461 1.00 77.56 369 ILE A N 1
ATOM 2927 C CA . ILE A 1 369 ? 26.898 4.823 -6.230 1.00 77.56 369 ILE A CA 1
ATOM 2928 C C . ILE A 1 369 ? 25.386 4.662 -6.442 1.00 77.56 369 ILE A C 1
ATOM 2930 O O . ILE A 1 369 ? 24.873 4.787 -7.561 1.00 77.56 369 ILE A O 1
ATOM 2934 N N . ARG A 1 370 ? 24.676 4.313 -5.368 1.00 80.06 370 ARG A N 1
ATOM 2935 C CA . ARG A 1 370 ? 23.211 4.312 -5.300 1.00 80.06 370 ARG A CA 1
ATOM 2936 C C . ARG A 1 370 ? 22.741 5.231 -4.196 1.00 80.06 370 ARG A C 1
ATOM 2938 O O . ARG A 1 370 ? 23.420 5.348 -3.181 1.00 80.06 370 ARG A O 1
ATOM 2945 N N . ILE A 1 371 ? 21.549 5.785 -4.343 1.00 85.19 371 ILE A N 1
ATOM 2946 C CA . ILE A 1 371 ? 20.817 6.326 -3.200 1.00 85.19 371 ILE A CA 1
ATOM 2947 C C . ILE A 1 371 ? 19.812 5.302 -2.672 1.00 85.19 371 ILE A C 1
ATOM 2949 O O . ILE A 1 371 ? 19.176 4.578 -3.436 1.00 85.19 371 ILE A O 1
ATOM 2953 N N . LYS A 1 372 ? 19.678 5.235 -1.351 1.00 82.25 372 LYS A N 1
ATOM 2954 C CA . LYS A 1 372 ? 18.611 4.518 -0.657 1.00 82.25 372 LYS A CA 1
ATOM 2955 C C . LYS A 1 372 ? 17.704 5.541 -0.011 1.00 82.25 372 LYS A C 1
ATOM 2957 O O . LYS A 1 372 ? 18.151 6.304 0.842 1.00 82.25 372 LYS A O 1
ATOM 2962 N N . LEU A 1 373 ? 16.453 5.564 -0.442 1.00 84.44 373 LEU A N 1
ATOM 2963 C CA . LEU A 1 373 ? 15.465 6.475 0.109 1.00 84.44 373 LEU A CA 1
ATOM 2964 C C . LEU A 1 373 ? 15.059 6.007 1.509 1.00 84.44 373 LEU A C 1
ATOM 2966 O O . LEU A 1 373 ? 14.774 4.827 1.707 1.00 84.44 373 LEU A O 1
ATOM 2970 N N . ASP A 1 374 ? 15.044 6.930 2.465 1.00 77.06 374 ASP A N 1
ATOM 2971 C CA . ASP A 1 374 ? 14.695 6.642 3.857 1.00 77.06 374 ASP A CA 1
ATOM 2972 C C . ASP A 1 374 ? 13.320 7.192 4.212 1.00 77.06 374 ASP A C 1
ATOM 2974 O O . ASP A 1 374 ? 12.436 6.470 4.668 1.00 77.06 374 ASP A O 1
ATOM 2978 N N . ARG A 1 375 ? 13.114 8.485 3.964 1.00 73.81 375 ARG A N 1
ATOM 2979 C CA . ARG A 1 375 ? 11.836 9.125 4.237 1.00 73.81 375 ARG A CA 1
ATOM 2980 C C . ARG A 1 375 ? 11.575 10.334 3.390 1.00 73.81 375 ARG A C 1
ATOM 2982 O O . ARG A 1 375 ? 12.484 10.922 2.822 1.00 73.81 375 ARG A O 1
ATOM 2989 N N . VAL A 1 376 ? 10.306 10.709 3.351 1.00 77.62 376 VAL A N 1
ATOM 2990 C CA . VAL A 1 376 ? 9.890 12.007 2.851 1.00 77.62 376 VAL A CA 1
ATOM 2991 C C . VAL A 1 376 ? 9.028 12.659 3.921 1.00 77.62 376 VAL A C 1
ATOM 2993 O O . VAL A 1 376 ? 7.970 12.149 4.290 1.00 77.62 376 VAL A O 1
ATOM 2996 N N . ASP A 1 377 ? 9.522 13.765 4.454 1.00 72.31 377 ASP A N 1
ATOM 2997 C CA . ASP A 1 377 ? 8.804 14.585 5.414 1.00 72.31 377 ASP A CA 1
ATOM 2998 C C . ASP A 1 377 ? 8.033 15.661 4.665 1.00 72.31 377 ASP A C 1
ATOM 3000 O O . ASP A 1 377 ? 8.500 16.212 3.666 1.00 72.31 377 ASP A O 1
ATOM 3004 N N . ARG A 1 378 ? 6.831 15.963 5.148 1.00 71.00 378 ARG A N 1
ATOM 3005 C CA . ARG A 1 378 ? 5.971 16.975 4.551 1.00 71.00 378 ARG A CA 1
ATOM 3006 C C . ARG A 1 378 ? 5.649 18.056 5.568 1.00 71.00 378 ARG A C 1
ATOM 3008 O O . ARG A 1 378 ? 5.133 17.778 6.648 1.00 71.00 378 ARG A O 1
ATOM 3015 N N . LEU A 1 379 ? 5.916 19.294 5.184 1.00 68.44 379 LEU A N 1
ATOM 3016 C CA . LEU A 1 379 ? 5.618 20.478 5.969 1.00 68.44 379 LEU A CA 1
ATOM 3017 C C . LEU A 1 379 ? 4.188 20.974 5.697 1.00 68.44 379 LEU A C 1
ATOM 3019 O O . LEU A 1 379 ? 3.536 20.606 4.714 1.00 68.44 379 LEU A O 1
ATOM 3023 N N . LYS A 1 380 ? 3.672 21.810 6.607 1.00 63.50 380 LYS A N 1
ATOM 3024 C CA . LYS A 1 380 ? 2.292 22.334 6.549 1.00 63.50 380 LYS A CA 1
ATOM 3025 C C . LYS A 1 380 ? 2.024 23.195 5.312 1.00 63.50 380 LYS A C 1
ATOM 3027 O O . LYS A 1 380 ? 0.884 23.269 4.869 1.00 63.50 380 LYS A O 1
ATOM 3032 N N . ASP A 1 381 ? 3.062 23.822 4.774 1.00 67.31 381 ASP A N 1
ATOM 3033 C CA . ASP A 1 381 ? 3.038 24.637 3.556 1.00 67.31 381 ASP A CA 1
ATOM 3034 C C . ASP A 1 381 ? 2.996 23.797 2.263 1.00 67.31 381 ASP A C 1
ATOM 3036 O O . ASP A 1 381 ? 2.890 24.351 1.175 1.00 67.31 381 ASP A O 1
ATOM 3040 N N . GLY A 1 382 ? 3.049 22.463 2.371 1.00 68.75 382 GLY A N 1
ATOM 3041 C CA . GLY A 1 382 ? 3.077 21.549 1.231 1.00 6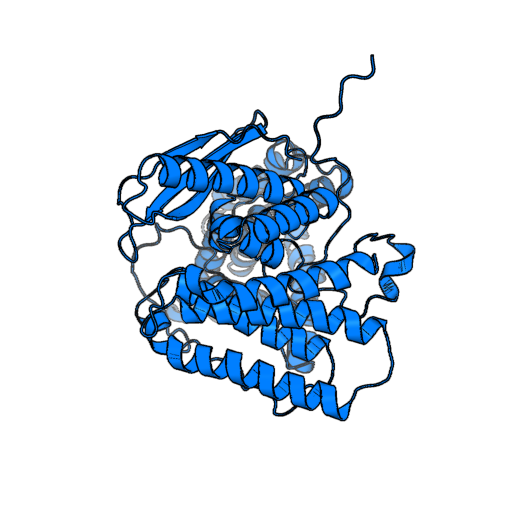8.75 382 GLY A CA 1
ATOM 3042 C C . GLY A 1 382 ? 4.483 21.147 0.793 1.00 68.75 382 GLY A C 1
ATOM 3043 O O . GLY A 1 382 ? 4.602 20.194 0.026 1.00 68.75 382 GLY A O 1
ATOM 3044 N N . THR A 1 383 ? 5.530 21.784 1.323 1.00 78.12 383 THR A N 1
ATOM 3045 C CA . THR A 1 383 ? 6.921 21.451 1.011 1.00 78.12 383 THR A CA 1
ATOM 3046 C C . THR A 1 383 ? 7.222 20.009 1.415 1.00 78.12 383 THR A C 1
ATOM 3048 O O . THR A 1 383 ? 6.902 19.580 2.527 1.00 78.12 383 THR A O 1
ATOM 3051 N N . MET A 1 384 ? 7.854 19.256 0.515 1.00 83.62 384 MET A N 1
ATOM 3052 C CA . MET A 1 384 ? 8.303 17.889 0.769 1.00 83.62 384 MET A CA 1
ATOM 3053 C C . MET A 1 384 ? 9.829 17.826 0.800 1.00 83.62 384 MET A C 1
ATOM 3055 O O . MET A 1 384 ? 10.493 18.296 -0.122 1.00 83.62 384 MET A O 1
ATOM 3059 N N . THR A 1 385 ? 10.384 17.201 1.834 1.00 84.25 385 THR A N 1
ATOM 3060 C CA . THR A 1 385 ? 11.824 16.999 2.009 1.00 84.25 385 THR A CA 1
ATOM 3061 C C . THR A 1 385 ? 12.119 15.511 2.041 1.00 84.25 385 THR A C 1
ATOM 3063 O O . THR A 1 385 ? 11.647 14.796 2.917 1.00 84.25 385 THR A O 1
ATOM 3066 N N . MET A 1 386 ? 12.905 15.041 1.081 1.00 88.06 386 MET A N 1
ATOM 3067 C CA . MET A 1 386 ? 13.338 13.656 0.971 1.00 88.06 386 MET A CA 1
ATOM 3068 C C . MET A 1 386 ? 14.675 13.454 1.672 1.00 88.06 386 MET A C 1
ATOM 3070 O O . MET A 1 386 ? 15.642 14.124 1.324 1.00 88.06 386 MET A O 1
ATOM 3074 N N . THR A 1 387 ? 14.746 12.500 2.595 1.00 85.12 387 THR A N 1
ATOM 3075 C CA . THR A 1 387 ? 15.981 12.015 3.218 1.00 85.12 387 THR A CA 1
ATOM 3076 C C . THR A 1 387 ? 16.412 10.699 2.575 1.00 85.12 387 THR A C 1
ATOM 3078 O O . THR A 1 387 ? 15.592 9.803 2.349 1.00 85.12 387 THR A O 1
ATOM 3081 N N . PHE A 1 388 ? 17.703 10.572 2.279 1.00 86.19 388 PHE A N 1
ATOM 3082 C CA . PHE A 1 388 ? 18.291 9.399 1.640 1.00 86.19 388 PHE A CA 1
ATOM 3083 C C . PHE A 1 388 ? 19.737 9.170 2.099 1.00 86.19 388 PHE A C 1
ATOM 3085 O O . PHE A 1 388 ? 20.393 10.069 2.620 1.00 86.19 388 PHE A O 1
ATOM 3092 N N . TYR A 1 389 ? 20.246 7.965 1.854 1.00 84.19 389 TYR A N 1
ATOM 3093 C CA . TYR A 1 389 ? 21.628 7.572 2.128 1.00 84.19 389 TYR A CA 1
ATOM 3094 C C . TYR A 1 389 ? 22.344 7.180 0.842 1.00 84.19 389 TYR A C 1
ATOM 3096 O O . TYR A 1 389 ? 21.758 6.535 -0.028 1.00 84.19 389 TYR A O 1
ATOM 3104 N N . LYS A 1 390 ? 23.633 7.501 0.731 1.00 84.38 390 LYS A N 1
ATOM 3105 C CA . LYS A 1 390 ? 24.488 6.974 -0.342 1.00 84.38 390 LYS A CA 1
ATOM 3106 C C . LYS A 1 390 ? 24.936 5.559 0.008 1.00 84.38 390 LYS A C 1
ATOM 3108 O O . LYS A 1 390 ? 25.454 5.327 1.092 1.00 84.38 390 LYS A O 1
ATOM 3113 N N . ALA A 1 391 ? 24.770 4.618 -0.909 1.00 74.69 391 ALA A N 1
ATOM 3114 C CA . ALA A 1 391 ? 25.206 3.239 -0.770 1.00 74.69 391 ALA A CA 1
ATOM 3115 C C . ALA A 1 391 ? 26.314 2.909 -1.780 1.00 74.69 391 ALA A C 1
ATOM 3117 O O . ALA A 1 391 ? 26.163 3.112 -2.988 1.00 74.69 391 ALA A O 1
ATOM 3118 N N . TYR A 1 392 ? 27.411 2.359 -1.260 1.00 72.94 392 TYR A N 1
ATOM 3119 C CA . TYR A 1 392 ? 28.569 1.861 -1.992 1.00 72.94 392 TYR A CA 1
ATOM 3120 C C . TYR A 1 392 ? 28.525 0.328 -1.978 1.00 72.94 392 TYR A C 1
ATOM 3122 O O . TYR A 1 392 ? 28.959 -0.321 -1.023 1.00 72.94 392 TYR A O 1
ATOM 3130 N N . GLY A 1 393 ? 27.925 -0.271 -3.008 1.00 64.88 393 GLY A N 1
ATOM 3131 C CA . GLY A 1 393 ? 27.630 -1.707 -3.001 1.00 64.88 393 GLY A CA 1
ATOM 3132 C C . GLY A 1 393 ? 26.701 -2.076 -1.835 1.00 64.88 393 GLY A C 1
ATOM 3133 O O . GLY A 1 393 ? 25.541 -1.667 -1.812 1.00 64.88 393 GLY A O 1
ATOM 3134 N N . HIS A 1 394 ? 27.211 -2.830 -0.855 1.00 54.16 394 HIS A N 1
ATOM 3135 C CA . HIS A 1 394 ? 26.445 -3.268 0.327 1.00 54.16 394 HIS A CA 1
ATOM 3136 C C . HIS A 1 394 ? 26.600 -2.366 1.552 1.00 54.16 394 HIS A C 1
ATOM 3138 O O . HIS A 1 394 ? 25.877 -2.557 2.531 1.00 54.16 394 HIS A O 1
ATOM 3144 N N . VAL A 1 395 ? 27.517 -1.400 1.505 1.00 56.56 395 VAL A N 1
ATOM 3145 C CA . VAL A 1 395 ? 27.794 -0.491 2.619 1.00 56.56 395 VAL A CA 1
ATOM 3146 C C . VAL A 1 395 ? 27.014 0.796 2.392 1.00 56.56 395 VAL A C 1
ATOM 3148 O O . VAL A 1 395 ? 27.227 1.489 1.398 1.00 56.56 395 VAL A O 1
ATOM 3151 N N . SER A 1 396 ? 26.076 1.098 3.286 1.00 61.38 396 SER A N 1
ATOM 3152 C CA . SER A 1 396 ? 25.431 2.411 3.318 1.00 61.38 396 SER A CA 1
ATOM 3153 C C . SER A 1 396 ? 26.336 3.384 4.062 1.00 61.38 396 SER A C 1
ATOM 3155 O O . SER A 1 396 ? 26.946 3.001 5.054 1.00 61.38 396 SER A O 1
ATOM 3157 N N . SER A 1 397 ? 26.414 4.624 3.589 1.00 67.88 397 SER A N 1
ATOM 3158 C CA . SER A 1 397 ? 26.888 5.743 4.396 1.00 67.88 397 SER A CA 1
ATOM 3159 C C . SER A 1 397 ? 25.989 5.879 5.623 1.00 67.88 397 SER A C 1
ATOM 3161 O O . SER A 1 397 ? 24.768 5.750 5.491 1.00 67.88 397 SER A O 1
ATOM 3163 N N . ASP A 1 398 ? 26.584 6.164 6.780 1.00 62.09 398 ASP A N 1
ATOM 3164 C CA . ASP A 1 398 ? 25.848 6.511 8.002 1.00 62.09 398 ASP A CA 1
ATOM 3165 C C . ASP A 1 398 ? 25.332 7.961 7.960 1.00 62.09 398 ASP A C 1
ATOM 3167 O O . ASP A 1 398 ? 24.441 8.340 8.720 1.00 62.09 398 ASP A O 1
ATOM 3171 N N . GLU A 1 399 ? 25.865 8.778 7.047 1.00 79.81 399 GLU A N 1
ATOM 3172 C CA . GLU A 1 399 ? 25.459 10.168 6.873 1.00 79.81 399 GLU A CA 1
ATOM 3173 C C . GLU A 1 399 ? 24.216 10.262 5.977 1.00 79.81 399 GLU A C 1
ATOM 3175 O O . GLU A 1 399 ? 24.243 9.892 4.798 1.00 79.81 399 GLU A O 1
ATOM 3180 N N . ALA A 1 400 ? 23.116 10.734 6.566 1.00 82.44 400 ALA A N 1
ATOM 3181 C CA . ALA A 1 400 ? 21.863 10.995 5.872 1.00 82.44 400 ALA A CA 1
ATOM 3182 C C . ALA A 1 400 ? 21.919 12.352 5.161 1.00 82.44 400 ALA A C 1
ATOM 3184 O O . ALA A 1 400 ? 22.221 13.373 5.777 1.00 82.44 400 ALA A O 1
ATOM 3185 N N . GLU A 1 401 ? 21.541 12.386 3.888 1.00 88.81 401 GLU A N 1
ATOM 3186 C CA . GLU A 1 401 ? 21.387 13.618 3.115 1.00 88.81 401 GLU A CA 1
ATOM 3187 C C . GLU A 1 401 ? 19.907 13.929 2.909 1.00 88.81 401 GLU A C 1
ATOM 3189 O O . GLU A 1 401 ? 19.062 13.035 2.913 1.00 88.81 401 GLU A O 1
ATOM 3194 N N . SER A 1 402 ? 19.573 15.211 2.747 1.00 89.06 402 SER A N 1
ATOM 3195 C CA . SER A 1 402 ? 18.197 15.647 2.510 1.00 89.06 402 SER A CA 1
ATOM 3196 C C . SER A 1 402 ? 18.093 16.588 1.316 1.00 89.06 402 SER A C 1
ATOM 3198 O O . SER A 1 402 ? 18.957 17.436 1.094 1.00 89.06 402 SER A O 1
ATOM 3200 N N . LYS A 1 403 ? 17.016 16.447 0.544 1.00 92.12 403 LYS A N 1
ATOM 3201 C CA . LYS A 1 403 ? 16.718 17.254 -0.639 1.00 92.12 403 LYS A CA 1
ATOM 3202 C C . LYS A 1 403 ? 15.251 17.672 -0.640 1.00 92.12 403 LYS A C 1
ATOM 3204 O O . LYS A 1 403 ? 14.364 16.839 -0.487 1.00 92.12 403 LYS A O 1
ATOM 3209 N N . ILE A 1 404 ? 15.003 18.961 -0.851 1.00 90.00 404 ILE A N 1
ATOM 3210 C CA . ILE A 1 404 ? 13.650 19.477 -1.075 1.00 90.00 404 ILE A CA 1
ATOM 3211 C C . ILE A 1 404 ? 13.173 19.022 -2.457 1.00 90.00 404 ILE A C 1
ATOM 3213 O O . ILE A 1 404 ? 13.888 19.193 -3.447 1.00 90.00 404 ILE A O 1
ATOM 3217 N N . ILE A 1 405 ? 11.972 18.455 -2.504 1.00 89.56 405 ILE A N 1
ATOM 3218 C CA . ILE A 1 405 ? 11.268 18.078 -3.727 1.00 89.56 405 ILE A CA 1
ATOM 3219 C C . ILE A 1 405 ? 10.578 19.328 -4.266 1.00 89.56 405 ILE A C 1
ATOM 3221 O O . ILE A 1 405 ? 9.730 19.917 -3.599 1.00 89.56 405 ILE A O 1
ATOM 3225 N N . THR A 1 406 ? 10.968 19.735 -5.471 1.00 86.69 406 THR A N 1
ATOM 3226 C CA . THR A 1 406 ? 10.442 20.926 -6.156 1.00 86.69 406 THR A CA 1
ATOM 3227 C C . THR A 1 406 ? 9.339 20.605 -7.154 1.00 86.69 406 THR A C 1
ATOM 3229 O O . THR A 1 406 ? 8.674 21.511 -7.650 1.00 86.69 406 THR A O 1
ATOM 3232 N N . GLU A 1 407 ? 9.167 19.327 -7.479 1.00 83.75 407 GLU A N 1
ATOM 3233 C CA . GLU A 1 407 ? 8.145 18.878 -8.411 1.00 83.75 407 GLU A CA 1
ATOM 3234 C C . GLU A 1 407 ? 6.744 19.149 -7.854 1.00 83.75 407 GLU A C 1
ATOM 3236 O O . GLU A 1 407 ? 6.502 18.907 -6.665 1.00 83.75 407 GLU A O 1
ATOM 3241 N N . PRO A 1 408 ? 5.806 19.617 -8.696 1.00 77.88 408 PRO A N 1
ATOM 3242 C CA . PRO A 1 408 ? 4.429 19.758 -8.281 1.00 77.88 408 PRO A CA 1
ATOM 3243 C C . PRO A 1 408 ? 3.896 18.386 -7.896 1.00 77.88 408 PRO A C 1
ATOM 3245 O O . PRO A 1 408 ? 3.889 17.442 -8.686 1.00 77.88 408 PRO A O 1
ATOM 3248 N N . ALA A 1 409 ? 3.426 18.280 -6.663 1.00 74.88 409 ALA A N 1
ATOM 3249 C CA . ALA A 1 409 ? 2.742 17.094 -6.214 1.00 74.88 409 ALA A CA 1
ATOM 3250 C C . ALA A 1 409 ? 1.357 17.461 -5.699 1.00 74.88 409 ALA A C 1
ATOM 3252 O O . ALA A 1 409 ? 1.045 18.574 -5.273 1.00 74.88 409 ALA A O 1
ATOM 3253 N N . CYS A 1 410 ? 0.469 16.487 -5.768 1.00 77.00 410 CYS A N 1
ATOM 3254 C CA . CYS A 1 410 ? -0.904 16.643 -5.343 1.00 77.00 410 CYS A CA 1
ATOM 3255 C C . CYS A 1 410 ? -1.037 16.559 -3.827 1.00 77.00 410 CYS A C 1
ATOM 3257 O O . CYS A 1 410 ? -1.585 15.604 -3.277 1.00 77.00 410 CYS A O 1
ATOM 3259 N N . HIS A 1 411 ? -0.512 17.569 -3.142 1.00 64.38 411 HIS A N 1
ATOM 3260 C CA . HIS A 1 411 ? -0.384 17.577 -1.691 1.00 64.38 411 HIS A CA 1
ATOM 3261 C C . HIS A 1 411 ? -1.744 17.737 -0.980 1.00 64.38 411 HIS A C 1
ATOM 3263 O O . HIS A 1 411 ? -1.883 17.414 0.197 1.00 64.38 411 HIS A O 1
ATOM 3269 N N . HIS A 1 412 ? -2.779 18.217 -1.662 1.00 61.09 412 HIS A N 1
ATOM 3270 C CA . HIS A 1 412 ? -4.071 18.535 -1.041 1.00 61.09 412 HIS A CA 1
ATOM 3271 C C . HIS A 1 412 ? -4.912 17.303 -0.652 1.00 61.09 412 HIS A C 1
ATOM 3273 O O . HIS A 1 412 ? -5.918 17.453 0.037 1.00 61.09 412 HIS A O 1
ATOM 3279 N N . GLU A 1 413 ? -4.506 16.091 -1.044 1.00 59.78 413 GLU A N 1
ATOM 3280 C CA . GLU A 1 413 ? -5.213 14.857 -0.685 1.00 59.78 413 GLU A CA 1
ATOM 3281 C C . GLU A 1 413 ? -5.090 14.538 0.815 1.00 59.78 413 GLU A C 1
ATOM 3283 O O . GLU A 1 413 ? -3.997 14.382 1.362 1.00 59.78 413 GLU A O 1
ATOM 3288 N N . VAL A 1 414 ? -6.231 14.394 1.491 1.00 51.47 414 VAL A N 1
ATOM 3289 C CA . VAL A 1 414 ? -6.309 14.217 2.959 1.00 51.47 414 VAL A CA 1
ATOM 3290 C C . VAL A 1 414 ? -5.721 12.907 3.440 1.00 51.47 414 VAL A C 1
ATOM 3292 O O . VAL A 1 414 ? -5.177 12.834 4.538 1.00 51.47 414 VAL A O 1
ATOM 3295 N N . ASN A 1 415 ? -5.729 11.895 2.578 1.00 49.94 415 ASN A N 1
ATOM 3296 C CA . ASN A 1 415 ? -5.133 10.603 2.884 1.00 49.94 415 ASN A CA 1
ATOM 3297 C C . ASN A 1 415 ? -3.597 10.631 2.837 1.00 49.94 415 ASN A C 1
ATOM 3299 O O . ASN A 1 415 ? -2.992 9.616 3.143 1.00 49.94 415 ASN A O 1
ATOM 3303 N N . MET A 1 416 ? -2.959 11.759 2.489 1.00 53.81 416 MET A N 1
ATOM 3304 C CA . MET A 1 416 ? -1.497 11.910 2.407 1.00 53.81 416 MET A CA 1
ATOM 3305 C C . MET A 1 416 ? -0.856 12.590 3.629 1.00 53.81 416 MET A C 1
ATOM 3307 O O . MET A 1 416 ? 0.235 13.148 3.528 1.00 53.81 416 MET A O 1
ATOM 3311 N N . GLN A 1 417 ? -1.518 12.581 4.789 1.00 48.00 417 GLN A N 1
ATOM 3312 C CA . GLN A 1 417 ? -1.015 13.208 6.025 1.00 48.00 417 GLN A CA 1
ATOM 3313 C C . GLN A 1 417 ? -0.053 12.324 6.844 1.00 48.00 417 GLN A C 1
ATOM 3315 O O . GLN A 1 417 ? 0.239 12.622 7.999 1.00 48.00 417 GLN A O 1
ATOM 3320 N N . TRP A 1 418 ? 0.448 11.237 6.258 1.00 49.44 418 TRP A N 1
ATOM 3321 C CA . TRP A 1 418 ? 1.201 10.195 6.958 1.00 49.44 418 TRP A CA 1
ATOM 3322 C C . TRP A 1 418 ? 2.708 10.339 6.748 1.00 49.44 418 TRP A C 1
ATOM 3324 O O . TRP A 1 418 ? 3.119 10.895 5.728 1.00 49.44 418 TRP A O 1
ATOM 3334 N N . PRO A 1 419 ? 3.551 9.784 7.641 1.00 47.94 419 PRO A N 1
ATOM 3335 C CA . PRO A 1 419 ? 4.980 9.684 7.390 1.00 47.94 419 PRO A CA 1
ATOM 3336 C C . PRO A 1 419 ? 5.207 8.860 6.121 1.00 47.94 419 PRO A C 1
ATOM 3338 O O . PRO A 1 419 ? 5.070 7.633 6.108 1.00 47.94 419 PRO A O 1
ATOM 3341 N N . VAL A 1 420 ? 5.572 9.548 5.041 1.00 56.44 420 VAL A N 1
ATOM 3342 C CA . VAL A 1 420 ? 5.858 8.953 3.730 1.00 56.44 420 VAL A CA 1
ATOM 3343 C C . VAL A 1 420 ? 7.097 8.038 3.814 1.00 56.44 420 VAL A C 1
ATOM 3345 O O . VAL A 1 420 ? 7.305 7.205 2.941 1.00 56.44 420 VAL A O 1
ATOM 3348 N N . VAL A 1 421 ? 7.839 8.118 4.933 1.00 54.81 421 VAL A N 1
ATOM 3349 C CA . VAL A 1 421 ? 8.861 7.184 5.446 1.00 54.81 421 VAL A CA 1
ATOM 3350 C C . VAL A 1 421 ? 8.622 5.741 5.004 1.00 54.81 421 VAL A C 1
ATOM 3352 O O . VAL A 1 421 ? 9.333 5.211 4.158 1.00 54.81 421 VAL A O 1
ATOM 3355 N N . ARG A 1 422 ? 7.584 5.093 5.541 1.00 58.59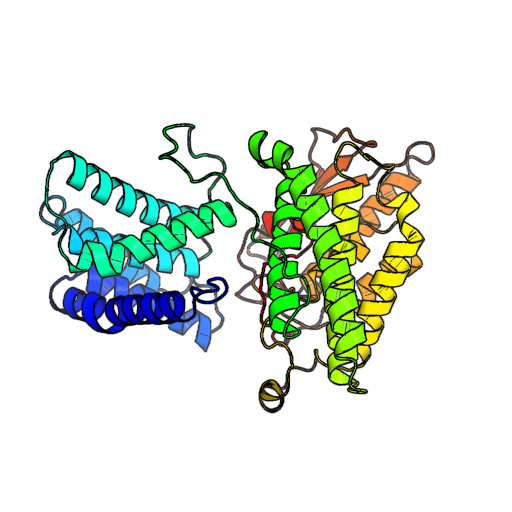 422 ARG A N 1
ATOM 3356 C CA . ARG A 1 422 ? 7.410 3.649 5.349 1.00 58.59 422 ARG A CA 1
ATOM 3357 C C . ARG A 1 422 ? 6.982 3.301 3.941 1.00 58.59 422 ARG A C 1
ATOM 3359 O O . ARG A 1 422 ? 7.355 2.252 3.441 1.00 58.59 422 ARG A O 1
ATOM 3366 N N . VAL A 1 423 ? 6.192 4.161 3.311 1.00 56.50 423 VAL A N 1
ATOM 3367 C CA . VAL A 1 423 ? 5.711 3.891 1.960 1.00 56.50 423 VAL A CA 1
ATOM 3368 C C . VAL A 1 423 ? 6.864 4.025 0.963 1.00 56.50 423 VAL A C 1
ATOM 3370 O O . VAL A 1 423 ? 6.987 3.176 0.094 1.00 56.50 423 VAL A O 1
ATOM 3373 N N . VAL A 1 424 ? 7.778 4.984 1.148 1.00 62.62 424 VAL A N 1
ATOM 3374 C CA . VAL A 1 424 ? 9.023 5.099 0.364 1.00 62.62 424 VAL A CA 1
ATOM 3375 C C . VAL A 1 424 ? 9.904 3.869 0.547 1.00 62.62 424 VAL A C 1
ATOM 3377 O O . VAL A 1 424 ? 10.329 3.271 -0.438 1.00 62.62 424 VAL A O 1
ATOM 3380 N N . GLN A 1 425 ? 10.144 3.468 1.797 1.00 65.62 425 GLN A N 1
ATOM 3381 C CA . GLN A 1 425 ? 10.979 2.307 2.126 1.00 65.62 425 GLN A CA 1
ATOM 3382 C C . GLN A 1 425 ? 10.389 0.982 1.617 1.00 65.62 425 GLN A C 1
ATOM 3384 O O . GLN A 1 425 ? 11.121 0.024 1.396 1.00 65.62 425 GLN A O 1
ATOM 3389 N N . LEU A 1 426 ? 9.070 0.926 1.428 1.00 67.44 426 LEU A N 1
ATOM 3390 C CA . LEU A 1 426 ? 8.339 -0.214 0.874 1.00 67.44 426 LEU A CA 1
ATOM 3391 C C . LEU A 1 426 ? 8.046 -0.052 -0.627 1.00 67.44 426 LEU A C 1
ATOM 3393 O O . LEU A 1 426 ? 7.145 -0.705 -1.152 1.00 67.44 426 LEU A O 1
ATOM 3397 N N . HIS A 1 427 ? 8.768 0.832 -1.319 1.00 80.44 427 HIS A N 1
ATOM 3398 C CA . HIS A 1 427 ? 8.629 1.093 -2.756 1.00 80.44 427 HIS A CA 1
ATOM 3399 C C . HIS A 1 427 ? 7.217 1.492 -3.206 1.00 80.44 427 HIS A C 1
ATOM 3401 O O . HIS A 1 427 ? 6.850 1.243 -4.343 1.00 80.44 427 HIS A O 1
ATOM 3407 N N . GLY A 1 428 ? 6.401 2.087 -2.341 1.00 69.38 428 GLY A N 1
ATOM 3408 C CA . GLY A 1 428 ? 5.007 2.434 -2.626 1.00 69.38 428 GLY A CA 1
ATOM 3409 C C . GLY A 1 428 ? 3.989 1.387 -2.172 1.00 69.38 428 GLY A C 1
ATOM 3410 O O . GLY A 1 428 ? 2.790 1.623 -2.287 1.00 69.38 428 GLY A O 1
ATOM 3411 N N . PHE A 1 429 ? 4.424 0.232 -1.661 1.00 73.31 429 PHE A N 1
ATOM 3412 C CA . PHE A 1 429 ? 3.522 -0.852 -1.281 1.00 73.31 429 PHE A CA 1
ATOM 3413 C C . PHE A 1 429 ? 2.743 -0.535 0.000 1.00 73.31 429 PHE A C 1
ATOM 3415 O O . PHE A 1 429 ? 3.311 -0.167 1.030 1.00 73.31 429 PHE A O 1
ATOM 3422 N N . GLN A 1 430 ? 1.424 -0.734 -0.050 1.00 65.12 430 GLN A N 1
ATOM 3423 C CA . GLN A 1 430 ? 0.506 -0.441 1.059 1.00 65.12 430 GLN A CA 1
ATOM 3424 C C . GLN A 1 430 ? -0.459 -1.595 1.339 1.00 65.12 430 GLN A C 1
ATOM 3426 O O . GLN A 1 430 ? -1.596 -1.387 1.760 1.00 65.12 430 GLN A O 1
ATOM 3431 N N . ALA A 1 431 ? 0.011 -2.823 1.115 1.00 67.69 431 ALA A N 1
ATOM 3432 C CA . ALA A 1 431 ? -0.805 -4.026 1.136 1.00 67.69 431 ALA A CA 1
ATOM 3433 C C . ALA A 1 431 ? -1.914 -3.989 0.067 1.00 67.69 431 ALA A C 1
ATOM 3435 O O . ALA A 1 431 ? -1.653 -3.679 -1.093 1.00 67.69 431 ALA A O 1
ATOM 3436 N N . SER A 1 432 ? -3.128 -4.397 0.432 1.00 69.38 432 SER A N 1
ATOM 3437 C CA . SER A 1 432 ? -4.252 -4.448 -0.495 1.00 69.38 432 SER A CA 1
ATOM 3438 C C . SER A 1 432 ? -4.891 -3.070 -0.605 1.00 69.38 432 SER A C 1
ATOM 3440 O O . SER A 1 432 ? -5.376 -2.528 0.388 1.00 69.38 432 SER A O 1
ATOM 3442 N N . VAL A 1 433 ? -4.951 -2.532 -1.818 1.00 68.69 433 VAL A N 1
ATOM 3443 C CA . VAL A 1 433 ? -5.515 -1.214 -2.104 1.00 68.69 433 VAL A CA 1
ATOM 3444 C C . VAL A 1 433 ? -6.755 -1.323 -2.982 1.00 68.69 433 VAL A C 1
ATOM 3446 O O . VAL A 1 433 ? -6.916 -2.260 -3.766 1.00 68.69 433 VAL A O 1
ATOM 3449 N N . LYS A 1 434 ? -7.641 -0.337 -2.834 1.00 76.19 434 LYS A N 1
ATOM 3450 C CA . LYS A 1 434 ? -8.724 -0.039 -3.770 1.00 76.19 434 LYS A CA 1
ATOM 3451 C C . LYS A 1 434 ? -8.414 1.326 -4.387 1.00 76.19 434 LYS A C 1
ATOM 3453 O O . LYS A 1 434 ? -8.661 2.336 -3.718 1.00 76.19 434 LYS A O 1
ATOM 3458 N N . PRO A 1 435 ? -7.816 1.370 -5.589 1.00 80.00 435 PRO A N 1
ATOM 3459 C CA . PRO A 1 435 ? -7.467 2.627 -6.228 1.00 80.00 435 PRO A CA 1
ATOM 3460 C C . PRO A 1 435 ? -8.699 3.516 -6.401 1.00 80.00 435 PRO A C 1
ATOM 3462 O O . PRO A 1 435 ? -9.815 3.034 -6.615 1.00 80.00 435 PRO A O 1
ATOM 3465 N N . ARG A 1 436 ? -8.501 4.827 -6.286 1.00 80.69 436 ARG A N 1
ATOM 3466 C CA . ARG A 1 436 ? -9.518 5.853 -6.549 1.00 80.69 436 ARG A CA 1
ATOM 3467 C C . ARG A 1 436 ? -8.954 6.891 -7.500 1.00 80.69 436 ARG A C 1
ATOM 3469 O O . ARG A 1 436 ? -7.744 7.094 -7.536 1.00 80.69 436 ARG A O 1
ATOM 3476 N N . LYS A 1 437 ? -9.831 7.569 -8.239 1.00 83.44 437 LYS A N 1
ATOM 3477 C CA . LYS A 1 437 ? -9.426 8.648 -9.138 1.00 83.44 437 LYS A CA 1
ATOM 3478 C C . LYS A 1 437 ? -8.788 9.793 -8.347 1.00 83.44 437 LYS A C 1
ATOM 3480 O O . LYS A 1 437 ? -9.364 10.266 -7.368 1.00 83.44 437 LYS A O 1
ATOM 3485 N N . LEU A 1 438 ? -7.616 10.228 -8.791 1.00 83.75 438 LEU A N 1
ATOM 3486 C CA . LEU A 1 438 ? -6.968 11.449 -8.333 1.00 83.75 438 LEU A CA 1
ATOM 3487 C C . LEU A 1 438 ? -7.531 12.636 -9.130 1.00 83.75 438 LEU A C 1
ATOM 3489 O O . LEU A 1 438 ? -7.657 12.564 -10.351 1.00 83.75 438 LEU A O 1
ATOM 3493 N N . HIS A 1 439 ? -7.904 13.718 -8.447 1.00 80.56 439 HIS A N 1
ATOM 3494 C CA . HIS A 1 439 ? -8.587 14.868 -9.068 1.00 80.56 439 HIS A CA 1
ATOM 3495 C C . HIS A 1 439 ? -7.677 16.070 -9.356 1.00 80.56 439 HIS A C 1
ATOM 3497 O O . HIS A 1 439 ? -8.150 17.137 -9.734 1.00 80.56 439 HIS A O 1
ATOM 3503 N N . CYS A 1 440 ? -6.376 15.903 -9.179 1.00 80.44 440 CYS A N 1
ATOM 3504 C CA . CYS A 1 440 ? -5.353 16.910 -9.434 1.00 80.44 440 CYS A CA 1
ATOM 3505 C C . CYS A 1 440 ? -4.397 16.407 -10.526 1.00 80.44 440 CYS A C 1
ATOM 3507 O O . CYS A 1 440 ? -4.471 15.248 -10.927 1.00 80.44 440 CYS A O 1
ATOM 3509 N N . ASN A 1 441 ? -3.496 17.272 -10.992 1.00 80.06 441 ASN A N 1
ATOM 3510 C CA . ASN A 1 441 ? -2.530 16.943 -12.034 1.00 80.06 441 ASN A CA 1
ATOM 3511 C C . ASN A 1 441 ? -1.098 17.091 -11.500 1.00 80.06 441 ASN A C 1
ATOM 3513 O O . ASN A 1 441 ? -0.817 18.025 -10.748 1.00 80.06 441 ASN A O 1
ATOM 3517 N N . CYS A 1 442 ? -0.212 16.178 -11.900 1.00 81.62 442 CYS A N 1
ATOM 3518 C CA . CYS A 1 442 ? 1.205 16.202 -11.541 1.00 81.62 442 CYS A CA 1
ATOM 3519 C C . CYS A 1 442 ? 1.980 17.278 -12.313 1.00 81.62 442 CYS A C 1
ATOM 3521 O O . CYS A 1 442 ? 3.090 17.624 -11.933 1.00 81.62 442 CYS A O 1
ATOM 3523 N N . ARG A 1 443 ? 1.406 17.819 -13.394 1.00 77.19 443 ARG A N 1
ATOM 3524 C CA . ARG A 1 443 ? 1.991 18.906 -14.178 1.00 77.19 443 ARG A CA 1
ATOM 3525 C C . ARG A 1 443 ? 1.642 20.255 -13.562 1.00 77.19 443 ARG A C 1
ATOM 3527 O O . ARG A 1 443 ? 0.488 20.470 -13.182 1.00 77.19 443 ARG A O 1
ATOM 3534 N N . PRO A 1 444 ? 2.585 21.212 -13.539 1.00 58.25 444 PRO A N 1
ATOM 3535 C CA . PRO A 1 444 ? 2.247 22.579 -13.188 1.00 58.25 444 PRO A CA 1
ATOM 3536 C C . PRO A 1 444 ? 1.217 23.086 -14.201 1.00 58.25 444 PRO A C 1
ATOM 3538 O O . PRO A 1 444 ? 1.454 23.064 -15.413 1.00 58.25 444 PRO A O 1
ATOM 3541 N N . THR A 1 445 ? 0.059 23.543 -13.722 1.00 51.88 445 THR A N 1
ATOM 3542 C CA . THR A 1 445 ? -0.868 24.307 -14.555 1.00 51.88 445 THR A CA 1
ATOM 3543 C C . THR A 1 445 ? -0.104 25.521 -15.060 1.00 51.88 445 THR A C 1
ATOM 3545 O O . THR A 1 445 ? 0.226 26.409 -14.271 1.00 51.88 445 THR A O 1
ATOM 3548 N N . LYS A 1 446 ? 0.223 25.561 -16.360 1.00 42.31 446 LYS A N 1
ATOM 3549 C CA . LYS A 1 446 ? 0.687 26.806 -16.976 1.00 42.31 446 LYS A CA 1
ATOM 3550 C C . LYS A 1 446 ? -0.354 27.871 -16.621 1.00 42.31 446 LYS A C 1
ATOM 3552 O O . LYS A 1 446 ? -1.540 27.591 -16.814 1.00 42.31 446 LYS A O 1
ATOM 3557 N N . PRO A 1 447 ? 0.040 29.042 -16.092 1.00 35.38 447 PRO A N 1
ATOM 3558 C CA . PRO A 1 447 ? -0.914 30.119 -15.907 1.00 35.38 447 PRO A CA 1
ATOM 3559 C C . PRO A 1 447 ? -1.571 30.368 -17.265 1.00 35.38 447 PRO A C 1
ATOM 3561 O O . PRO A 1 447 ? -0.878 30.571 -18.267 1.00 35.38 447 PRO A O 1
ATOM 3564 N N . THR A 1 448 ? -2.896 30.241 -17.311 1.00 37.44 448 THR A N 1
ATOM 3565 C CA . THR A 1 448 ? -3.698 30.682 -18.450 1.00 37.44 448 THR A CA 1
ATOM 3566 C C . THR A 1 448 ? -3.336 32.141 -18.691 1.00 37.44 448 THR A C 1
ATOM 3568 O O . THR A 1 448 ? -3.530 32.966 -17.799 1.00 37.44 448 THR A O 1
ATOM 3571 N N . ARG A 1 449 ? -2.694 32.401 -19.833 1.00 36.00 449 ARG A N 1
ATOM 3572 C CA . ARG A 1 449 ? -2.324 33.746 -20.274 1.00 36.00 449 ARG A CA 1
ATOM 3573 C C . ARG A 1 449 ? -3.555 34.589 -20.544 1.00 36.00 449 ARG A C 1
ATOM 3575 O O . ARG A 1 449 ? -4.530 34.013 -21.077 1.00 36.00 449 ARG A O 1
#